Protein AF-0000000069441115 (afdb_homodimer)

Nearest PDB structures (foldseek):
  4v1t-assembly1_B  TM=6.739E-01  e=3.577E-13  Lyngbya aestuarii
  3h9j-assembly2_C  TM=6.392E-01  e=9.692E-12  Escherichia coli
  3h9q-assembly2_C  TM=6.125E-01  e=7.912E-11  Escherichia coli
  5ff5-assembly1_B  TM=5.492E-01  e=4.018E-05  Pantoea agglomerans
  6mfz-assembly2_B  TM=3.840E-01  e=1.436E-02  Brevibacillus parabrevis

Foldseek 3Di:
DPPPPPQFFKKKAFDPVWDWDQDPVLWIWTHDDPVQIDIDDADQQHHSVLVVVLNVVRNDIGGLVRSCPDPSVVSGPDSVSVVVVRVVCVVSVRMDIDGFFPDPDAAEEEEEADDLLSVVLVVVCVPDSHHYHYDDDPPVDDQCLRHQEYEYEFAPDDDPVSVVNCLVSQHWYWYWAADPQKTKIDQGDRFLAFADPVLVQVVVCVVPVCSVVVVVVRGPHGHDHDPVRSVVNSVVNVVLVVLVSSVVRPPPRDDRLNGQWMWIQDVVVRDTDIDGGHGHPPDPRNHDHGGD/DPPPPPQQFKKKAFDPVWDWDQDPVLWIWTHDDPVQIDIDDADQQHHSVLVVVLNVVRNDIGGLVRSCPDPSVVSGPDSVSVVVVRVVCVVSVRMDIDGFFPDPDAAEEEEEADDLLSVVLVVVCVPDSHHYHYDDDPPVDDQCLRHQEYEYEFAPDDDPVSVVNCLVSQHWYWYWAADPQKTKIAQGDRFLAFADVVLVQVVVCVVPVCSVVVVVVRGPHGHDHDPVRSVVNSVVNVVLVVLVSSVVRPPPRDDRLNGQWMWIQDVVVRDTDIDGGHGHPPDPRNHDHGGD

Radius of gyration: 27.18 Å; Cα contacts (8 Å, |Δi|>4): 1210; chains: 2; bounding box: 83×84×51 Å

Secondary structure (DSSP, 8-state):
----------EEEE-TTS-EEE-TTS-EEE---TTT-EEEPP-SSS-HHHHHHHHHHTTS-EEHHHHHTSGGGGGSS-HHHHHHHHHHHHHTTSEEEE---S--PPPEEEEE-SSHHHHHHHHHHTTSSSEEEEESS--TT---TT-SEEEEESBSS--HHHHHHHHHHT--EEEEEEETTEEEEEEEE-TTTS--HHHHHHHHHHH-TTHHHHHHHHTTPBP---HHHHHHHHHHHHHHHHHHHHHHTT--PPPPTTBTEEEEEETTTTEEEEEE-PPPTT-TT-------/----------EEEE-TTS-EEE-TTS-EEE---TTT-EEEPP-SSS-HHHHHHHHHHTTS-EEHHHHHTSGGGGGSS-HHHHHHHHHHHHHTTSEEEE---S--PPPEEEEE-SSHHHHHHHHHHTTSSSEEEEESS--TT---TT-SEEEEESBSS--HHHHHHHHHHT--EEEEEEETTEEEEEEEE-TTTS--HHHHHHHHHHH-TTHHHHHHHHTTPBP---HHHHHHHHHHHHHHHHHHHHHHTT--PPP-TTBTEEEEEETTTTEEEEEE-PPPTT-TT-------

Organism: Mycobacteroides abscessus (strain ATCC 19977 / DSM 44196 / CCUG 20993 / CIP 104536 / JCM 13569 / NCTC 13031 / TMC 1543 / L948) (NCBI:txid561007)

pLDDT: mean 90.53, std 12.05, range [22.98, 98.75]

Solvent-accessible surface area (backbone atoms only — not comparable to full-atom values): 30793 Å² total; per-residue (Å²): 122,84,76,72,72,76,75,56,70,49,30,36,23,45,35,81,31,36,55,78,41,71,39,95,85,53,28,38,26,38,34,77,46,86,92,58,39,42,73,47,78,51,43,82,54,41,32,51,70,32,51,51,48,48,55,60,56,22,72,40,80,37,36,64,71,56,50,69,66,36,78,45,45,69,57,28,70,43,71,64,52,54,51,51,49,48,52,51,33,35,74,58,58,50,27,45,76,42,44,63,49,90,61,84,71,59,52,27,35,37,38,37,23,78,35,71,49,31,54,52,37,55,61,61,48,67,78,47,78,48,47,78,44,79,37,62,53,86,58,89,68,65,80,56,84,76,40,60,31,36,36,44,22,15,44,64,40,78,57,66,68,55,52,50,53,32,50,75,59,55,33,29,32,33,34,36,29,28,54,56,41,23,16,35,32,33,38,37,24,39,58,47,34,25,21,48,72,64,16,49,49,51,53,46,30,75,77,32,82,62,36,68,64,48,51,60,72,36,52,87,34,67,43,31,52,54,68,32,38,45,39,28,38,39,13,55,43,45,47,54,49,51,41,52,54,41,32,73,33,59,32,83,50,70,88,64,78,23,51,29,11,28,35,38,40,31,75,92,76,56,38,41,46,74,47,77,40,65,58,35,90,88,45,85,63,57,39,71,55,87,68,136,122,84,74,72,73,78,75,56,70,48,30,35,23,46,36,82,32,35,54,78,40,73,40,95,86,54,28,37,26,38,33,77,46,87,91,60,40,44,73,47,77,51,43,82,51,40,31,51,70,32,52,52,49,48,55,60,56,22,73,40,79,36,36,64,74,55,51,67,65,35,78,44,45,71,58,28,72,44,73,64,51,53,51,52,49,49,51,51,33,37,74,58,58,51,27,45,76,42,42,64,48,90,61,84,72,60,51,27,35,36,38,38,23,77,36,72,49,31,55,51,37,56,59,62,48,69,78,47,79,48,46,78,44,79,36,62,54,86,58,89,69,65,80,55,84,75,40,59,30,36,35,43,23,15,43,64,40,77,58,64,68,54,53,49,50,32,49,76,58,56,33,30,33,34,34,36,30,26,55,54,41,23,15,34,32,33,38,36,24,39,56,51,34,24,21,47,72,62,16,50,49,50,54,45,31,74,76,33,84,60,36,66,63,47,50,60,73,35,51,86,34,67,43,32,55,54,69,32,36,45,39,28,36,40,12,55,42,45,48,52,50,51,42,52,53,41,32,73,34,59,31,83,53,69,88,64,79,22,50,30,12,28,35,37,40,32,74,91,75,54,40,42,46,77,46,78,40,64,59,36,91,86,45,85,63,57,39,71,55,87,66,137

Sequence (584 aa):
MPQWVMSSEPTFTLDPARPVLPRPDDGIQIGWTPRHAVVVHTGSAAPTHAVRQLLSSLSDELSWEQIVNLRCAKDFRDPDDIRSLLEELVAAGAVIRRIRPTNPASPVIRLVGRGPLSDALAEALRHTSARIQHTTHSVHGKSWQHVDLAVLADDLIADTRLLRMLADAEVPHLSVRARDGTGLIGPMVLPGITSCLECADRHRHDRDEQWPAVAAQLTGTVGVAAPATVLGTVAVALAQIDRVLSAMRGQPPGPLATLNATLELDLATHALTARHWTAHPLCPCGAYFAGNMPQWVMSSEPTFTLDPARPVLPRPDDGIQIGWTPRHAVVVHTGSAAPTHAVRQLLSSLSDELSWEQIVNLRCAKDFRDPDDIRSLLEELVAAGAVIRRIRPTNPASPVIRLVGRGPLSDALAEALRHTSARIQHTTHSVHGKSWQHVDLAVLADDLIADTRLLRMLADAEVPHLSVRARDGTGLIGPMVLPGITSCLECADRHRHDRDEQWPAVAAQLTGTVGVAAPATVLGTVAVALAQIDRVLSAMRGQPPGPLATLNATLELDLATHALTARHWTAHPLCPCGAYFAGN

Structure (mmCIF, N/CA/C/O backbone):
data_AF-0000000069441115-model_v1
#
loop_
_entity.id
_entity.type
_entity.pdbx_description
1 polymer Cyclodehydratase
#
loop_
_atom_site.group_PDB
_atom_site.id
_atom_site.type_symbol
_atom_site.label_atom_id
_atom_site.label_alt_id
_atom_site.label_comp_id
_atom_site.label_asym_id
_atom_site.label_entity_id
_atom_site.label_seq_id
_atom_site.pdbx_PDB_ins_code
_atom_site.Cartn_x
_atom_site.Cartn_y
_atom_site.Cartn_z
_atom_site.occupancy
_atom_site.B_iso_or_equiv
_atom_site.auth_seq_id
_atom_site.auth_comp_id
_atom_site.auth_asym_id
_atom_site.auth_atom_id
_atom_site.pdbx_PDB_model_num
ATOM 1 N N . MET A 1 1 ? -41.688 17.891 19.609 1 22.98 1 MET A N 1
ATOM 2 C CA . MET A 1 1 ? -40.812 18.609 18.688 1 22.98 1 MET A CA 1
ATOM 3 C C . MET A 1 1 ? -39.375 18.109 18.812 1 22.98 1 MET A C 1
ATOM 5 O O . MET A 1 1 ? -38.812 18.047 19.906 1 22.98 1 MET A O 1
ATOM 9 N N . PRO A 1 2 ? -39.062 17.047 18.172 1 28.22 2 PRO A N 1
ATOM 10 C CA . PRO A 1 2 ? -37.812 16.406 18.547 1 28.22 2 PRO A CA 1
ATOM 11 C C . PRO A 1 2 ? -36.656 17.406 18.641 1 28.22 2 PRO A C 1
ATOM 13 O O . PRO A 1 2 ? -36.531 18.312 17.828 1 28.22 2 PRO A O 1
ATOM 16 N N . GLN A 1 3 ? -36.344 17.828 19.859 1 29.09 3 GLN A N 1
ATOM 17 C CA . GLN A 1 3 ? -35.281 18.797 20.172 1 29.09 3 GLN A CA 1
ATOM 18 C C . GLN A 1 3 ? -34.062 18.547 19.312 1 29.09 3 GLN A C 1
ATOM 20 O O . GLN A 1 3 ? -33.562 17.406 19.219 1 29.09 3 GLN A O 1
ATOM 25 N N . TRP A 1 4 ? -33.938 19.125 18.156 1 32.56 4 TRP A N 1
ATOM 26 C CA . TRP A 1 4 ? -32.75 19.266 17.328 1 32.56 4 TRP A CA 1
ATOM 27 C C . TRP A 1 4 ? -31.484 19.297 18.203 1 32.56 4 TRP A C 1
ATOM 29 O O . TRP A 1 4 ? -31.344 20.172 19.078 1 32.56 4 TRP A O 1
ATOM 39 N N . VAL A 1 5 ? -31.094 18.188 18.672 1 38.16 5 VAL A N 1
ATOM 40 C CA . VAL A 1 5 ? -29.812 18.078 19.375 1 38.16 5 VAL A CA 1
ATOM 41 C C . VAL A 1 5 ? -28.891 19.219 18.969 1 38.16 5 VAL A C 1
ATOM 43 O O . VAL A 1 5 ? -28.734 19.516 17.781 1 38.16 5 VAL A O 1
ATOM 46 N N . MET A 1 6 ? -28.578 20.281 19.734 1 40.41 6 MET A N 1
ATOM 47 C CA . MET A 1 6 ? -27.641 21.391 19.656 1 40.41 6 MET A CA 1
ATOM 48 C C . MET A 1 6 ? -26.375 20.984 18.891 1 40.41 6 MET A C 1
ATOM 50 O O . MET A 1 6 ? -25.766 19.953 19.203 1 40.41 6 MET A O 1
ATOM 54 N N . SER A 1 7 ? -26.219 21.109 17.531 1 49.97 7 SER A N 1
ATOM 55 C CA . SER A 1 7 ? -25.156 20.922 16.562 1 49.97 7 SER A CA 1
ATOM 56 C C . SER A 1 7 ? -23.781 21.109 17.203 1 49.97 7 SER A C 1
ATOM 58 O O . SER A 1 7 ? -23.5 22.156 17.781 1 49.97 7 SER A O 1
ATOM 60 N N . SER A 1 8 ? -23.219 20.125 17.922 1 65.94 8 SER A N 1
ATOM 61 C CA . SER A 1 8 ? -21.906 20.219 18.562 1 65.94 8 SER A CA 1
ATOM 62 C C . SER A 1 8 ? -20.953 21.094 17.75 1 65.94 8 SER A C 1
ATOM 64 O O . SER A 1 8 ? -20.953 21.031 16.516 1 65.94 8 SER A O 1
ATOM 66 N N . GLU A 1 9 ? -20.641 22.203 18.266 1 80.81 9 GLU A N 1
ATOM 67 C CA . GLU A 1 9 ? -19.703 23.141 17.656 1 80.81 9 GLU A CA 1
ATOM 68 C C . GLU A 1 9 ? -18.453 22.422 17.125 1 80.81 9 GLU A C 1
ATOM 70 O O . GLU A 1 9 ? -17.891 21.578 17.812 1 80.81 9 GLU A O 1
ATOM 75 N N . PRO A 1 10 ? -18.234 22.688 15.82 1 89 10 PRO A N 1
ATOM 76 C CA . PRO A 1 10 ? -17.031 22.047 15.273 1 89 10 PRO A CA 1
ATOM 77 C C . PRO A 1 10 ? -15.75 22.484 15.992 1 89 10 PRO A C 1
ATOM 79 O O . PRO A 1 10 ? -15.719 23.547 16.609 1 89 10 PRO A O 1
ATOM 82 N N . THR A 1 11 ? -14.805 21.609 15.984 1 92.81 11 THR A N 1
ATOM 83 C CA . THR A 1 11 ? -13.477 21.906 16.5 1 92.81 11 THR A CA 1
ATOM 84 C C . THR A 1 11 ? -12.438 21.828 15.383 1 92.81 11 THR A C 1
ATOM 86 O O . THR A 1 11 ? -12.703 21.297 14.305 1 92.81 11 THR A O 1
ATOM 89 N N . PHE A 1 12 ? -11.273 22.5 15.617 1 95.12 12 PHE A N 1
ATOM 90 C CA . PHE A 1 12 ? -10.219 22.625 14.617 1 95.12 12 PHE A CA 1
ATOM 91 C C . PHE A 1 12 ? -8.867 22.234 15.211 1 95.12 12 PHE A C 1
ATOM 93 O O . PHE A 1 12 ? -8.555 22.578 16.359 1 95.12 12 PHE A O 1
ATOM 100 N N . THR A 1 13 ? -8.156 21.484 14.43 1 96.62 13 THR A N 1
ATOM 101 C CA . THR A 1 13 ? -6.801 21.109 14.828 1 96.62 13 THR A CA 1
ATOM 102 C C . THR A 1 13 ? -5.879 21.047 13.617 1 96.62 13 THR A C 1
ATOM 104 O O . THR A 1 13 ? -6.301 20.625 12.531 1 96.62 13 THR A O 1
ATOM 107 N N . LEU A 1 14 ? -4.66 21.453 13.828 1 96.38 14 LEU A N 1
ATOM 108 C CA . LEU A 1 14 ? -3.666 21.328 12.766 1 96.38 14 LEU A CA 1
ATOM 109 C C . LEU A 1 14 ? -3.385 19.844 12.469 1 96.38 14 LEU A C 1
ATOM 111 O O . LEU A 1 14 ? -3.316 19.031 13.391 1 96.38 14 LEU A O 1
ATOM 115 N N . ASP A 1 15 ? -3.271 19.547 11.156 1 94.81 15 ASP A N 1
ATOM 116 C CA . ASP A 1 15 ? -2.824 18.203 10.805 1 94.81 15 ASP A CA 1
ATOM 117 C C . ASP A 1 15 ? -1.426 17.922 11.352 1 94.81 15 ASP A C 1
ATOM 119 O O . ASP A 1 15 ? -0.456 18.562 10.945 1 94.81 15 ASP A O 1
ATOM 123 N N . PRO A 1 16 ? -1.303 16.953 12.219 1 92.75 16 PRO A N 1
ATOM 124 C CA . PRO A 1 16 ? -0.005 16.734 12.852 1 92.75 16 PRO A CA 1
ATOM 125 C C . PRO A 1 16 ? 1.051 16.219 11.875 1 92.75 16 PRO A C 1
ATOM 127 O O . PRO A 1 16 ? 2.248 16.266 12.172 1 92.75 16 PRO A O 1
ATOM 130 N N . ALA A 1 17 ? 0.657 15.766 10.781 1 94.69 17 ALA A N 1
ATOM 131 C CA . ALA A 1 17 ? 1.598 15.227 9.805 1 94.69 17 ALA A CA 1
ATOM 132 C C . ALA A 1 17 ? 2.234 16.344 8.984 1 94.69 17 ALA A C 1
ATOM 134 O O . ALA A 1 17 ? 3.217 16.125 8.273 1 94.69 17 ALA A O 1
ATOM 135 N N . ARG A 1 18 ? 1.702 17.516 9.109 1 95.69 18 ARG A N 1
ATOM 136 C CA . ARG A 1 18 ? 2.176 18.641 8.297 1 95.69 18 ARG A CA 1
ATOM 137 C C . ARG A 1 18 ? 2.869 19.688 9.156 1 95.69 18 ARG A C 1
ATOM 139 O O . ARG A 1 18 ? 2.209 20.453 9.867 1 95.69 18 ARG A O 1
ATOM 146 N N . PRO A 1 19 ? 4.145 19.812 9.062 1 95.56 19 PRO A N 1
ATOM 147 C CA . PRO A 1 19 ? 4.859 20.797 9.867 1 95.56 19 PRO A CA 1
ATOM 148 C C . PRO A 1 19 ? 4.586 22.234 9.422 1 95.56 19 PRO A C 1
ATOM 150 O O . PRO A 1 19 ? 4.309 22.469 8.242 1 95.56 19 PRO A O 1
ATOM 153 N N . VAL A 1 20 ? 4.578 23.062 10.367 1 96 20 VAL A N 1
ATOM 154 C CA . VAL A 1 20 ? 4.496 24.484 10.102 1 96 20 VAL A CA 1
ATOM 155 C C . VAL A 1 20 ? 5.902 25.062 9.938 1 96 20 VAL A C 1
ATOM 157 O O . VAL A 1 20 ? 6.711 25.016 10.867 1 96 20 VAL A O 1
ATOM 160 N N . LEU A 1 21 ? 6.129 25.688 8.734 1 96 21 LEU A N 1
ATOM 161 C CA . LEU A 1 21 ? 7.484 26.078 8.359 1 96 21 LEU A CA 1
ATOM 162 C C . LEU A 1 21 ? 7.543 27.547 7.965 1 96 21 LEU A C 1
ATOM 164 O O . LEU A 1 21 ? 7.25 27.906 6.82 1 96 21 LEU A O 1
ATOM 168 N N . PRO A 1 22 ? 8.008 28.406 8.914 1 94.75 22 PRO A N 1
ATOM 169 C CA . PRO A 1 22 ? 8.227 29.812 8.516 1 94.75 22 PRO A CA 1
ATOM 170 C C . PRO A 1 22 ? 9.219 29.938 7.363 1 94.75 22 PRO A C 1
ATOM 172 O O . PRO A 1 22 ? 10.211 29.203 7.309 1 94.75 22 PRO A O 1
ATOM 175 N N . ARG A 1 23 ? 8.883 30.859 6.5 1 93.5 23 ARG A N 1
ATOM 176 C CA . ARG A 1 23 ? 9.742 31.109 5.344 1 93.5 23 ARG A CA 1
ATOM 177 C C . ARG A 1 23 ? 10.43 32.469 5.461 1 93.5 23 ARG A C 1
ATOM 179 O O . ARG A 1 23 ? 9.922 33.375 6.121 1 93.5 23 ARG A O 1
ATOM 186 N N . PRO A 1 24 ? 11.57 32.594 4.785 1 91.38 24 PRO A N 1
ATOM 187 C CA . PRO A 1 24 ? 12.297 33.875 4.828 1 91.38 24 PRO A CA 1
ATOM 188 C C . PRO A 1 24 ? 11.508 35 4.188 1 91.38 24 PRO A C 1
ATOM 190 O O . PRO A 1 24 ? 11.734 36.188 4.516 1 91.38 24 PRO A O 1
ATOM 193 N N . ASP A 1 25 ? 10.578 34.781 3.324 1 88 25 ASP A N 1
ATOM 194 C CA . ASP A 1 25 ? 9.805 35.812 2.656 1 88 25 ASP A CA 1
ATOM 195 C C . ASP A 1 25 ? 8.531 36.156 3.439 1 88 25 ASP A C 1
ATOM 197 O O . ASP A 1 25 ? 7.527 36.562 2.859 1 88 25 ASP A O 1
ATOM 201 N N . ASP A 1 26 ? 8.461 35.781 4.668 1 87 26 ASP A N 1
ATOM 202 C CA . ASP A 1 26 ? 7.418 36.062 5.652 1 87 26 ASP A CA 1
ATOM 203 C C . ASP A 1 26 ? 6.195 35.188 5.438 1 87 26 ASP A C 1
ATOM 205 O O . ASP A 1 26 ? 5.156 35.375 6.066 1 87 26 ASP A O 1
ATOM 209 N N . GLY A 1 27 ? 6.41 34.312 4.598 1 92 27 GLY A N 1
ATOM 210 C CA . GLY A 1 27 ? 5.359 33.312 4.445 1 92 27 GLY A CA 1
ATOM 211 C C . GLY A 1 27 ? 5.426 32.219 5.484 1 92 27 GLY A C 1
ATOM 212 O O . GLY A 1 27 ? 6.453 32.031 6.137 1 92 27 GLY A O 1
ATOM 213 N N . ILE A 1 28 ? 4.25 31.641 5.68 1 95.38 28 ILE A N 1
ATOM 214 C CA . ILE A 1 28 ? 4.18 30.469 6.535 1 95.38 28 ILE A CA 1
ATOM 215 C C . ILE A 1 28 ? 3.725 29.266 5.715 1 95.38 28 ILE A C 1
ATOM 217 O O . ILE A 1 28 ? 2.619 29.25 5.168 1 95.38 28 ILE A O 1
ATOM 221 N N . GLN A 1 29 ? 4.621 28.328 5.652 1 95.69 29 GLN A N 1
ATOM 222 C CA . GLN A 1 29 ? 4.316 27.125 4.883 1 95.69 29 GLN A CA 1
ATOM 223 C C . GLN A 1 29 ? 3.836 26 5.793 1 95.69 29 GLN A C 1
ATOM 225 O O . GLN A 1 29 ? 4.395 25.781 6.871 1 95.69 29 GLN A O 1
ATOM 230 N N . ILE A 1 30 ? 2.775 25.328 5.406 1 96.69 30 ILE A N 1
ATOM 231 C CA . ILE A 1 30 ? 2.273 24.141 6.105 1 96.69 30 ILE A CA 1
ATOM 232 C C . ILE A 1 30 ? 2.422 22.922 5.215 1 96.69 30 ILE A C 1
ATOM 234 O O . ILE A 1 30 ? 1.792 22.828 4.16 1 96.69 30 ILE A O 1
ATOM 238 N N . GLY A 1 31 ? 3.289 21.953 5.695 1 95.75 31 GLY A N 1
ATOM 239 C CA . GLY A 1 31 ? 3.664 20.828 4.875 1 95.75 31 GLY A CA 1
ATOM 240 C C . GLY A 1 31 ? 4.75 21.141 3.865 1 95.75 31 GLY A C 1
ATOM 241 O O . GLY A 1 31 ? 5.184 22.297 3.762 1 95.75 31 GLY A O 1
ATOM 242 N N . TRP A 1 32 ? 5.207 20.078 3.137 1 91.81 32 TRP A N 1
ATOM 243 C CA . TRP A 1 32 ? 6.266 20.344 2.17 1 91.81 32 TRP A CA 1
ATOM 244 C C . TRP A 1 32 ? 6.191 19.375 0.996 1 91.81 32 TRP A C 1
ATOM 246 O O . TRP A 1 32 ? 7.141 19.25 0.218 1 91.81 32 TRP A O 1
ATOM 256 N N . THR A 1 33 ? 5.156 18.672 0.918 1 86.12 33 THR A N 1
ATOM 257 C CA . THR A 1 33 ? 4.879 17.953 -0.323 1 86.12 33 THR A CA 1
ATOM 258 C C . THR A 1 33 ? 4.387 18.922 -1.402 1 86.12 33 THR A C 1
ATOM 260 O O . THR A 1 33 ? 3.434 19.672 -1.186 1 86.12 33 THR A O 1
ATOM 263 N N . PRO A 1 34 ? 4.961 18.922 -2.568 1 78.94 34 PRO A N 1
ATOM 264 C CA . PRO A 1 34 ? 4.621 19.922 -3.586 1 78.94 34 PRO A CA 1
ATOM 265 C C . PRO A 1 34 ? 3.133 19.922 -3.938 1 78.94 34 PRO A C 1
ATOM 267 O O . PRO A 1 34 ? 2.553 20.984 -4.188 1 78.94 34 PRO A O 1
ATOM 270 N N . ARG A 1 35 ? 2.463 18.797 -3.867 1 78 35 ARG A N 1
ATOM 271 C CA . ARG A 1 35 ? 1.07 18.703 -4.293 1 78 35 ARG A CA 1
ATOM 272 C C . ARG A 1 35 ? 0.133 19.234 -3.217 1 78 35 ARG A C 1
ATOM 274 O O . ARG A 1 35 ? -0.993 19.641 -3.512 1 78 35 ARG A O 1
ATOM 281 N N . HIS A 1 36 ? 0.646 19.344 -1.95 1 82.5 36 HIS A N 1
ATOM 282 C CA . HIS A 1 36 ? -0.371 19.625 -0.942 1 82.5 36 HIS A CA 1
ATOM 283 C C . HIS A 1 36 ? 0.112 20.672 0.048 1 82.5 36 HIS A C 1
ATOM 285 O O . HIS A 1 36 ? -0.67 21.172 0.861 1 82.5 36 HIS A O 1
ATOM 291 N N . ALA A 1 37 ? 1.355 21.031 -0.093 1 92 37 ALA A N 1
ATOM 292 C CA . ALA A 1 37 ? 1.839 22.094 0.798 1 92 37 ALA A CA 1
ATOM 293 C C . ALA A 1 37 ? 1.125 23.406 0.526 1 92 37 ALA A C 1
ATOM 295 O O . ALA A 1 37 ? 0.819 23.734 -0.625 1 92 37 ALA A O 1
ATOM 296 N N . VAL A 1 38 ? 0.857 24.125 1.625 1 94.19 38 VAL A N 1
ATOM 297 C CA . VAL A 1 38 ? 0.171 25.406 1.505 1 94.19 38 VAL A CA 1
ATOM 298 C C . VAL A 1 38 ? 1.04 26.516 2.094 1 94.19 38 VAL A C 1
ATOM 300 O O . VAL A 1 38 ? 1.649 26.344 3.15 1 94.19 38 VAL A O 1
ATOM 303 N N . VAL A 1 39 ? 1.112 27.625 1.362 1 93.38 39 VAL A N 1
ATOM 304 C CA . VAL A 1 39 ? 1.818 28.797 1.861 1 93.38 39 VAL A CA 1
ATOM 305 C C . VAL A 1 39 ? 0.819 29.906 2.162 1 93.38 39 VAL A C 1
ATOM 307 O O . VAL A 1 39 ? 0.08 30.344 1.276 1 93.38 39 VAL A O 1
ATOM 310 N N . VAL A 1 40 ? 0.795 30.234 3.439 1 93.5 40 VAL A N 1
ATOM 311 C CA . VAL A 1 40 ? -0.04 31.359 3.867 1 93.5 40 VAL A CA 1
ATOM 312 C C . VAL A 1 40 ? 0.745 32.656 3.75 1 93.5 40 VAL A C 1
ATOM 314 O O . VAL A 1 40 ? 1.796 32.812 4.375 1 93.5 40 VAL A O 1
ATOM 317 N N . HIS A 1 41 ? 0.186 33.5 2.939 1 88.94 41 HIS A N 1
ATOM 318 C CA . HIS A 1 41 ? 0.768 34.844 2.85 1 88.94 41 HIS A CA 1
ATOM 319 C C . HIS A 1 41 ? 0.136 35.781 3.865 1 88.94 41 HIS A C 1
ATOM 321 O O . HIS A 1 41 ? -1.09 35.875 3.957 1 88.94 41 HIS A O 1
ATOM 327 N N . THR A 1 42 ? 1.019 36.406 4.543 1 86 42 THR A N 1
ATOM 328 C CA . THR A 1 42 ? 0.571 37.281 5.629 1 86 42 THR A CA 1
ATOM 329 C C . THR A 1 42 ? 0.609 38.75 5.211 1 86 42 THR A C 1
ATOM 331 O O . THR A 1 42 ? 1.223 39.094 4.199 1 86 42 THR A O 1
ATOM 334 N N . GLY A 1 43 ? -0.277 39.531 5.855 1 87.12 43 GLY A N 1
ATOM 335 C CA . GLY A 1 43 ? -0.401 40.969 5.637 1 87.12 43 GLY A CA 1
ATOM 336 C C . GLY A 1 43 ? -1.008 41.688 6.816 1 87.12 43 GLY A C 1
ATOM 337 O O . GLY A 1 43 ? -0.938 41.219 7.953 1 87.12 43 GLY A O 1
ATOM 338 N N . SER A 1 44 ? -1.523 42.812 6.457 1 84.31 44 SER A N 1
ATOM 339 C CA . SER A 1 44 ? -2.047 43.688 7.508 1 84.31 44 SER A CA 1
ATOM 340 C C . SER A 1 44 ? -3.248 43.062 8.203 1 84.31 44 SER A C 1
ATOM 342 O O . SER A 1 44 ? -3.408 43.188 9.414 1 84.31 44 SER A O 1
ATOM 344 N N . ALA A 1 45 ? -4.02 42.312 7.465 1 85.44 45 ALA A N 1
ATOM 345 C CA . ALA A 1 45 ? -5.227 41.719 8.016 1 85.44 45 ALA A CA 1
ATOM 346 C C . ALA A 1 45 ? -4.887 40.469 8.828 1 85.44 45 ALA A C 1
ATOM 348 O O . ALA A 1 45 ? -5.605 40.125 9.773 1 85.44 45 ALA A O 1
ATOM 349 N N . ALA A 1 46 ? -3.773 39.906 8.516 1 89.56 46 ALA A N 1
ATOM 350 C CA . ALA A 1 46 ? -3.287 38.688 9.18 1 89.56 46 ALA A CA 1
ATOM 351 C C . ALA A 1 46 ? -1.768 38.719 9.312 1 89.56 46 ALA A C 1
ATOM 353 O O . ALA A 1 46 ? -1.062 38.094 8.508 1 89.56 46 ALA A O 1
ATOM 354 N N . PRO A 1 47 ? -1.313 39.438 10.328 1 92.75 47 PRO A N 1
ATOM 355 C CA . PRO A 1 47 ? 0.139 39.531 10.484 1 92.75 47 PRO A CA 1
ATOM 356 C C . PRO A 1 47 ? 0.81 38.188 10.742 1 92.75 47 PRO A C 1
ATOM 358 O O . PRO A 1 47 ? 0.204 37.312 11.344 1 92.75 47 PRO A O 1
ATOM 361 N N . THR A 1 48 ? 2.029 38.062 10.32 1 92.94 48 THR A N 1
ATOM 362 C CA . THR A 1 48 ? 2.793 36.812 10.352 1 92.94 48 THR A CA 1
ATOM 363 C C . THR A 1 48 ? 2.824 36.25 11.766 1 92.94 48 THR A C 1
ATOM 365 O O . THR A 1 48 ? 2.576 35.062 11.961 1 92.94 48 THR A O 1
ATOM 368 N N . HIS A 1 49 ? 3.088 37.094 12.711 1 93.12 49 HIS A N 1
ATOM 369 C CA . HIS A 1 49 ? 3.199 36.594 14.086 1 93.12 49 HIS A CA 1
ATOM 370 C C . HIS A 1 49 ? 1.869 36.062 14.586 1 93.12 49 HIS A C 1
ATOM 372 O O . HIS A 1 49 ? 1.837 35.062 15.305 1 93.12 49 HIS A O 1
ATOM 378 N N . ALA A 1 50 ? 0.796 36.656 14.242 1 95.38 50 ALA A N 1
ATOM 379 C CA . ALA A 1 50 ? -0.529 36.219 14.672 1 95.38 50 ALA A CA 1
ATOM 380 C C . ALA A 1 50 ? -0.885 34.875 14.055 1 95.38 50 ALA A C 1
ATOM 382 O O . ALA A 1 50 ? -1.397 34 14.742 1 95.38 50 ALA A O 1
ATOM 383 N N . VAL A 1 51 ? -0.567 34.781 12.812 1 95.88 51 VAL A N 1
ATOM 384 C CA . VAL A 1 51 ? -0.855 33.531 12.102 1 95.88 51 VAL A CA 1
ATOM 385 C C . VAL A 1 51 ? -0.026 32.375 12.695 1 95.88 51 VAL A C 1
ATOM 387 O O . VAL A 1 51 ? -0.544 31.297 12.938 1 95.88 51 VAL A O 1
ATOM 390 N N . ARG A 1 52 ? 1.195 32.625 12.93 1 95 52 ARG A N 1
ATOM 391 C CA . ARG A 1 52 ? 2.066 31.625 13.531 1 95 52 ARG A CA 1
ATOM 392 C C . ARG A 1 52 ? 1.535 31.172 14.883 1 95 52 ARG A C 1
ATOM 394 O O . ARG A 1 52 ? 1.504 29.984 15.172 1 95 52 ARG A O 1
ATOM 401 N N . GLN A 1 53 ? 1.141 32.125 15.656 1 95.62 53 GLN A N 1
ATOM 402 C CA . GLN A 1 53 ? 0.62 31.797 16.984 1 95.62 53 GLN A CA 1
ATOM 403 C C . GLN A 1 53 ? -0.688 31.016 16.891 1 95.62 53 GLN A C 1
ATOM 405 O O . GLN A 1 53 ? -0.934 30.109 17.688 1 95.62 53 GLN A O 1
ATOM 410 N N . LEU A 1 54 ? -1.453 31.438 15.977 1 96.88 54 LEU A N 1
ATOM 411 C CA . LEU A 1 54 ? -2.699 30.719 15.758 1 96.88 54 LEU A CA 1
ATOM 412 C C . LEU A 1 54 ? -2.422 29.25 15.414 1 96.88 54 LEU A C 1
ATOM 414 O O . LEU A 1 54 ? -2.998 28.344 16.016 1 96.88 54 LEU A O 1
ATOM 418 N N . LEU A 1 55 ? -1.519 29.047 14.484 1 96.31 55 LEU A N 1
ATOM 419 C CA . LEU A 1 55 ? -1.184 27.703 14.047 1 96.31 55 LEU A CA 1
ATOM 420 C C . LEU A 1 55 ? -0.547 26.906 15.18 1 96.31 55 LEU A C 1
ATOM 422 O O . LEU A 1 55 ? -0.82 25.719 15.336 1 96.31 55 LEU A O 1
ATOM 426 N N . SER A 1 56 ? 0.23 27.562 15.93 1 95.75 56 SER A N 1
ATOM 427 C CA . SER A 1 56 ? 0.806 26.906 17.094 1 95.75 56 SER A CA 1
ATOM 428 C C . SER A 1 56 ? -0.279 26.469 18.078 1 95.75 56 SER A C 1
ATOM 430 O O . SER A 1 56 ? -0.209 25.375 18.641 1 95.75 56 SER A O 1
ATOM 432 N N . SER A 1 57 ? -1.27 27.25 18.266 1 96.62 57 SER A N 1
ATOM 433 C CA . SER A 1 57 ? -2.359 26.938 19.188 1 96.62 57 SER A CA 1
ATOM 434 C C . SER A 1 57 ? -3.205 25.781 18.656 1 96.62 57 SER A C 1
ATOM 436 O O . SER A 1 57 ? -3.758 25 19.438 1 96.62 57 SER A O 1
ATOM 438 N N . LEU A 1 58 ? -3.242 25.688 17.406 1 96.81 58 LEU A N 1
ATOM 439 C CA . LEU A 1 58 ? -4.082 24.688 16.766 1 96.81 58 LEU A CA 1
ATOM 440 C C . LEU A 1 58 ? -3.436 23.297 16.859 1 96.81 58 LEU A C 1
ATOM 442 O O . LEU A 1 58 ? -4.004 22.312 16.391 1 96.81 58 LEU A O 1
ATOM 446 N N . SER A 1 59 ? -2.311 23.188 17.438 1 93.69 59 SER A N 1
ATOM 447 C CA . SER A 1 59 ? -1.792 21.875 17.812 1 93.69 59 SER A CA 1
ATOM 448 C C . SER A 1 59 ? -2.742 21.141 18.75 1 93.69 59 SER A C 1
ATOM 450 O O . SER A 1 59 ? -2.742 19.922 18.812 1 93.69 59 SER A O 1
ATOM 452 N N . ASP A 1 60 ? -3.516 21.984 19.406 1 94.75 60 ASP A N 1
ATOM 453 C CA . ASP A 1 60 ? -4.633 21.469 20.203 1 94.75 60 ASP A CA 1
ATOM 454 C C . ASP A 1 60 ? -5.938 21.547 19.406 1 94.75 60 ASP A C 1
ATOM 456 O O . ASP A 1 60 ? -6.027 22.281 18.422 1 94.75 60 ASP A O 1
ATOM 460 N N . GLU A 1 61 ? -6.789 20.734 19.844 1 94 61 GLU A N 1
ATOM 461 C CA . GLU A 1 61 ? -8.125 20.828 19.266 1 94 61 GLU A CA 1
ATOM 462 C C . GLU A 1 61 ? -8.93 21.953 19.891 1 94 61 GLU A C 1
ATOM 464 O O . GLU A 1 61 ? -9.172 21.953 21.109 1 94 61 GLU A O 1
ATOM 469 N N . LEU A 1 62 ? -9.367 22.969 19.094 1 96.25 62 LEU A N 1
ATOM 470 C CA . LEU A 1 62 ? -10.039 24.156 19.609 1 96.25 62 LEU A CA 1
ATOM 471 C C . LEU A 1 62 ? -11.359 24.391 18.891 1 96.25 62 LEU A C 1
ATOM 473 O O . LEU A 1 62 ? -11.453 24.188 17.672 1 96.25 62 LEU A O 1
ATOM 477 N N . SER A 1 63 ? -12.297 24.859 19.641 1 94.69 63 SER A N 1
ATOM 478 C CA . SER A 1 63 ? -13.547 25.344 19.047 1 94.69 63 SER A CA 1
ATOM 479 C C . SER A 1 63 ? -13.391 26.75 18.5 1 94.69 63 SER A C 1
ATOM 481 O O . SER A 1 63 ? -12.398 27.438 18.781 1 94.69 63 SER A O 1
ATOM 483 N N . TRP A 1 64 ? -14.352 27.172 17.719 1 93.81 64 TRP A N 1
ATOM 484 C CA . TRP A 1 64 ? -14.336 28.531 17.188 1 93.81 64 TRP A CA 1
ATOM 485 C C . TRP A 1 64 ? -14.305 29.547 18.328 1 93.81 64 TRP A C 1
ATOM 487 O O . TRP A 1 64 ? -13.57 30.531 18.281 1 93.81 64 TRP A O 1
ATOM 497 N N . GLU A 1 65 ? -15.094 29.266 19.328 1 93.94 65 GLU A N 1
ATOM 498 C CA . GLU A 1 65 ? -15.156 30.156 20.484 1 93.94 65 GLU A CA 1
ATOM 499 C C . GLU A 1 65 ? -13.797 30.266 21.172 1 93.94 65 GLU A C 1
ATOM 501 O O . GLU A 1 65 ? -13.367 31.359 21.547 1 93.94 65 GLU A O 1
ATOM 506 N N . GLN A 1 66 ? -13.156 29.219 21.25 1 95.75 66 GLN A N 1
ATOM 507 C CA . GLN A 1 66 ? -11.836 29.203 21.875 1 95.75 66 GLN A CA 1
ATOM 508 C C . GLN A 1 66 ? -10.82 29.938 21 1 95.75 66 GLN A C 1
ATOM 510 O O . GLN A 1 66 ? -9.945 30.641 21.5 1 95.75 66 GLN A O 1
ATOM 515 N N . ILE A 1 67 ? -10.914 29.828 19.734 1 96.69 67 ILE A N 1
ATOM 516 C CA . ILE A 1 67 ? -9.977 30.422 18.797 1 96.69 67 ILE A CA 1
ATOM 517 C C . ILE A 1 67 ? -10.086 31.938 18.844 1 96.69 67 ILE A C 1
ATOM 519 O O . ILE A 1 67 ? -9.07 32.656 18.922 1 96.69 67 ILE A O 1
ATOM 523 N N . VAL A 1 68 ? -11.289 32.469 18.859 1 95.19 68 VAL A N 1
ATOM 524 C CA . VAL A 1 68 ? -11.484 33.938 18.797 1 95.19 68 VAL A CA 1
ATOM 525 C C . VAL A 1 68 ? -11.102 34.562 20.141 1 95.19 68 VAL A C 1
ATOM 527 O O . VAL A 1 68 ? -10.945 35.781 20.234 1 95.19 68 VAL A O 1
ATOM 530 N N . ASN A 1 69 ? -10.961 33.719 21.141 1 95.5 69 ASN A N 1
ATOM 531 C CA . ASN A 1 69 ? -10.602 34.25 22.453 1 95.5 69 ASN A CA 1
ATOM 532 C C . ASN A 1 69 ? -9.102 34.125 22.719 1 95.5 69 ASN A C 1
ATOM 534 O O . ASN A 1 69 ? -8.617 34.5 23.781 1 95.5 69 ASN A O 1
ATOM 538 N N . LEU A 1 70 ? -8.43 33.594 21.797 1 95.75 70 LEU A N 1
ATOM 539 C CA . LEU A 1 70 ? -6.977 33.562 21.906 1 95.75 70 LEU A CA 1
ATOM 540 C C . LEU A 1 70 ? -6.402 34.969 21.891 1 95.75 70 LEU A C 1
ATOM 542 O O . LEU A 1 70 ? -6.98 35.875 21.281 1 95.75 70 LEU A O 1
ATOM 546 N N . ARG A 1 71 ? -5.246 35.125 22.453 1 95 71 ARG A N 1
ATOM 547 C CA . ARG A 1 71 ? -4.59 36.438 22.5 1 95 71 ARG A CA 1
ATOM 548 C C . ARG A 1 71 ? -4.23 36.906 21.094 1 95 71 ARG A C 1
ATOM 550 O O . ARG A 1 71 ? -4.414 38.094 20.766 1 95 71 ARG A O 1
ATOM 557 N N . CYS A 1 72 ? -3.775 35.969 20.281 1 94.81 72 CYS A N 1
ATOM 558 C CA . CYS A 1 72 ? -3.314 36.344 18.938 1 94.81 72 CYS A CA 1
ATOM 559 C C . CYS A 1 72 ? -4.484 36.75 18.062 1 94.81 72 CYS A C 1
ATOM 561 O O . CYS A 1 72 ? -4.285 37.406 17.031 1 94.81 72 CYS A O 1
ATOM 563 N N . ALA A 1 73 ? -5.648 36.375 18.375 1 95 73 ALA A N 1
ATOM 564 C CA . ALA A 1 73 ? -6.824 36.719 17.578 1 95 73 ALA A CA 1
ATOM 565 C C . ALA A 1 73 ? -7.004 38.219 17.484 1 95 73 ALA A C 1
ATOM 567 O O . ALA A 1 73 ? -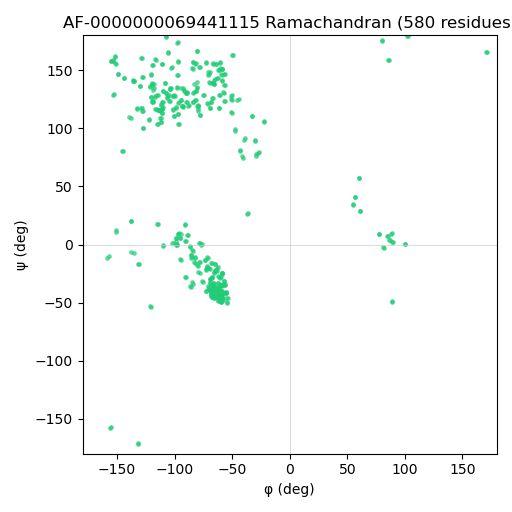7.492 38.719 16.469 1 95 73 ALA A O 1
ATOM 568 N N . LYS A 1 74 ? -6.551 38.938 18.469 1 93.88 74 LYS A N 1
ATOM 569 C CA . LYS A 1 74 ? -6.707 40.406 18.516 1 93.88 74 LYS A CA 1
ATOM 570 C C . LYS A 1 74 ? -5.816 41.094 17.5 1 93.88 74 LYS A C 1
ATOM 572 O O . LYS A 1 74 ? -6.027 42.25 17.172 1 93.88 74 LYS A O 1
ATOM 577 N N . ASP A 1 75 ? -4.863 40.375 17.062 1 94.81 75 ASP A N 1
ATOM 578 C CA . ASP A 1 75 ? -3.912 40.969 16.125 1 94.81 75 ASP A CA 1
ATOM 579 C C . ASP A 1 75 ? -4.422 40.875 14.688 1 94.81 75 ASP A C 1
ATOM 581 O O . ASP A 1 75 ? -3.85 41.469 13.781 1 94.81 75 ASP A O 1
ATOM 585 N N . PHE A 1 76 ? -5.43 40.125 14.523 1 94.5 76 PHE A N 1
ATOM 586 C CA . PHE A 1 76 ? -6.094 40.125 13.227 1 94.5 76 PHE A CA 1
ATOM 587 C C . PHE A 1 76 ? -6.984 41.344 13.062 1 94.5 76 PHE A C 1
ATOM 589 O O . PHE A 1 76 ? -7.434 41.938 14.047 1 94.5 76 PHE A O 1
ATOM 596 N N . ARG A 1 77 ? -7.234 41.812 11.836 1 91 77 ARG A N 1
ATOM 597 C CA . ARG A 1 77 ? -8.062 43 11.594 1 91 77 ARG A CA 1
ATOM 598 C C . ARG A 1 77 ? -9.492 42.75 12.07 1 91 77 ARG A C 1
ATOM 600 O O . ARG A 1 77 ? -10.094 43.625 12.688 1 91 77 ARG A O 1
ATOM 607 N N . ASP A 1 78 ? -10.039 41.531 11.742 1 91.88 78 ASP A N 1
ATOM 608 C CA . ASP A 1 78 ? -11.375 41.156 12.195 1 91.88 78 ASP A CA 1
ATOM 609 C C . ASP A 1 78 ? -11.492 39.625 12.328 1 91.88 78 ASP A C 1
ATOM 611 O O . ASP A 1 78 ? -10.742 38.906 11.68 1 91.88 78 ASP A O 1
ATOM 615 N N . PRO A 1 79 ? -12.398 39.281 13.133 1 91.56 79 PRO A N 1
ATOM 616 C CA . PRO A 1 79 ? -12.594 37.844 13.328 1 91.56 79 PRO A CA 1
ATOM 617 C C . PRO A 1 79 ? -12.93 37.125 12.031 1 91.56 79 PRO A C 1
ATOM 619 O O . PRO A 1 79 ? -12.641 35.938 11.906 1 91.56 79 PRO A O 1
ATOM 622 N N . ASP A 1 80 ? -13.445 37.812 11.156 1 93.44 80 ASP A N 1
ATOM 623 C CA . ASP A 1 80 ? -13.797 37.188 9.883 1 93.44 80 ASP A CA 1
ATOM 624 C C . ASP A 1 80 ? -12.539 36.781 9.102 1 93.44 80 ASP A C 1
ATOM 626 O O . ASP A 1 80 ? -12.57 35.844 8.312 1 93.44 80 ASP A O 1
ATOM 630 N N . ASP A 1 81 ? -11.516 37.5 9.344 1 93.94 81 ASP A N 1
ATOM 631 C CA . ASP A 1 81 ? -10.25 37.156 8.711 1 93.94 81 ASP A CA 1
ATOM 632 C C . ASP A 1 81 ? -9.75 35.812 9.227 1 93.94 81 ASP A C 1
ATOM 634 O O . ASP A 1 81 ? -9.203 35 8.461 1 93.94 81 ASP A O 1
ATOM 638 N N . ILE A 1 82 ? -9.961 35.594 10.445 1 95.56 82 ILE A N 1
ATOM 639 C CA . ILE A 1 82 ? -9.57 34.312 11.047 1 95.56 82 ILE A CA 1
ATOM 640 C C . ILE A 1 82 ? -10.414 33.188 10.453 1 95.56 82 ILE A C 1
ATOM 642 O O . ILE A 1 82 ? -9.883 32.125 10.086 1 95.56 82 ILE A O 1
ATOM 646 N N . ARG A 1 83 ? -11.648 33.469 10.375 1 94.25 83 ARG A N 1
ATOM 647 C CA . ARG A 1 83 ? -12.57 32.5 9.828 1 94.25 83 ARG A CA 1
ATOM 648 C C . ARG A 1 83 ? -12.195 32.125 8.398 1 94.25 83 ARG A C 1
ATOM 650 O O . ARG A 1 83 ? -12.141 30.938 8.039 1 94.25 83 ARG A O 1
ATOM 657 N N . SER A 1 84 ? -11.93 33.125 7.688 1 94.31 84 SER A N 1
ATOM 658 C CA . SER A 1 84 ? -11.547 32.906 6.297 1 94.31 84 SER A CA 1
ATOM 659 C C . SER A 1 84 ? -10.258 32.094 6.195 1 94.31 84 SER A C 1
ATOM 661 O O . SER A 1 84 ? -10.164 31.172 5.371 1 94.31 84 SER A O 1
ATOM 663 N N . LEU A 1 85 ? -9.352 32.406 7.012 1 94.62 85 LEU A N 1
ATOM 664 C CA . LEU A 1 85 ? -8.094 31.672 7.031 1 94.62 85 LEU A CA 1
ATOM 665 C C . LEU A 1 85 ? -8.312 30.219 7.414 1 94.62 85 LEU A C 1
ATOM 667 O O . LEU A 1 85 ? -7.797 29.312 6.75 1 94.62 85 LEU A O 1
ATOM 671 N N . LEU A 1 86 ? -9.086 30.031 8.367 1 94.88 86 LEU A N 1
ATOM 672 C CA . LEU A 1 86 ? -9.375 28.672 8.828 1 94.88 86 LEU A CA 1
ATOM 673 C C . LEU A 1 86 ? -10.062 27.859 7.738 1 94.88 86 LEU A C 1
ATOM 675 O O . LEU A 1 86 ? -9.719 26.703 7.512 1 94.88 86 LEU A O 1
ATOM 679 N N . GLU A 1 87 ? -10.953 28.453 7.109 1 94.81 87 GLU A N 1
ATOM 680 C CA . GLU A 1 87 ? -11.664 27.766 6.027 1 94.81 87 GLU A CA 1
ATOM 681 C C . GLU A 1 87 ? -10.703 27.375 4.902 1 94.81 87 GLU A C 1
ATOM 683 O O . GLU A 1 87 ? -10.805 26.281 4.352 1 94.81 87 GLU A O 1
ATOM 688 N N . GLU A 1 88 ? -9.82 28.234 4.613 1 94.44 88 GLU A N 1
ATOM 689 C CA . GLU A 1 88 ? -8.828 27.953 3.582 1 94.44 88 GLU A CA 1
ATOM 690 C C . GLU A 1 88 ? -7.914 26.797 3.998 1 94.44 88 GLU A C 1
ATOM 692 O O . GLU A 1 88 ? -7.586 25.938 3.186 1 94.44 88 GLU A O 1
ATOM 697 N N . LEU A 1 89 ? -7.535 26.844 5.238 1 95.94 89 LEU A N 1
ATOM 698 C CA . LEU A 1 89 ? -6.629 25.828 5.742 1 95.94 89 LEU A CA 1
ATOM 699 C C . LEU A 1 89 ? -7.332 24.469 5.824 1 95.94 89 LEU A C 1
ATOM 701 O O . LEU A 1 89 ? -6.715 23.438 5.586 1 95.94 89 LEU A O 1
ATOM 705 N N . VAL A 1 90 ? -8.602 24.484 6.098 1 94.38 90 VAL A N 1
ATOM 706 C CA . VAL A 1 90 ? -9.406 23.266 6.105 1 94.38 90 VAL A CA 1
ATOM 707 C C . VAL A 1 90 ? -9.547 22.734 4.684 1 94.38 90 VAL A C 1
ATOM 709 O O . VAL A 1 90 ? -9.359 21.547 4.445 1 94.38 90 VAL A O 1
ATOM 712 N N . ALA A 1 91 ? -9.797 23.594 3.785 1 92.44 91 ALA A N 1
ATOM 713 C CA . ALA A 1 91 ? -9.953 23.219 2.385 1 92.44 91 ALA A CA 1
ATOM 714 C C . ALA A 1 91 ? -8.664 22.609 1.837 1 92.44 91 ALA A C 1
ATOM 716 O O . ALA A 1 91 ? -8.703 21.688 1.019 1 92.44 91 ALA A O 1
ATOM 717 N N . ALA A 1 92 ? -7.586 23.094 2.328 1 92.69 92 ALA A N 1
ATOM 718 C CA . ALA A 1 92 ? -6.281 22.625 1.865 1 92.69 92 ALA A CA 1
ATOM 719 C C . ALA A 1 92 ? -5.848 21.375 2.619 1 92.69 92 ALA A C 1
ATOM 721 O O . ALA A 1 92 ? -4.82 20.781 2.297 1 92.69 92 ALA A O 1
ATOM 722 N N . GLY A 1 93 ? -6.566 21.047 3.631 1 91.31 93 GLY A N 1
ATOM 723 C CA . GLY A 1 93 ? -6.27 19.844 4.406 1 91.31 93 GLY A CA 1
ATOM 724 C C . GLY A 1 93 ? -5.258 20.094 5.512 1 91.31 93 GLY A C 1
ATOM 725 O O . GLY A 1 93 ? -4.828 19.156 6.184 1 91.31 93 GLY A O 1
ATOM 726 N N . ALA A 1 94 ? -4.836 21.297 5.707 1 95.75 94 ALA A N 1
ATOM 727 C CA . ALA A 1 94 ? -3.838 21.641 6.715 1 95.75 94 ALA A CA 1
ATOM 728 C C . ALA A 1 94 ? -4.445 21.625 8.117 1 95.75 94 ALA A C 1
ATOM 730 O O . ALA A 1 94 ? -3.76 21.344 9.102 1 95.75 94 ALA A O 1
ATOM 731 N N . VAL A 1 95 ? -5.707 21.969 8.195 1 95.88 95 VAL A N 1
ATOM 732 C CA . VAL A 1 95 ? -6.457 21.969 9.453 1 95.88 95 VAL A CA 1
ATOM 733 C C . VAL A 1 95 ? -7.625 20.984 9.352 1 95.88 95 VAL A C 1
ATOM 735 O O . VAL A 1 95 ? -8.32 20.938 8.336 1 95.88 95 VAL A O 1
ATOM 738 N N . ILE A 1 96 ? -7.762 20.203 10.352 1 92.06 96 ILE A N 1
ATOM 739 C CA . ILE A 1 96 ? -8.828 19.219 10.406 1 92.06 96 ILE A CA 1
ATOM 740 C C . ILE A 1 96 ? -10.016 19.781 11.195 1 92.06 96 ILE A C 1
ATOM 742 O O . ILE A 1 96 ? -9.859 20.203 12.336 1 92.06 96 ILE A O 1
ATOM 746 N N . ARG A 1 97 ? -11.133 19.812 10.562 1 91.81 97 ARG A N 1
ATOM 747 C CA . ARG A 1 97 ? -12.391 20.172 11.227 1 91.81 97 ARG A CA 1
ATOM 748 C C . ARG A 1 97 ? -13.133 18.922 11.695 1 91.81 97 ARG A C 1
ATOM 750 O O . ARG A 1 97 ? -13.336 17.984 10.922 1 91.81 97 ARG A O 1
ATOM 757 N N . ARG A 1 98 ? -13.438 18.891 12.992 1 87.81 98 ARG A N 1
ATOM 758 C CA . ARG A 1 98 ? -14.148 17.75 13.547 1 87.81 98 ARG A CA 1
ATOM 759 C C . ARG A 1 98 ? -15.477 18.172 14.164 1 87.81 98 ARG A C 1
ATOM 761 O O . ARG A 1 98 ? -15.609 19.297 14.656 1 87.81 98 ARG A O 1
ATOM 768 N N . ILE A 1 99 ? -16.375 17.297 14.047 1 82.69 99 ILE A N 1
ATOM 769 C CA . ILE A 1 99 ? -17.641 17.469 14.742 1 82.69 99 ILE A CA 1
ATOM 770 C C . ILE A 1 99 ? -17.781 16.438 15.852 1 82.69 99 ILE A C 1
ATOM 772 O O . ILE A 1 99 ? -17.547 15.242 15.625 1 82.69 99 ILE A O 1
ATOM 776 N N . ARG A 1 100 ? -17.859 16.859 17.125 1 73.19 100 ARG A N 1
ATOM 777 C CA . ARG A 1 100 ? -17.953 15.93 18.234 1 73.19 100 ARG A CA 1
ATOM 778 C C . ARG A 1 100 ? -19.172 15.008 18.062 1 73.19 100 ARG A C 1
ATOM 780 O O . ARG A 1 100 ? -20.281 15.477 17.828 1 73.19 100 ARG A O 1
ATOM 787 N N . PRO A 1 101 ? -18.719 13.727 18.094 1 69.25 101 PRO A N 1
ATOM 788 C CA . PRO A 1 101 ? -19.844 12.797 17.906 1 69.25 101 PRO A CA 1
ATOM 789 C C . PRO A 1 101 ? -20.828 12.812 19.062 1 69.25 101 PRO A C 1
ATOM 791 O O . PRO A 1 101 ? -20.422 13.039 20.219 1 69.25 101 PRO A O 1
ATOM 794 N N . THR A 1 102 ? -22.141 12.758 18.797 1 63.59 102 THR A N 1
ATOM 795 C CA . THR A 1 102 ? -23.203 12.656 19.781 1 63.59 102 THR A CA 1
ATOM 796 C C . THR A 1 102 ? -23.156 11.32 20.516 1 63.59 102 THR A C 1
ATOM 798 O O . THR A 1 102 ? -23.531 11.234 21.688 1 63.59 102 THR A O 1
ATOM 801 N N . ASN A 1 103 ? -22.766 10.227 19.797 1 64.81 103 ASN A N 1
ATOM 802 C CA . ASN A 1 103 ? -22.781 8.891 20.391 1 64.81 103 ASN A CA 1
ATOM 803 C C . ASN A 1 103 ? -21.375 8.344 20.578 1 64.81 103 ASN A C 1
ATOM 805 O O . ASN A 1 103 ? -20.734 7.898 19.625 1 64.81 103 ASN A O 1
ATOM 809 N N . PRO A 1 104 ? -20.906 8.328 21.797 1 65.69 104 PRO A N 1
ATOM 810 C CA . PRO A 1 104 ? -19.516 7.98 22.109 1 65.69 104 PRO A CA 1
ATOM 811 C C . PRO A 1 104 ? -19.266 6.477 22.078 1 65.69 104 PRO A C 1
ATOM 813 O O . PRO A 1 104 ? -18.125 6.035 22.234 1 65.69 104 PRO A O 1
ATOM 816 N N . ALA A 1 105 ? -20.531 5.684 21.703 1 77.94 105 ALA A N 1
ATOM 817 C CA . ALA A 1 105 ? -20.25 4.254 21.828 1 77.94 105 ALA A CA 1
ATOM 818 C C . ALA A 1 105 ? -19.234 3.793 20.797 1 77.94 105 ALA A C 1
ATOM 820 O O . ALA A 1 105 ? -19.25 4.262 19.656 1 77.94 105 ALA A O 1
ATOM 821 N N . SER A 1 106 ? -18.359 2.967 21.203 1 87.81 106 SER A N 1
ATOM 822 C CA . SER A 1 106 ? -17.328 2.391 20.328 1 87.81 106 SER A CA 1
ATOM 823 C C . SER A 1 106 ? -17.938 1.394 19.359 1 87.81 106 SER A C 1
ATOM 825 O O . SER A 1 106 ? -18.641 0.461 19.766 1 87.81 106 SER A O 1
ATOM 827 N N . PRO A 1 107 ? -17.797 1.599 18.078 1 91.81 107 PRO A N 1
ATOM 828 C CA . PRO A 1 107 ? -18.312 0.636 17.109 1 91.81 107 PRO A CA 1
ATOM 829 C C . PRO A 1 107 ? -17.719 -0.759 17.281 1 91.81 107 PRO A C 1
ATOM 831 O O . PRO A 1 107 ? -16.594 -0.898 17.781 1 91.81 107 PRO A O 1
ATOM 834 N N . VAL A 1 108 ? -18.5 -1.759 16.906 1 94.81 108 VAL A N 1
ATOM 835 C CA . VAL A 1 108 ? -18.062 -3.146 17 1 94.81 108 VAL A CA 1
ATOM 836 C C . VAL A 1 108 ? -17.703 -3.664 15.609 1 94.81 108 VAL A C 1
ATOM 838 O O . VAL A 1 108 ? -18.531 -3.637 14.688 1 94.81 108 VAL A O 1
ATOM 841 N N . ILE A 1 109 ? -16.469 -4.148 15.477 1 96.38 109 ILE A N 1
ATOM 842 C CA . ILE A 1 109 ? -16 -4.773 14.25 1 96.38 109 ILE A CA 1
ATOM 843 C C . ILE A 1 109 ? -15.805 -6.27 14.477 1 96.38 109 ILE A C 1
ATOM 845 O O . ILE A 1 109 ? -15.133 -6.68 15.422 1 96.38 109 ILE A O 1
ATOM 849 N N . ARG A 1 110 ? -16.469 -7.09 13.703 1 96.38 110 ARG A N 1
ATOM 850 C CA . ARG A 1 110 ? -16.188 -8.523 13.719 1 96.38 110 ARG A CA 1
ATOM 851 C C . ARG A 1 110 ? -15.328 -8.93 12.523 1 96.38 110 ARG A C 1
ATOM 853 O O . ARG A 1 110 ? -15.727 -8.75 11.375 1 96.38 110 ARG A O 1
ATOM 860 N N . LEU A 1 111 ? -14.141 -9.398 12.828 1 97 111 LEU A N 1
ATOM 861 C CA . LEU A 1 111 ? -13.18 -9.883 11.852 1 97 111 LEU A CA 1
ATOM 862 C C . LEU A 1 111 ? -13.305 -11.391 11.672 1 97 111 LEU A C 1
ATOM 864 O O . LEU A 1 111 ? -13.141 -12.148 12.633 1 97 111 LEU A O 1
ATOM 868 N N . VAL A 1 112 ? -13.617 -11.781 10.43 1 96.19 112 VAL A N 1
ATOM 869 C CA . VAL A 1 112 ? -13.75 -13.195 10.109 1 96.19 112 VAL A CA 1
ATOM 870 C C . VAL A 1 112 ? -12.625 -13.633 9.18 1 96.19 112 VAL A C 1
ATOM 872 O O . VAL A 1 112 ? -12.492 -13.109 8.07 1 96.19 112 VAL A O 1
ATOM 875 N N . GLY A 1 113 ? -11.844 -14.578 9.586 1 95.62 113 GLY A N 1
ATOM 876 C CA . GLY A 1 113 ? -10.766 -15.078 8.758 1 95.62 113 GLY A CA 1
ATOM 877 C C . GLY A 1 113 ? -9.828 -16.016 9.5 1 95.62 113 GLY A C 1
ATOM 878 O O . GLY A 1 113 ? -9.836 -16.062 10.734 1 95.62 113 GLY A O 1
ATOM 879 N N . ARG A 1 114 ? -9.008 -16.734 8.812 1 94.19 114 ARG A N 1
ATOM 880 C CA . ARG A 1 114 ? -8.148 -17.75 9.406 1 94.19 114 ARG A CA 1
ATOM 881 C C . ARG A 1 114 ? -6.75 -17.703 8.797 1 94.19 114 ARG A C 1
ATOM 883 O O . ARG A 1 114 ? -6.004 -18.688 8.875 1 94.19 114 ARG A O 1
ATOM 890 N N . GLY A 1 115 ? -6.371 -16.672 8.219 1 96 115 GLY A N 1
ATOM 891 C CA . GLY A 1 115 ? -5.098 -16.594 7.523 1 96 115 GLY A CA 1
ATOM 892 C C . GLY A 1 115 ? -4.297 -15.352 7.879 1 96 115 GLY A C 1
ATOM 893 O O . GLY A 1 115 ? -4.617 -14.656 8.844 1 96 115 GLY A O 1
ATOM 894 N N . PRO A 1 116 ? -3.229 -15.141 7.156 1 97.06 116 PRO A N 1
ATOM 895 C CA . PRO A 1 116 ? -2.281 -14.062 7.461 1 97.06 116 PRO A CA 1
ATOM 896 C C . PRO A 1 116 ? -2.93 -12.68 7.445 1 97.06 116 PRO A C 1
ATOM 898 O O . PRO A 1 116 ? -2.541 -11.805 8.227 1 97.06 116 PRO A O 1
ATOM 901 N N . LEU A 1 117 ? -3.859 -12.461 6.586 1 98.25 117 LEU A N 1
ATOM 902 C CA . LEU A 1 117 ? -4.496 -11.148 6.523 1 98.25 117 LEU A CA 1
ATOM 903 C C . LEU A 1 117 ? -5.312 -10.875 7.781 1 98.25 117 LEU A C 1
ATOM 905 O O . LEU A 1 117 ? -5.223 -9.789 8.359 1 98.25 117 LEU A O 1
ATOM 909 N N . SER A 1 118 ? -6.09 -11.883 8.211 1 97.56 118 SER A N 1
ATOM 910 C CA . SER A 1 118 ? -6.879 -11.695 9.422 1 97.56 118 SER A CA 1
ATOM 911 C C . SER A 1 118 ? -5.984 -11.523 10.641 1 97.56 118 SER A C 1
ATOM 913 O O . SER A 1 118 ? -6.27 -10.711 11.523 1 97.56 118 SER A O 1
ATOM 915 N N . ASP A 1 119 ? -4.91 -12.297 10.68 1 96.75 119 ASP A N 1
ATOM 916 C CA . ASP A 1 119 ? -3.961 -12.164 11.781 1 96.75 119 ASP A CA 1
ATOM 917 C C . ASP A 1 119 ? -3.387 -10.75 11.836 1 96.75 119 ASP A C 1
ATOM 919 O O . ASP A 1 119 ? -3.383 -10.125 12.898 1 96.75 119 ASP A O 1
ATOM 923 N N . ALA A 1 120 ? -2.941 -10.289 10.75 1 97 120 ALA A N 1
ATOM 924 C CA . ALA A 1 120 ? -2.33 -8.961 10.68 1 97 120 ALA A CA 1
ATOM 925 C C . ALA A 1 120 ? -3.365 -7.867 10.93 1 97 120 ALA A C 1
ATOM 927 O O . ALA A 1 120 ? -3.07 -6.859 11.578 1 97 120 ALA A O 1
ATOM 928 N N . LEU A 1 121 ? -4.543 -8.031 10.422 1 97.88 121 LEU A N 1
ATOM 929 C CA . LEU A 1 121 ? -5.613 -7.062 10.648 1 97.88 121 LEU A CA 1
ATOM 930 C C . LEU A 1 121 ? -5.988 -7 12.125 1 97.88 121 LEU A C 1
ATOM 932 O O . LEU A 1 121 ? -6.238 -5.918 12.656 1 97.88 121 LEU A O 1
ATOM 936 N N . ALA A 1 122 ? -6.066 -8.164 12.727 1 97 122 ALA A N 1
ATOM 937 C CA . ALA A 1 122 ? -6.379 -8.203 14.156 1 97 122 ALA A CA 1
ATOM 938 C C . ALA A 1 122 ? -5.387 -7.363 14.953 1 97 122 ALA A C 1
ATOM 940 O O . ALA A 1 122 ? -5.781 -6.602 15.844 1 97 122 ALA A O 1
ATOM 941 N N . GLU A 1 123 ? -4.16 -7.477 14.578 1 95.44 123 GLU A N 1
ATOM 942 C CA . GLU A 1 123 ? -3.123 -6.703 15.258 1 95.44 123 GLU A CA 1
ATOM 943 C C . GLU A 1 123 ? -3.268 -5.215 14.961 1 95.44 123 GLU A C 1
ATOM 945 O O . GLU A 1 123 ? -3.189 -4.387 15.875 1 95.44 123 GLU A O 1
ATOM 950 N N . ALA A 1 124 ? -3.496 -4.855 13.781 1 95.81 124 ALA A N 1
ATOM 951 C CA . ALA A 1 124 ? -3.582 -3.459 13.359 1 95.81 124 ALA A CA 1
ATOM 952 C C . ALA A 1 124 ? -4.797 -2.771 13.977 1 95.81 124 ALA A C 1
ATOM 954 O O . ALA A 1 124 ? -4.738 -1.594 14.328 1 95.81 124 ALA A O 1
ATOM 955 N N . LEU A 1 125 ? -5.867 -3.5 14.117 1 95.88 125 LEU A N 1
ATOM 956 C CA . LEU A 1 125 ? -7.137 -2.934 14.562 1 95.88 125 LEU A CA 1
ATOM 957 C C . LEU A 1 125 ? -7.137 -2.707 16.062 1 95.88 125 LEU A C 1
ATOM 959 O O . LEU A 1 125 ? -7.984 -1.981 16.594 1 95.88 125 LEU A O 1
ATOM 963 N N . ARG A 1 126 ? -6.207 -3.303 16.734 1 91.56 126 ARG A N 1
ATOM 964 C CA . ARG A 1 126 ? -6.137 -3.158 18.188 1 91.56 126 ARG A CA 1
ATOM 965 C C . ARG A 1 126 ? -5.891 -1.706 18.578 1 91.56 126 ARG A C 1
ATOM 967 O O . ARG A 1 126 ? -6.195 -1.304 19.703 1 91.56 126 ARG A O 1
ATOM 974 N N . HIS A 1 127 ? -5.391 -0.931 17.625 1 85.94 127 HIS A N 1
ATOM 975 C CA . HIS A 1 127 ? -5.02 0.445 17.922 1 85.94 127 HIS A CA 1
ATOM 976 C C . HIS A 1 127 ? -6.129 1.417 17.531 1 85.94 127 HIS A C 1
ATOM 978 O O . HIS A 1 127 ? -5.941 2.635 17.609 1 85.94 127 HIS A O 1
ATOM 984 N N . THR A 1 128 ? -7.195 0.895 17.203 1 86.31 128 THR A N 1
ATOM 985 C CA . THR A 1 128 ? -8.344 1.727 16.875 1 86.31 128 THR A CA 1
ATOM 986 C C . THR A 1 128 ? -9.281 1.847 18.078 1 86.31 128 THR A C 1
ATOM 988 O O . THR A 1 128 ? -9.062 1.211 19.109 1 86.31 128 THR A O 1
ATOM 991 N N . SER A 1 129 ? -10.281 2.682 17.922 1 83.06 129 SER A N 1
ATOM 992 C CA . SER A 1 129 ? -11.25 2.895 19 1 83.06 129 SER A CA 1
ATOM 993 C C . SER A 1 129 ? -12.367 1.857 18.938 1 83.06 129 SER A C 1
ATOM 995 O O . SER A 1 129 ? -13.25 1.843 19.797 1 83.06 129 SER A O 1
ATOM 997 N N . ALA A 1 130 ? -12.344 1.004 18.016 1 91.94 130 ALA A N 1
ATOM 998 C CA . ALA A 1 130 ? -13.406 0.009 17.859 1 91.94 130 ALA A CA 1
ATOM 999 C C . ALA A 1 130 ? -13.156 -1.205 18.75 1 91.94 130 ALA A C 1
ATOM 1001 O O . ALA A 1 130 ? -12.016 -1.493 19.109 1 91.94 130 ALA A O 1
ATOM 1002 N N . ARG A 1 131 ? -14.312 -1.896 19.172 1 93.56 131 ARG A N 1
ATOM 1003 C CA . ARG A 1 131 ? -14.234 -3.217 19.797 1 93.56 131 ARG A CA 1
ATOM 1004 C C . ARG A 1 131 ? -14.117 -4.309 18.734 1 93.56 131 ARG A C 1
ATOM 1006 O O . ARG A 1 131 ? -14.961 -4.414 17.844 1 93.56 131 ARG A O 1
ATOM 1013 N N . ILE A 1 132 ? -13.07 -5.125 18.844 1 94.31 132 ILE A N 1
ATOM 1014 C CA . ILE A 1 132 ? -12.781 -6.102 17.797 1 94.31 132 ILE A CA 1
ATOM 1015 C C . ILE A 1 132 ? -13.148 -7.5 18.281 1 94.31 132 ILE A C 1
ATOM 1017 O O . ILE A 1 132 ? -12.75 -7.91 19.375 1 94.31 132 ILE A O 1
ATOM 1021 N N . GLN A 1 133 ? -13.93 -8.188 17.516 1 93.19 133 GLN A N 1
ATOM 1022 C CA . GLN A 1 133 ? -14.211 -9.609 17.672 1 93.19 133 GLN A CA 1
ATOM 1023 C C . GLN A 1 133 ? -13.602 -10.414 16.531 1 93.19 133 GLN A C 1
ATOM 1025 O O . GLN A 1 133 ? -13.961 -10.227 15.367 1 93.19 133 GLN A O 1
ATOM 1030 N N . HIS A 1 134 ? -12.648 -11.219 16.828 1 90.56 134 HIS A N 1
ATOM 1031 C CA . HIS A 1 134 ? -12.008 -12.047 15.812 1 90.56 134 HIS A CA 1
ATOM 1032 C C . HIS A 1 134 ? -12.516 -13.484 15.867 1 90.56 134 HIS A C 1
ATOM 1034 O O . HIS A 1 134 ? -12.516 -14.109 16.922 1 90.56 134 HIS A O 1
ATOM 1040 N N . THR A 1 135 ? -12.953 -13.961 14.719 1 89.69 135 THR A N 1
ATOM 1041 C CA . THR A 1 135 ? -13.422 -15.344 14.641 1 89.69 135 THR A CA 1
ATOM 1042 C C . THR A 1 135 ? -12.883 -16.031 13.391 1 89.69 135 THR A C 1
ATOM 1044 O O . THR A 1 135 ? -12.656 -15.375 12.367 1 89.69 135 THR A O 1
ATOM 1047 N N . THR A 1 136 ? -12.5 -17.281 13.414 1 81.94 136 THR A N 1
ATOM 1048 C CA . THR A 1 136 ? -11.945 -18.016 12.281 1 81.94 136 THR A CA 1
ATOM 1049 C C . THR A 1 136 ? -13.062 -18.625 11.43 1 81.94 136 THR A C 1
ATOM 1051 O O . THR A 1 136 ? -12.867 -18.875 10.242 1 81.94 136 THR A O 1
ATOM 1054 N N . HIS A 1 137 ? -14.094 -19.047 12.094 1 68.88 137 HIS A N 1
ATOM 1055 C CA . HIS A 1 137 ? -15.172 -19.688 11.336 1 68.88 137 HIS A CA 1
ATOM 1056 C C . HIS A 1 137 ? -16.484 -18.922 11.492 1 68.88 137 HIS A C 1
ATOM 1058 O O . HIS A 1 137 ? -16.656 -18.172 12.453 1 68.88 137 HIS A O 1
ATOM 1064 N N . SER A 1 138 ? -17.156 -18.875 10.211 1 59.38 138 SER A N 1
ATOM 1065 C CA . SER A 1 138 ? -18.516 -18.312 10.297 1 59.38 138 SER A CA 1
ATOM 1066 C C . SER A 1 138 ? -19.234 -18.828 11.531 1 59.38 138 SER A C 1
ATOM 1068 O O . SER A 1 138 ? -19.344 -20.047 11.734 1 59.38 138 SER A O 1
ATOM 1070 N N . VAL A 1 139 ? -18.891 -18.297 12.672 1 56.5 139 VAL A N 1
ATOM 1071 C CA . VAL A 1 139 ? -19.516 -18.781 13.906 1 56.5 139 VAL A CA 1
ATOM 1072 C C . VAL A 1 139 ? -21.016 -18.969 13.695 1 56.5 139 VAL A C 1
ATOM 1074 O O . VAL A 1 139 ? -21.75 -17.984 13.547 1 56.5 139 VAL A O 1
ATOM 1077 N N . HIS A 1 140 ? -21.438 -20.094 13.094 1 57.31 140 HIS A N 1
ATOM 1078 C CA . HIS A 1 140 ? -22.828 -20.516 13.039 1 57.31 140 HIS A CA 1
ATOM 1079 C C . HIS A 1 140 ? -23.562 -20.172 14.336 1 57.31 140 HIS A C 1
ATOM 1081 O O . HIS A 1 140 ? -24.781 -19.984 14.336 1 57.31 140 HIS A O 1
ATOM 1087 N N . GLY A 1 141 ? -23.109 -19.172 15 1 64.12 141 GLY A N 1
ATOM 1088 C CA . GLY A 1 141 ? -23.984 -19.062 16.156 1 64.12 141 GLY A CA 1
ATOM 1089 C C . GLY A 1 141 ? -23.969 -17.688 16.797 1 64.12 141 GLY A C 1
ATOM 1090 O O . GLY A 1 141 ? -24.797 -17.391 17.656 1 64.12 141 GLY A O 1
ATOM 1091 N N . LYS A 1 142 ? -23.016 -16.922 16.359 1 74.62 142 LYS A N 1
ATOM 1092 C CA . LYS A 1 142 ? -23.062 -15.648 17.078 1 74.62 142 LYS A CA 1
ATOM 1093 C C . LYS A 1 142 ? -23.891 -14.617 16.328 1 74.62 142 LYS A C 1
ATOM 1095 O O . LYS A 1 142 ? -23.844 -14.547 15.094 1 74.62 142 LYS A O 1
ATOM 1100 N N . SER A 1 143 ? -24.688 -13.992 17.047 1 86.44 143 SER A N 1
ATOM 1101 C CA . SER A 1 143 ? -25.578 -12.984 16.5 1 86.44 143 SER A CA 1
ATOM 1102 C C . SER A 1 143 ? -24.812 -11.82 15.891 1 86.44 143 SER A C 1
ATOM 1104 O O . SER A 1 143 ? -23.734 -11.445 16.391 1 86.44 143 SER A O 1
ATOM 1106 N N . TRP A 1 144 ? -25.359 -11.289 14.781 1 92.56 144 TRP A N 1
ATOM 1107 C CA . TRP A 1 144 ? -24.766 -10.148 14.102 1 92.56 144 TRP A CA 1
ATOM 1108 C C . TRP A 1 144 ? -25.469 -8.852 14.5 1 92.56 144 TRP A C 1
ATOM 1110 O O . TRP A 1 144 ? -25.094 -7.773 14.023 1 92.56 144 TRP A O 1
ATOM 1120 N N . GLN A 1 145 ? -26.359 -8.859 15.406 1 88.5 145 GLN A N 1
ATOM 1121 C CA . GLN A 1 145 ? -27.203 -7.73 15.758 1 88.5 145 GLN A CA 1
ATOM 1122 C C . GLN A 1 145 ? -26.375 -6.594 16.359 1 88.5 145 GLN A C 1
ATOM 1124 O O . GLN A 1 145 ? -26.719 -5.422 16.203 1 88.5 145 GLN A O 1
ATOM 1129 N N . HIS A 1 146 ? -25.25 -6.863 16.922 1 89.75 146 HIS A N 1
ATOM 1130 C CA . HIS A 1 146 ? -24.5 -5.805 17.594 1 89.75 146 HIS A CA 1
ATOM 1131 C C . HIS A 1 146 ? -23.172 -5.527 16.875 1 89.75 146 HIS A C 1
ATOM 1133 O O . HIS A 1 146 ? -22.281 -4.883 17.438 1 89.75 146 HIS A O 1
ATOM 1139 N N . VAL A 1 147 ? -23.172 -5.996 15.672 1 95.06 147 VAL A N 1
ATOM 1140 C CA . VAL A 1 147 ? -21.953 -5.777 14.891 1 95.06 147 VAL A CA 1
ATOM 1141 C C . VAL A 1 147 ? -22.156 -4.605 13.938 1 95.06 147 VAL A C 1
ATOM 1143 O O . VAL A 1 147 ? -23.141 -4.57 13.188 1 95.06 147 VAL A O 1
ATOM 1146 N N . ASP A 1 148 ? -21.203 -3.658 13.984 1 94.88 148 ASP A N 1
ATOM 1147 C CA . ASP A 1 148 ? -21.344 -2.463 13.156 1 94.88 148 ASP A CA 1
ATOM 1148 C C . ASP A 1 148 ? -20.672 -2.662 11.797 1 94.88 148 ASP A C 1
ATOM 1150 O O . ASP A 1 148 ? -21.062 -2.035 10.812 1 94.88 148 ASP A O 1
ATOM 1154 N N . LEU A 1 149 ? -19.672 -3.506 11.773 1 96.69 149 LEU A N 1
ATOM 1155 C CA . LEU A 1 149 ? -18.891 -3.768 10.562 1 96.69 149 LEU A CA 1
ATOM 1156 C C . LEU A 1 149 ? -18.281 -5.164 10.594 1 96.69 149 LEU A C 1
ATOM 1158 O O . LEU A 1 149 ? -17.672 -5.555 11.594 1 96.69 149 LEU A O 1
ATOM 1162 N N . ALA A 1 150 ? -18.484 -5.887 9.562 1 97 150 ALA A N 1
ATOM 1163 C CA . ALA A 1 150 ? -17.812 -7.172 9.406 1 97 150 ALA A CA 1
ATOM 1164 C C . ALA A 1 150 ? -16.672 -7.066 8.406 1 97 150 ALA A C 1
ATOM 1166 O O . ALA A 1 150 ? -16.812 -6.457 7.34 1 97 150 ALA A O 1
ATOM 1167 N N . VAL A 1 151 ? -15.547 -7.602 8.742 1 97.88 151 VAL A N 1
ATOM 1168 C CA . VAL A 1 151 ? -14.414 -7.715 7.828 1 97.88 151 VAL A CA 1
ATOM 1169 C C . VAL A 1 151 ? -14.164 -9.188 7.5 1 97.88 151 VAL A C 1
ATOM 1171 O O . VAL A 1 151 ? -13.883 -9.984 8.391 1 97.88 151 VAL A O 1
ATOM 1174 N N . LEU A 1 152 ? -14.352 -9.523 6.25 1 97.5 152 LEU A N 1
ATOM 1175 C CA . LEU A 1 152 ? -14.133 -10.883 5.754 1 97.5 152 LEU A CA 1
ATOM 1176 C C . LEU A 1 152 ? -12.75 -11.008 5.125 1 97.5 152 LEU A C 1
ATOM 1178 O O . LEU A 1 152 ? -12.508 -10.484 4.035 1 97.5 152 LEU A O 1
ATOM 1182 N N . ALA A 1 153 ? -11.914 -11.781 5.777 1 98 153 ALA A N 1
ATOM 1183 C CA . ALA A 1 153 ? -10.516 -11.789 5.352 1 98 153 ALA A CA 1
ATOM 1184 C C . ALA A 1 153 ? -10.086 -13.188 4.902 1 98 153 ALA A C 1
ATOM 1186 O O . ALA A 1 153 ? -10.703 -14.18 5.281 1 98 153 ALA A O 1
ATOM 1187 N N . ASP A 1 154 ? -9.078 -13.305 4.023 1 97.44 154 ASP A N 1
ATOM 1188 C CA . ASP A 1 154 ? -8.234 -14.453 3.713 1 97.44 154 ASP A CA 1
ATOM 1189 C C . ASP A 1 154 ? -8.859 -15.312 2.611 1 97.44 154 ASP A C 1
ATOM 1191 O O . ASP A 1 154 ? -8.219 -15.602 1.601 1 97.44 154 ASP A O 1
ATOM 1195 N N . ASP A 1 155 ? -10.148 -15.648 2.752 1 95.94 155 ASP A N 1
ATOM 1196 C CA . ASP A 1 155 ? -10.734 -16.641 1.853 1 95.94 155 ASP A CA 1
ATOM 1197 C C . A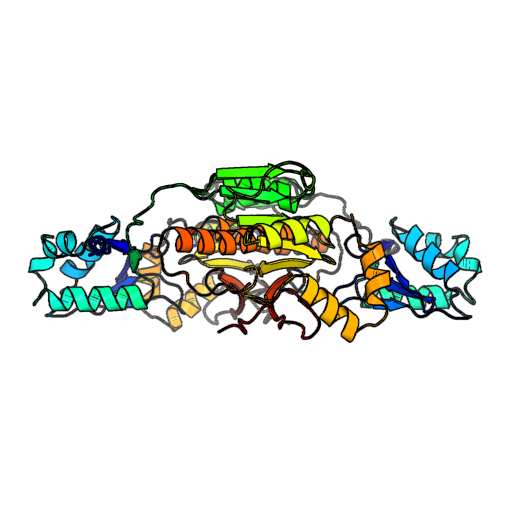SP A 1 155 ? -10.867 -16.078 0.436 1 95.94 155 ASP A C 1
ATOM 1199 O O . ASP A 1 155 ? -11.312 -14.945 0.246 1 95.94 155 ASP A O 1
ATOM 1203 N N . LEU A 1 156 ? -10.578 -16.891 -0.522 1 95.81 156 LEU A N 1
ATOM 1204 C CA . LEU A 1 156 ? -10.648 -16.484 -1.921 1 95.81 156 LEU A CA 1
ATOM 1205 C C . LEU A 1 156 ? -12.102 -16.281 -2.359 1 95.81 156 LEU A C 1
ATOM 1207 O O . LEU A 1 156 ? -12.406 -15.375 -3.129 1 95.81 156 LEU A O 1
ATOM 1211 N N . ILE A 1 157 ? -12.922 -17.172 -1.871 1 94.88 157 ILE A N 1
ATOM 1212 C CA . ILE A 1 157 ? -14.359 -17.078 -2.098 1 94.88 157 ILE A CA 1
ATOM 1213 C C . ILE A 1 157 ? -15.086 -16.984 -0.758 1 94.88 157 ILE A C 1
ATOM 1215 O O . ILE A 1 157 ? -14.852 -17.781 0.147 1 94.88 157 ILE A O 1
ATOM 1219 N N . ALA A 1 158 ? -15.875 -15.992 -0.701 1 92.38 158 ALA A N 1
ATOM 1220 C CA . ALA A 1 158 ? -16.609 -15.789 0.548 1 92.38 158 ALA A CA 1
ATOM 1221 C C . ALA A 1 158 ? -17.656 -16.875 0.756 1 92.38 158 ALA A C 1
ATOM 1223 O O . ALA A 1 158 ? -18.266 -17.344 -0.203 1 92.38 158 ALA A O 1
ATOM 1224 N N . ASP A 1 159 ? -17.891 -17.188 1.985 1 91.75 159 ASP A N 1
ATOM 1225 C CA . ASP A 1 159 ? -18.922 -18.141 2.365 1 91.75 159 ASP A CA 1
ATOM 1226 C C . ASP A 1 159 ? -20.312 -17.578 2.096 1 91.75 159 ASP A C 1
ATOM 1228 O O . ASP A 1 159 ? -20.703 -16.578 2.684 1 91.75 159 ASP A O 1
ATOM 1232 N N . THR A 1 160 ? -21.078 -18.328 1.279 1 91.31 160 THR A N 1
ATOM 1233 C CA . THR A 1 160 ? -22.391 -17.844 0.853 1 91.31 160 THR A CA 1
ATOM 1234 C C . THR A 1 160 ? -23.344 -17.75 2.039 1 91.31 160 THR A C 1
ATOM 1236 O O . THR A 1 160 ? -24.172 -16.844 2.096 1 91.31 160 THR A O 1
ATOM 1239 N N . ARG A 1 161 ? -23.25 -18.672 2.953 1 91.38 161 ARG A N 1
ATOM 1240 C CA . ARG A 1 161 ? -24.094 -18.625 4.137 1 91.38 161 ARG A CA 1
ATOM 1241 C C . ARG A 1 161 ? -23.797 -17.391 4.977 1 91.38 161 ARG A C 1
ATOM 1243 O O . ARG A 1 161 ? -24.734 -16.734 5.461 1 91.38 161 ARG A O 1
ATOM 1250 N N . LEU A 1 162 ? -22.625 -17.109 5.137 1 92.88 162 LEU A N 1
ATOM 1251 C CA . LEU A 1 162 ? -22.219 -15.906 5.875 1 92.88 162 LEU A CA 1
ATOM 1252 C C . LEU A 1 162 ? -22.75 -14.648 5.188 1 92.88 162 LEU A C 1
ATOM 1254 O O . LEU A 1 162 ? -23.281 -13.75 5.848 1 92.88 162 LEU A O 1
ATOM 1258 N N . LEU A 1 163 ? -22.609 -14.602 3.936 1 93.88 163 LEU A N 1
ATOM 1259 C CA . LEU A 1 163 ? -23.062 -13.445 3.18 1 93.88 163 LEU A CA 1
ATOM 1260 C C . LEU A 1 163 ? -24.562 -13.242 3.352 1 93.88 163 LEU A C 1
ATOM 1262 O O . LEU A 1 163 ? -25.031 -12.109 3.494 1 93.88 163 LEU A O 1
ATOM 1266 N N . ARG A 1 164 ? -25.234 -14.297 3.352 1 93.12 164 ARG A N 1
ATOM 1267 C CA . ARG A 1 164 ? -26.672 -14.227 3.557 1 93.12 164 ARG A CA 1
ATOM 1268 C C . ARG A 1 164 ? -27 -13.703 4.953 1 93.12 164 ARG A C 1
ATOM 1270 O O . ARG A 1 164 ? -27.891 -12.867 5.113 1 93.12 164 ARG A O 1
ATOM 1277 N N . MET A 1 165 ? -26.297 -14.188 5.934 1 93.25 165 MET A N 1
ATOM 1278 C CA . MET A 1 165 ? -26.5 -13.742 7.309 1 93.25 165 MET A CA 1
ATOM 1279 C C . MET A 1 165 ? -26.234 -12.25 7.441 1 93.25 165 MET A C 1
ATOM 1281 O O . MET A 1 165 ? -27 -11.539 8.109 1 93.25 165 MET A O 1
ATOM 1285 N N . LEU A 1 166 ? -25.25 -11.805 6.801 1 95.38 166 LEU A N 1
ATOM 1286 C CA . LEU A 1 166 ? -24.906 -10.383 6.848 1 95.38 166 LEU A CA 1
ATOM 1287 C C . LEU A 1 166 ? -25.953 -9.539 6.152 1 95.38 166 LEU A C 1
ATOM 1289 O O . LEU A 1 166 ? -26.312 -8.461 6.637 1 95.38 166 LEU A O 1
ATOM 1293 N N . ALA A 1 167 ? -26.422 -10.016 5.055 1 94.81 167 ALA A N 1
ATOM 1294 C CA . ALA A 1 167 ? -27.484 -9.32 4.34 1 94.81 167 ALA A CA 1
ATOM 1295 C C . ALA A 1 167 ? -28.75 -9.219 5.191 1 94.81 167 ALA A C 1
ATOM 1297 O O . ALA A 1 167 ? -29.344 -8.148 5.309 1 94.81 167 ALA A O 1
ATOM 1298 N N . ASP A 1 168 ? -29.094 -10.312 5.805 1 93.06 168 ASP A N 1
ATOM 1299 C CA . ASP A 1 168 ? -30.297 -10.367 6.641 1 93.06 168 ASP A CA 1
ATOM 1300 C C . ASP A 1 168 ? -30.172 -9.422 7.832 1 93.06 168 ASP A C 1
ATOM 1302 O O . ASP A 1 168 ? -31.141 -8.758 8.211 1 93.06 168 ASP A O 1
ATOM 1306 N N . ALA A 1 169 ? -29.031 -9.367 8.391 1 95.19 169 ALA A N 1
ATOM 1307 C CA . ALA A 1 169 ? -28.797 -8.531 9.562 1 95.19 169 ALA A CA 1
ATOM 1308 C C . ALA A 1 169 ? -28.469 -7.098 9.156 1 95.19 169 ALA A C 1
ATOM 1310 O O . ALA A 1 169 ? -28.312 -6.227 10.016 1 95.19 169 ALA A O 1
ATOM 1311 N N . GLU A 1 170 ? -28.344 -6.852 7.875 1 95.81 170 GLU A N 1
ATOM 1312 C CA . GLU A 1 170 ? -28.031 -5.543 7.312 1 95.81 170 GLU A CA 1
ATOM 1313 C C . GLU A 1 170 ? -26.719 -5 7.883 1 95.81 170 GLU A C 1
ATOM 1315 O O . GLU A 1 170 ? -26.641 -3.83 8.258 1 95.81 170 GLU A O 1
ATOM 1320 N N . VAL A 1 171 ? -25.734 -5.883 8.016 1 96.69 171 VAL A N 1
ATOM 1321 C CA . VAL A 1 171 ? -24.422 -5.512 8.531 1 96.69 171 VAL A CA 1
ATOM 1322 C C . VAL A 1 171 ? -23.484 -5.156 7.371 1 96.69 171 VAL A C 1
ATOM 1324 O O . VAL A 1 171 ? -23.219 -5.996 6.512 1 96.69 171 VAL A O 1
ATOM 1327 N N . PRO A 1 172 ? -22.984 -3.916 7.316 1 97 172 PRO A N 1
ATOM 1328 C CA . PRO A 1 172 ? -21.953 -3.6 6.324 1 97 172 PRO A CA 1
ATOM 1329 C C . PRO A 1 172 ? -20.734 -4.504 6.441 1 97 172 PRO A C 1
ATOM 1331 O O . PRO A 1 172 ? -20.375 -4.926 7.543 1 97 172 PRO A O 1
ATOM 1334 N N . HIS A 1 173 ? -20.109 -4.797 5.305 1 97.69 173 HIS A N 1
ATOM 1335 C CA . HIS A 1 173 ? -18.969 -5.688 5.395 1 97.69 173 HIS A CA 1
ATOM 1336 C C . HIS A 1 173 ? -17.938 -5.375 4.309 1 97.69 173 HIS A C 1
ATOM 1338 O O . HIS A 1 173 ? -18.297 -4.926 3.219 1 97.69 173 HIS A O 1
ATOM 1344 N N . LEU A 1 174 ? -16.703 -5.566 4.648 1 98.44 174 LEU A N 1
ATOM 1345 C CA . LEU A 1 174 ? -15.547 -5.344 3.785 1 98.44 174 LEU A CA 1
ATOM 1346 C C . LEU A 1 174 ? -14.797 -6.645 3.527 1 98.44 174 LEU A C 1
ATOM 1348 O O . LEU A 1 174 ? -14.453 -7.367 4.469 1 98.44 174 LEU A O 1
ATOM 1352 N N . SER A 1 175 ? -14.57 -6.945 2.279 1 98.31 175 SER A N 1
ATOM 1353 C CA . SER A 1 175 ? -13.781 -8.117 1.919 1 98.31 175 SER A CA 1
ATOM 1354 C C . SER A 1 175 ? -12.305 -7.762 1.759 1 98.31 175 SER A C 1
ATOM 1356 O O . SER A 1 175 ? -11.969 -6.742 1.147 1 98.31 175 SER A O 1
ATOM 1358 N N . VAL A 1 176 ? -11.43 -8.562 2.361 1 98.69 176 VAL A N 1
ATOM 1359 C CA . VAL A 1 176 ? -9.984 -8.391 2.268 1 98.69 176 VAL A CA 1
ATOM 1360 C C . VAL A 1 176 ? -9.328 -9.734 1.957 1 98.69 176 VAL A C 1
ATOM 1362 O O . VAL A 1 176 ? -9.391 -10.664 2.768 1 98.69 176 VAL A O 1
ATOM 1365 N N . ARG A 1 177 ? -8.656 -9.867 0.803 1 98.12 177 ARG A N 1
ATOM 1366 C CA . ARG A 1 177 ? -8.078 -11.148 0.42 1 98.12 177 ARG A CA 1
ATOM 1367 C C . ARG A 1 177 ? -6.859 -10.961 -0.476 1 98.12 177 ARG A C 1
ATOM 1369 O O . ARG A 1 177 ? -6.617 -9.859 -0.978 1 98.12 177 ARG A O 1
ATOM 1376 N N . ALA A 1 178 ? -6.098 -11.953 -0.578 1 97.94 178 ALA A N 1
ATOM 1377 C CA . ALA A 1 178 ? -5.012 -12.023 -1.552 1 97.94 178 ALA A CA 1
ATOM 1378 C C . ALA A 1 178 ? -5.367 -12.969 -2.699 1 97.94 178 ALA A C 1
ATOM 1380 O O . ALA A 1 178 ? -5.812 -14.094 -2.471 1 97.94 178 ALA A O 1
ATOM 1381 N N . ARG A 1 179 ? -5.219 -12.438 -3.898 1 96.62 179 ARG A N 1
ATOM 1382 C CA . ARG A 1 179 ? -5.508 -13.227 -5.094 1 96.62 179 ARG A CA 1
ATOM 1383 C C . ARG A 1 179 ? -4.34 -13.18 -6.074 1 96.62 179 ARG A C 1
ATOM 1385 O O . ARG A 1 179 ? -4 -12.109 -6.594 1 96.62 179 ARG A O 1
ATOM 1392 N N . ASP A 1 180 ? -3.721 -14.352 -6.352 1 95.75 180 ASP A N 1
ATOM 1393 C CA . ASP A 1 180 ? -2.609 -14.469 -7.289 1 95.75 180 ASP A CA 1
ATOM 1394 C C . ASP A 1 180 ? -1.475 -13.516 -6.918 1 95.75 180 ASP A C 1
ATOM 1396 O O . ASP A 1 180 ? -0.906 -12.852 -7.785 1 95.75 180 ASP A O 1
ATOM 1400 N N . GLY A 1 181 ? -1.289 -13.32 -5.668 1 95.06 181 GLY A N 1
ATOM 1401 C CA . GLY A 1 181 ? -0.184 -12.5 -5.188 1 95.06 181 GLY A CA 1
ATOM 1402 C C . GLY A 1 181 ? -0.538 -11.031 -5.066 1 95.06 181 GLY A C 1
ATOM 1403 O O . GLY A 1 181 ? 0.301 -10.219 -4.68 1 95.06 181 GLY A O 1
ATOM 1404 N N . THR A 1 182 ? -1.733 -10.672 -5.348 1 96.5 182 THR A N 1
ATOM 1405 C CA . THR A 1 182 ? -2.219 -9.297 -5.297 1 96.5 182 THR A CA 1
ATOM 1406 C C . THR A 1 182 ? -3.172 -9.102 -4.121 1 96.5 182 THR A C 1
ATOM 1408 O O . THR A 1 182 ? -3.963 -10 -3.803 1 96.5 182 THR A O 1
ATOM 1411 N N . GLY A 1 183 ? -3.008 -7.953 -3.467 1 98.06 183 GLY A N 1
ATOM 1412 C CA . GLY A 1 183 ? -3.951 -7.633 -2.406 1 98.06 183 GLY A CA 1
ATOM 1413 C C . GLY A 1 183 ? -5.25 -7.047 -2.924 1 98.06 183 GLY A C 1
ATOM 1414 O O . GLY A 1 183 ? -5.242 -6.148 -3.77 1 98.06 183 GLY A O 1
ATOM 1415 N N . LEU A 1 184 ? -6.355 -7.539 -2.455 1 98 184 LEU A N 1
ATOM 1416 C CA . LEU A 1 184 ? -7.68 -7.047 -2.816 1 98 184 LEU A CA 1
ATOM 1417 C C . LEU A 1 184 ? -8.422 -6.531 -1.587 1 98 184 LEU A C 1
ATOM 1419 O O . LEU A 1 184 ? -8.578 -7.254 -0.601 1 98 184 LEU A O 1
ATOM 1423 N N . ILE A 1 185 ? -8.82 -5.316 -1.66 1 98.56 185 ILE A N 1
ATOM 1424 C CA . ILE A 1 185 ? -9.602 -4.703 -0.588 1 98.56 185 ILE A CA 1
ATOM 1425 C C . ILE A 1 185 ? -10.953 -4.25 -1.128 1 98.56 185 ILE A C 1
ATOM 1427 O O . ILE A 1 185 ? -11.016 -3.408 -2.027 1 98.56 185 ILE A O 1
ATOM 1431 N N . GLY A 1 186 ? -12.031 -4.754 -0.504 1 97.94 186 GLY A N 1
ATOM 1432 C CA . GLY A 1 186 ? -13.375 -4.434 -0.943 1 97.94 186 GLY A CA 1
ATOM 1433 C C . GLY A 1 186 ? -14.023 -5.543 -1.752 1 97.94 186 GLY A C 1
ATOM 1434 O O . GLY A 1 186 ? -13.398 -6.578 -2 1 97.94 186 GLY A O 1
ATOM 1435 N N . PRO A 1 187 ? -15.078 -5.379 -2.131 1 96.88 187 PRO A N 1
ATOM 1436 C CA . PRO A 1 187 ? -15.82 -4.137 -1.923 1 96.88 187 PRO A CA 1
ATOM 1437 C C . PRO A 1 187 ? -16.281 -3.959 -0.478 1 96.88 187 PRO A C 1
ATOM 1439 O O . PRO A 1 187 ? -16.266 -4.914 0.302 1 96.88 187 PRO A O 1
ATOM 1442 N N . MET A 1 188 ? -16.516 -2.711 -0.109 1 96.81 188 MET A N 1
ATOM 1443 C CA . MET A 1 188 ? -17.359 -2.381 1.033 1 96.81 188 MET A CA 1
ATOM 1444 C C . MET A 1 188 ? -18.828 -2.502 0.669 1 96.81 188 MET A C 1
ATOM 1446 O O . MET A 1 188 ? -19.359 -1.68 -0.084 1 96.81 188 MET A O 1
ATOM 1450 N N . VAL A 1 189 ? -19.453 -3.465 1.23 1 97.38 189 VAL A N 1
ATOM 1451 C CA . VAL A 1 189 ? -20.859 -3.727 0.889 1 97.38 189 VAL A CA 1
ATOM 1452 C C . VAL A 1 189 ? -21.766 -3.115 1.947 1 97.38 189 VAL A C 1
ATOM 1454 O O . VAL A 1 189 ? -21.641 -3.424 3.135 1 97.38 189 VAL A O 1
ATOM 1457 N N . LEU A 1 190 ? -22.547 -2.221 1.55 1 96.19 190 LEU A N 1
ATOM 1458 C CA . LEU A 1 190 ? -23.719 -1.763 2.309 1 96.19 190 LEU A CA 1
ATOM 1459 C C . LEU A 1 190 ? -24.984 -2.475 1.849 1 96.19 190 LEU A C 1
ATOM 1461 O O . LEU A 1 190 ? -25.531 -2.154 0.791 1 96.19 190 LEU A O 1
ATOM 1465 N N . PRO A 1 191 ? -25.438 -3.443 2.662 1 96.5 191 PRO A N 1
ATOM 1466 C CA . PRO A 1 191 ? -26.547 -4.285 2.201 1 96.5 191 PRO A CA 1
ATOM 1467 C C . PRO A 1 191 ? -27.734 -3.473 1.692 1 96.5 191 PRO A C 1
ATOM 1469 O O . PRO A 1 191 ? -28.172 -2.531 2.359 1 96.5 191 PRO A O 1
ATOM 1472 N N . GLY A 1 192 ? -28.125 -3.836 0.513 1 95.06 192 GLY A N 1
ATOM 1473 C CA . GLY A 1 192 ? -29.281 -3.184 -0.082 1 95.06 192 GLY A CA 1
ATOM 1474 C C . GLY A 1 192 ? -28.953 -1.854 -0.729 1 95.06 192 GLY A C 1
ATOM 1475 O O . GLY A 1 192 ? -29.797 -1.244 -1.382 1 95.06 192 GLY A O 1
ATOM 1476 N N . ILE A 1 193 ? -27.766 -1.424 -0.652 1 95.5 193 ILE A N 1
ATOM 1477 C CA . ILE A 1 193 ? -27.391 -0.099 -1.144 1 95.5 193 ILE A CA 1
ATOM 1478 C C . ILE A 1 193 ? -26.328 -0.225 -2.229 1 95.5 193 ILE A C 1
ATOM 1480 O O . ILE A 1 193 ? -26.5 0.277 -3.342 1 95.5 193 ILE A O 1
ATOM 1484 N N . THR A 1 194 ? -25.266 -0.89 -1.964 1 96.62 194 THR A N 1
ATOM 1485 C CA . THR A 1 194 ? -24.172 -1.051 -2.916 1 96.62 194 THR A CA 1
ATOM 1486 C C . THR A 1 194 ? -24.172 -2.461 -3.498 1 96.62 194 THR A C 1
ATOM 1488 O O . THR A 1 194 ? -24.859 -3.35 -2.994 1 96.62 194 THR A O 1
ATOM 1491 N N . SER A 1 195 ? -23.375 -2.617 -4.633 1 97 195 SER A N 1
ATOM 1492 C CA . SER A 1 195 ? -23.219 -3.955 -5.191 1 97 195 SER A CA 1
ATOM 1493 C C . SER A 1 195 ? -22.594 -4.906 -4.18 1 97 195 SER A C 1
ATOM 1495 O O . SER A 1 195 ? -21.812 -4.484 -3.33 1 97 195 SER A O 1
ATOM 1497 N N . CYS A 1 196 ? -23 -6.141 -4.258 1 97.06 196 CYS A N 1
ATOM 1498 C CA . CYS A 1 196 ? -22.516 -7.145 -3.311 1 97.06 196 CYS A CA 1
ATOM 1499 C C . CYS A 1 196 ? -21.547 -8.109 -3.984 1 97.06 196 CYS A C 1
ATOM 1501 O O . CYS A 1 196 ? -21.219 -7.949 -5.164 1 97.06 196 CYS A O 1
ATOM 1503 N N . LEU A 1 197 ? -21.031 -9.062 -3.188 1 96.56 197 LEU A N 1
ATOM 1504 C CA . LEU A 1 197 ? -20.078 -10.031 -3.713 1 96.56 197 LEU A CA 1
ATOM 1505 C C . LEU A 1 197 ? -20.734 -10.961 -4.715 1 96.56 197 LEU A C 1
ATOM 1507 O O . LEU A 1 197 ? -20.094 -11.453 -5.645 1 96.56 197 LEU A O 1
ATOM 1511 N N . GLU A 1 198 ? -22.031 -11.203 -4.57 1 96 198 GLU A N 1
ATOM 1512 C CA . GLU A 1 198 ? -22.766 -11.992 -5.555 1 96 198 GLU A CA 1
ATOM 1513 C C . GLU A 1 198 ? -22.859 -11.266 -6.895 1 96 198 GLU A C 1
ATOM 1515 O O . GLU A 1 198 ? -22.766 -11.891 -7.953 1 96 198 GLU A O 1
ATOM 1520 N N . CYS A 1 199 ? -23.062 -9.945 -6.82 1 96.94 199 CYS A N 1
ATOM 1521 C CA . CYS A 1 199 ? -23.016 -9.156 -8.047 1 96.94 199 CYS A CA 1
ATOM 1522 C C . CYS A 1 199 ? -21.703 -9.383 -8.797 1 96.94 199 CYS A C 1
ATOM 1524 O O . CYS A 1 199 ? -21.719 -9.664 -9.992 1 96.94 199 CYS A O 1
ATOM 1526 N N . ALA A 1 200 ? -20.609 -9.258 -8.055 1 95 200 ALA A N 1
ATOM 1527 C CA . ALA A 1 200 ? -19.297 -9.445 -8.664 1 95 200 ALA A CA 1
ATOM 1528 C C . ALA A 1 200 ? -19.156 -10.844 -9.266 1 95 200 ALA A C 1
ATOM 1530 O O . ALA A 1 200 ? -18.641 -11 -10.375 1 95 200 ALA A O 1
ATOM 1531 N N . ASP A 1 201 ? -19.656 -11.852 -8.578 1 94.81 201 ASP A N 1
ATOM 1532 C CA . ASP A 1 201 ? -19.594 -13.234 -9.039 1 94.81 201 ASP A CA 1
ATOM 1533 C C . ASP A 1 201 ? -20.391 -13.422 -10.328 1 94.81 201 ASP A C 1
ATOM 1535 O O . ASP A 1 201 ? -19.938 -14.094 -11.258 1 94.81 201 ASP A O 1
ATOM 1539 N N . ARG A 1 202 ? -21.484 -12.852 -10.344 1 96.44 202 ARG A N 1
ATOM 1540 C CA . ARG A 1 202 ? -22.328 -12.961 -11.531 1 96.44 202 ARG A CA 1
ATOM 1541 C C . ARG A 1 202 ? -21.688 -12.266 -12.727 1 96.44 202 ARG A C 1
ATOM 1543 O O . ARG A 1 202 ? -21.766 -12.75 -13.859 1 96.44 202 ARG A O 1
ATOM 1550 N N . HIS A 1 203 ? -21.094 -11.148 -12.492 1 95.88 203 HIS A N 1
ATOM 1551 C CA . HIS A 1 203 ? -20.375 -10.484 -13.57 1 95.88 203 HIS A CA 1
ATOM 1552 C C . HIS A 1 203 ? -19.219 -11.344 -14.078 1 95.88 203 HIS A C 1
ATOM 1554 O O . HIS A 1 203 ? -18.953 -11.383 -15.281 1 95.88 203 HIS A O 1
ATOM 1560 N N . ARG A 1 204 ? -18.562 -12.047 -13.18 1 94.19 204 ARG A N 1
ATOM 1561 C CA . ARG A 1 204 ? -17.5 -12.961 -13.594 1 94.19 204 ARG A CA 1
ATOM 1562 C C . ARG A 1 204 ? -18.062 -14.102 -14.438 1 94.19 204 ARG A C 1
ATOM 1564 O O . ARG A 1 204 ? -17.453 -14.5 -15.43 1 94.19 204 ARG A O 1
ATOM 1571 N N . HIS A 1 205 ? -19.125 -14.57 -13.992 1 95.56 205 HIS A N 1
ATOM 1572 C CA . HIS A 1 205 ? -19.797 -15.633 -14.742 1 95.56 205 HIS A CA 1
ATOM 1573 C C . HIS A 1 205 ? -20.156 -15.172 -16.141 1 95.56 205 HIS A C 1
ATOM 1575 O O . HIS A 1 205 ? -19.984 -15.914 -17.109 1 95.56 205 HIS A O 1
ATOM 1581 N N . ASP A 1 206 ? -20.688 -13.953 -16.25 1 96.19 206 ASP A N 1
ATOM 1582 C CA . ASP A 1 206 ? -21.047 -13.398 -17.562 1 96.19 206 ASP A CA 1
ATOM 1583 C C . ASP A 1 206 ? -19.828 -13.383 -18.484 1 96.19 206 ASP A C 1
ATOM 1585 O O . ASP A 1 206 ? -19.969 -13.594 -19.703 1 96.19 206 ASP A O 1
ATOM 1589 N N . ARG A 1 207 ? -18.641 -13.156 -17.984 1 93.44 207 ARG A N 1
ATOM 1590 C CA . ARG A 1 207 ? -17.422 -13.031 -18.781 1 93.44 207 ARG A CA 1
ATOM 1591 C C . ARG A 1 207 ? -16.828 -14.406 -19.094 1 93.44 207 ARG A C 1
ATOM 1593 O O . ARG A 1 207 ? -16.156 -14.586 -20.109 1 93.44 207 ARG A O 1
ATOM 1600 N N . ASP A 1 208 ? -17 -15.258 -18.172 1 93.5 208 ASP A N 1
ATOM 1601 C CA . ASP A 1 208 ? -16.5 -16.625 -18.297 1 93.5 208 ASP A CA 1
ATOM 1602 C C . ASP A 1 208 ? -17.531 -17.641 -17.781 1 93.5 208 ASP A C 1
ATOM 1604 O O . ASP A 1 208 ? -17.656 -17.828 -16.578 1 93.5 208 ASP A O 1
ATOM 1608 N N . GLU A 1 209 ? -18.094 -18.359 -18.719 1 94.5 209 GLU A N 1
ATOM 1609 C CA . GLU A 1 209 ? -19.156 -19.297 -18.375 1 94.5 209 GLU A CA 1
ATOM 1610 C C . GLU A 1 209 ? -18.641 -20.422 -17.484 1 94.5 209 GLU A C 1
ATOM 1612 O O . GLU A 1 209 ? -19.422 -21.094 -16.812 1 94.5 209 GLU A O 1
ATOM 1617 N N . GLN A 1 210 ? -17.375 -20.641 -17.406 1 93.44 210 GLN A N 1
ATOM 1618 C CA . GLN A 1 210 ? -16.812 -21.719 -16.594 1 93.44 210 GLN A CA 1
ATOM 1619 C C . GLN A 1 210 ? -16.516 -21.25 -15.18 1 93.44 210 GLN A C 1
ATOM 1621 O O . GLN A 1 210 ? -16.078 -22.047 -14.336 1 93.44 210 GLN A O 1
ATOM 1626 N N . TRP A 1 211 ? -16.828 -20.062 -14.859 1 94.5 211 TRP A N 1
ATOM 1627 C CA . TRP A 1 211 ? -16.453 -19.453 -13.586 1 94.5 211 TRP A CA 1
ATOM 1628 C C . TRP A 1 211 ? -17.062 -20.234 -12.422 1 94.5 211 TRP A C 1
ATOM 1630 O O . TRP A 1 211 ? -16.375 -20.516 -11.438 1 94.5 211 TRP A O 1
ATOM 1640 N N . PRO A 1 212 ? -18.344 -20.609 -12.492 1 94.81 212 PRO A N 1
ATOM 1641 C CA . PRO A 1 212 ? -18.891 -21.328 -11.336 1 94.81 212 PRO A CA 1
ATOM 1642 C C . PRO A 1 212 ? -18.094 -22.578 -10.992 1 94.81 212 PRO A C 1
ATOM 1644 O O . PRO A 1 212 ? -17.875 -22.875 -9.812 1 94.81 212 PRO A O 1
ATOM 1647 N N . ALA A 1 213 ? -17.578 -23.234 -11.969 1 95.88 213 ALA A N 1
ATOM 1648 C CA . ALA A 1 213 ? -16.766 -24.422 -11.742 1 95.88 213 ALA A CA 1
ATOM 1649 C C . ALA A 1 213 ? -15.406 -24.062 -11.172 1 95.88 213 ALA A C 1
ATOM 1651 O O . ALA A 1 213 ? -14.898 -24.75 -10.273 1 95.88 213 ALA A O 1
ATOM 1652 N N . VAL A 1 214 ? -14.867 -23.062 -11.648 1 94.56 214 VAL A N 1
ATOM 1653 C CA . VAL A 1 214 ? -13.578 -22.578 -11.172 1 94.56 214 VAL A CA 1
ATOM 1654 C C . VAL A 1 214 ? -13.703 -22.094 -9.727 1 94.56 214 VAL A C 1
ATOM 1656 O O . VAL A 1 214 ? -12.914 -22.484 -8.867 1 94.56 214 VAL A O 1
ATOM 1659 N N . ALA A 1 215 ? -14.75 -21.328 -9.477 1 95.88 215 ALA A N 1
ATOM 1660 C CA . ALA A 1 215 ? -15 -20.766 -8.148 1 95.88 215 ALA A CA 1
ATOM 1661 C C . ALA A 1 215 ? -15.203 -21.875 -7.121 1 95.88 215 ALA A C 1
ATOM 1663 O O . ALA A 1 215 ? -14.75 -21.766 -5.977 1 95.88 215 ALA A O 1
ATOM 1664 N N . ALA A 1 216 ? -15.844 -22.891 -7.527 1 96.12 216 ALA A N 1
ATOM 1665 C CA . ALA A 1 216 ? -16.094 -24.016 -6.625 1 96.12 216 ALA A CA 1
ATOM 1666 C C . ALA A 1 216 ? -14.789 -24.625 -6.121 1 96.12 216 ALA A C 1
ATOM 1668 O O . ALA A 1 216 ? -14.688 -25.031 -4.965 1 96.12 216 ALA A O 1
ATOM 1669 N N . GLN A 1 217 ? -13.812 -24.625 -6.953 1 95.88 217 GLN A N 1
ATOM 1670 C CA . GLN A 1 217 ? -12.516 -25.172 -6.598 1 95.88 217 GLN A CA 1
ATOM 1671 C C . GLN A 1 217 ? -11.781 -24.266 -5.613 1 95.88 217 GLN A C 1
ATOM 1673 O O . GLN A 1 217 ? -10.867 -24.703 -4.914 1 95.88 217 GLN A O 1
ATOM 1678 N N . LEU A 1 218 ? -12.195 -23.047 -5.582 1 96.31 218 LEU A N 1
ATOM 1679 C CA . LEU A 1 218 ? -11.508 -22.047 -4.766 1 96.31 218 LEU A CA 1
ATOM 1680 C C . LEU A 1 218 ? -12.164 -21.906 -3.396 1 96.31 218 LEU A C 1
ATOM 1682 O O . LEU A 1 218 ? -11.602 -21.312 -2.486 1 96.31 218 LEU A O 1
ATOM 1686 N N . THR A 1 219 ? -13.352 -22.469 -3.262 1 94.19 219 THR A N 1
ATOM 1687 C CA . THR A 1 219 ? -14.078 -22.391 -2.004 1 94.19 219 THR A CA 1
ATOM 1688 C C . THR A 1 219 ? -13.289 -23.031 -0.872 1 94.19 219 THR A C 1
ATOM 1690 O O . THR A 1 219 ? -12.766 -24.141 -1.028 1 94.19 219 THR A O 1
ATOM 1693 N N . GLY A 1 220 ? -13.141 -22.281 0.221 1 92.19 220 GLY A N 1
ATOM 1694 C CA . GLY A 1 220 ? -12.438 -22.797 1.382 1 92.19 220 GLY A CA 1
ATOM 1695 C C . GLY A 1 220 ? -10.93 -22.625 1.3 1 92.19 220 GLY A C 1
ATOM 1696 O O . GLY A 1 220 ? -10.195 -23.125 2.15 1 92.19 220 GLY A O 1
ATOM 1697 N N . THR A 1 221 ? -10.445 -21.938 0.342 1 95.19 221 THR A N 1
ATOM 1698 C CA . THR A 1 221 ? -9.008 -21.75 0.146 1 95.19 221 THR A CA 1
ATOM 1699 C C . THR A 1 221 ? -8.586 -20.344 0.601 1 95.19 221 THR A C 1
ATOM 1701 O O . THR A 1 221 ? -9.266 -19.359 0.312 1 95.19 221 THR A O 1
ATOM 1704 N N . VAL A 1 222 ? -7.516 -20.297 1.317 1 95.94 222 VAL A N 1
ATOM 1705 C CA . VAL A 1 222 ? -6.91 -19.047 1.732 1 95.94 222 VAL A CA 1
ATOM 1706 C C . VAL A 1 222 ? -5.91 -18.578 0.678 1 95.94 222 VAL A C 1
ATOM 1708 O O . VAL A 1 222 ? -5.082 -19.359 0.209 1 95.94 222 VAL A O 1
ATOM 1711 N N . GLY A 1 223 ? -6.023 -17.344 0.299 1 95.38 223 GLY A N 1
ATOM 1712 C CA . GLY A 1 223 ? -5.094 -16.797 -0.673 1 95.38 223 GLY A CA 1
ATOM 1713 C C . GLY A 1 223 ? -3.676 -16.688 -0.146 1 95.38 223 GLY A C 1
ATOM 1714 O O . GLY A 1 223 ? -3.463 -16.594 1.065 1 95.38 223 GLY A O 1
ATOM 1715 N N . VAL A 1 224 ? -2.777 -16.688 -1.132 1 95 224 VAL A N 1
ATOM 1716 C CA . VAL A 1 224 ? -1.362 -16.609 -0.783 1 95 224 VAL A CA 1
ATOM 1717 C C . VAL A 1 224 ? -0.747 -15.359 -1.405 1 95 224 VAL A C 1
ATOM 1719 O O . VAL A 1 224 ? -1.038 -15.023 -2.555 1 95 224 VAL A O 1
ATOM 1722 N N . ALA A 1 225 ? 0.067 -14.695 -0.625 1 95.81 225 ALA A N 1
ATOM 1723 C CA . ALA A 1 225 ? 0.831 -13.547 -1.105 1 95.81 225 ALA A CA 1
ATOM 1724 C C . ALA A 1 225 ? 2.115 -13.367 -0.301 1 95.81 225 ALA A C 1
ATOM 1726 O O . ALA A 1 225 ? 2.24 -13.891 0.807 1 95.81 225 ALA A O 1
ATOM 1727 N N . ALA A 1 226 ? 3.076 -12.68 -0.888 1 95.31 226 ALA A N 1
ATOM 1728 C CA . ALA A 1 226 ? 4.312 -12.352 -0.185 1 95.31 226 ALA A CA 1
ATOM 1729 C C . ALA A 1 226 ? 4.035 -11.5 1.053 1 95.31 226 ALA A C 1
ATOM 1731 O O . ALA A 1 226 ? 3.031 -10.789 1.109 1 95.31 226 ALA A O 1
ATOM 1732 N N . PRO A 1 227 ? 4.918 -11.531 2.008 1 95.94 227 PRO A N 1
ATOM 1733 C CA . PRO A 1 227 ? 4.734 -10.766 3.242 1 95.94 227 PRO A CA 1
ATOM 1734 C C . PRO A 1 227 ? 4.508 -9.281 2.986 1 95.94 227 PRO A C 1
ATOM 1736 O O . PRO A 1 227 ? 3.648 -8.664 3.619 1 95.94 227 PRO A O 1
ATOM 1739 N N . ALA A 1 228 ? 5.234 -8.719 2.057 1 97.31 228 ALA A N 1
ATOM 1740 C CA . ALA A 1 228 ? 5.062 -7.305 1.723 1 97.31 228 ALA A CA 1
ATOM 1741 C C . ALA A 1 228 ? 3.639 -7.023 1.252 1 97.31 228 ALA A C 1
ATOM 1743 O O . ALA A 1 228 ? 3.035 -6.023 1.646 1 97.31 228 ALA A O 1
ATOM 1744 N N . THR A 1 229 ? 3.127 -7.914 0.446 1 97.88 229 THR A N 1
ATOM 1745 C CA . THR A 1 229 ? 1.775 -7.746 -0.079 1 97.88 229 THR A CA 1
ATOM 1746 C C . THR A 1 229 ? 0.741 -7.895 1.032 1 97.88 229 THR A C 1
ATOM 1748 O O . THR A 1 229 ? -0.24 -7.148 1.079 1 97.88 229 THR A O 1
ATOM 1751 N N . VAL A 1 230 ? 0.97 -8.82 1.929 1 98.25 230 VAL A N 1
ATOM 1752 C CA . VAL A 1 230 ? 0.073 -8.984 3.068 1 98.25 230 VAL A CA 1
ATOM 1753 C C . VAL A 1 230 ? 0.033 -7.691 3.885 1 98.25 230 VAL A C 1
ATOM 1755 O O . VAL A 1 230 ? -1.043 -7.148 4.148 1 98.25 230 VAL A O 1
ATOM 1758 N N . LEU A 1 231 ? 1.186 -7.148 4.16 1 98.12 231 LEU A N 1
ATOM 1759 C CA . LEU A 1 231 ? 1.286 -5.918 4.941 1 98.12 231 LEU A CA 1
ATOM 1760 C C . LEU A 1 231 ? 0.597 -4.762 4.227 1 98.12 231 LEU A C 1
ATOM 1762 O O . LEU A 1 231 ? -0.16 -4.008 4.844 1 98.12 231 LEU A O 1
ATOM 1766 N N . GLY A 1 232 ? 0.933 -4.668 2.984 1 98.62 232 GLY A N 1
ATOM 1767 C CA . GLY A 1 232 ? 0.324 -3.598 2.207 1 98.62 232 GLY A CA 1
ATOM 1768 C C . GLY A 1 232 ? -1.187 -3.707 2.123 1 98.62 232 GLY A C 1
ATOM 1769 O O . GLY A 1 232 ? -1.891 -2.697 2.182 1 98.62 232 GLY A O 1
ATOM 1770 N N . THR A 1 233 ? -1.665 -4.891 1.943 1 98.75 233 THR A N 1
ATOM 1771 C CA . THR A 1 233 ? -3.102 -5.133 1.877 1 98.75 233 THR A CA 1
ATOM 1772 C C . THR A 1 233 ? -3.779 -4.723 3.182 1 98.75 233 THR A C 1
ATOM 1774 O O . THR A 1 233 ? -4.805 -4.039 3.166 1 98.75 233 THR A O 1
ATOM 1777 N N . VAL A 1 234 ? -3.195 -5.051 4.273 1 98.62 234 VAL A N 1
ATOM 1778 C CA . VAL A 1 234 ? -3.707 -4.703 5.594 1 98.62 234 VAL A CA 1
ATOM 1779 C C . VAL A 1 234 ? -3.719 -3.186 5.758 1 98.62 234 VAL A C 1
ATOM 1781 O O . VAL A 1 234 ? -4.68 -2.619 6.285 1 98.62 234 VAL A O 1
ATOM 1784 N N . ALA A 1 235 ? -2.686 -2.588 5.289 1 98.5 235 ALA A N 1
ATOM 1785 C CA . ALA A 1 235 ? -2.584 -1.136 5.402 1 98.5 235 ALA A CA 1
ATOM 1786 C C . ALA A 1 235 ? -3.736 -0.447 4.68 1 98.5 235 ALA A C 1
ATOM 1788 O O . ALA A 1 235 ? -4.391 0.437 5.238 1 98.5 235 ALA A O 1
ATOM 1789 N N . VAL A 1 236 ? -3.975 -0.859 3.455 1 98.38 236 VAL A N 1
ATOM 1790 C CA . VAL A 1 236 ? -5.039 -0.261 2.656 1 98.38 236 VAL A CA 1
ATOM 1791 C C . VAL A 1 236 ? -6.395 -0.556 3.297 1 98.38 236 VAL A C 1
ATOM 1793 O O . VAL A 1 236 ? -7.254 0.323 3.377 1 98.38 236 VAL A O 1
ATOM 1796 N N . ALA A 1 237 ? -6.574 -1.756 3.773 1 98.56 237 ALA A N 1
ATOM 1797 C CA . ALA A 1 237 ? -7.816 -2.123 4.453 1 98.56 237 ALA A CA 1
ATOM 1798 C C . ALA A 1 237 ? -8.031 -1.268 5.695 1 98.56 237 ALA A C 1
ATOM 1800 O O . ALA A 1 237 ? -9.141 -0.773 5.934 1 98.56 237 ALA A O 1
ATOM 1801 N N . LEU A 1 238 ? -6.984 -1.111 6.438 1 97.5 238 LEU A N 1
ATOM 1802 C CA . LEU A 1 238 ? -7.059 -0.316 7.656 1 97.5 238 LEU A CA 1
ATOM 1803 C C . LEU A 1 238 ? -7.465 1.12 7.348 1 97.5 238 LEU A C 1
ATOM 1805 O O . LEU A 1 238 ? -8.281 1.709 8.062 1 97.5 238 LEU A O 1
ATOM 1809 N N . ALA A 1 239 ? -6.891 1.638 6.297 1 95.75 239 ALA A N 1
ATOM 1810 C CA . ALA A 1 239 ? -7.254 2.996 5.895 1 95.75 239 ALA A CA 1
ATOM 1811 C C . ALA A 1 239 ? -8.742 3.098 5.578 1 95.75 239 ALA A C 1
ATOM 1813 O O . ALA A 1 239 ? -9.398 4.074 5.949 1 95.75 239 ALA A O 1
ATOM 1814 N N . GLN A 1 240 ? -9.273 2.092 4.91 1 95.44 240 GLN A N 1
ATOM 1815 C CA . GLN A 1 240 ? -10.695 2.062 4.598 1 95.44 240 GLN A CA 1
ATOM 1816 C C . GLN A 1 240 ? -11.539 1.949 5.867 1 95.44 240 GLN A C 1
ATOM 1818 O O . GLN A 1 240 ? -12.531 2.656 6.023 1 95.44 240 GLN A O 1
ATOM 1823 N N . ILE A 1 241 ? -11.172 1.137 6.762 1 95.31 241 ILE A N 1
ATOM 1824 C CA . ILE A 1 241 ? -11.898 0.904 8.008 1 95.31 241 ILE A CA 1
ATOM 1825 C C . ILE A 1 241 ? -11.906 2.18 8.844 1 95.31 241 ILE A C 1
ATOM 1827 O O . ILE A 1 241 ? -12.938 2.559 9.406 1 95.31 241 ILE A O 1
ATOM 1831 N N . ASP A 1 242 ? -10.789 2.83 8.898 1 92.31 242 ASP A N 1
ATOM 1832 C CA . ASP A 1 242 ? -10.688 4.078 9.648 1 92.31 242 ASP A CA 1
ATOM 1833 C C . ASP A 1 242 ? -11.68 5.117 9.125 1 92.31 242 ASP A C 1
ATOM 1835 O O . ASP A 1 242 ? -12.266 5.871 9.906 1 92.31 242 ASP A O 1
ATOM 1839 N N . ARG A 1 243 ? -11.805 5.16 7.867 1 91.12 243 ARG A N 1
ATOM 1840 C CA . ARG A 1 243 ? -12.75 6.098 7.273 1 91.12 243 ARG A CA 1
ATOM 1841 C C . ARG A 1 243 ? -14.18 5.762 7.684 1 91.12 243 ARG A C 1
ATOM 1843 O O . ARG A 1 243 ? -14.969 6.656 7.984 1 91.12 243 ARG A O 1
ATOM 1850 N N . VAL A 1 244 ? -14.484 4.52 7.699 1 91.06 244 VAL A N 1
ATOM 1851 C CA . VAL A 1 244 ? -15.812 4.066 8.102 1 91.06 244 VAL A CA 1
ATOM 1852 C C . VAL A 1 244 ? -16.047 4.414 9.57 1 91.06 244 VAL A C 1
ATOM 1854 O O . VAL A 1 244 ? -17.109 4.922 9.922 1 91.06 244 VAL A O 1
ATOM 1857 N N . LEU A 1 245 ? -15.062 4.148 10.359 1 88.62 245 LEU A N 1
ATOM 1858 C CA . LEU A 1 245 ? -15.172 4.438 11.781 1 88.62 245 LEU A CA 1
ATOM 1859 C C . LEU A 1 245 ? -15.359 5.934 12.023 1 88.62 245 LEU A C 1
ATOM 1861 O O . LEU A 1 245 ? -16.156 6.34 12.875 1 88.62 245 LEU A O 1
ATOM 1865 N N . SER A 1 246 ? -14.594 6.688 11.273 1 85.31 246 SER A N 1
ATOM 1866 C CA . SER A 1 246 ? -14.734 8.133 11.375 1 85.31 246 SER A CA 1
ATOM 1867 C C . SER A 1 246 ? -16.141 8.578 10.992 1 85.31 246 SER A C 1
ATOM 1869 O O . SER A 1 246 ? -16.719 9.461 11.641 1 85.31 246 SER A O 1
ATOM 1871 N N . ALA A 1 247 ? -16.672 7.996 9.977 1 84.38 247 ALA A N 1
ATOM 1872 C CA . ALA A 1 247 ? -18.031 8.312 9.547 1 84.38 247 ALA A CA 1
ATOM 1873 C C . ALA A 1 247 ? -19.047 7.934 10.617 1 84.38 247 ALA A C 1
ATOM 1875 O O . ALA A 1 247 ? -20.016 8.664 10.844 1 84.38 247 ALA A O 1
ATOM 1876 N N . MET A 1 248 ? -18.859 6.848 11.227 1 81.75 248 MET A N 1
ATOM 1877 C CA . MET A 1 248 ? -19.75 6.383 12.281 1 81.75 248 MET A CA 1
ATOM 1878 C C . MET A 1 248 ? -19.75 7.344 13.469 1 81.75 248 MET A C 1
ATOM 1880 O O . MET A 1 248 ? -20.719 7.406 14.227 1 81.75 248 MET A O 1
ATOM 1884 N N . ARG A 1 249 ? -18.672 8.086 13.539 1 78.06 249 ARG A N 1
ATOM 1885 C CA . ARG A 1 249 ? -18.562 9.047 14.625 1 78.06 249 ARG A CA 1
ATOM 1886 C C . ARG A 1 249 ? -19.031 10.43 14.195 1 78.06 249 ARG A C 1
ATOM 1888 O O . ARG A 1 249 ? -18.828 11.414 14.906 1 78.06 249 ARG A O 1
ATOM 1895 N N . GLY A 1 250 ? -19.547 10.516 13.016 1 74.38 250 GLY A N 1
ATOM 1896 C CA . GLY A 1 250 ? -20.188 11.75 12.594 1 74.38 250 GLY A CA 1
ATOM 1897 C C . GLY A 1 250 ? -19.297 12.617 11.719 1 74.38 250 GLY A C 1
ATOM 1898 O O . GLY A 1 250 ? -19.672 13.742 11.375 1 74.38 250 GLY A O 1
ATOM 1899 N N . GLN A 1 251 ? -18.141 12.148 11.469 1 75.25 251 GLN A N 1
ATOM 1900 C CA . GLN A 1 251 ? -17.266 12.906 10.57 1 75.25 251 GLN A CA 1
ATOM 1901 C C . GLN A 1 251 ? -17.578 12.578 9.109 1 75.25 251 GLN A C 1
ATOM 1903 O O . GLN A 1 251 ? -17.812 11.414 8.766 1 75.25 251 GLN A O 1
ATOM 1908 N N . PRO A 1 252 ? -17.906 13.633 8.359 1 64.69 252 PRO A N 1
ATOM 1909 C CA . PRO A 1 252 ? -18.141 13.273 6.957 1 64.69 252 PRO A CA 1
ATOM 1910 C C . PRO A 1 252 ? -17.016 12.445 6.359 1 64.69 252 PRO A C 1
ATOM 1912 O O . PRO A 1 252 ? -15.852 12.844 6.426 1 64.69 252 PRO A O 1
ATOM 1915 N N . PRO A 1 253 ? -17.453 11.203 6.074 1 60.88 253 PRO A N 1
ATOM 1916 C CA . PRO A 1 253 ? -16.359 10.414 5.508 1 60.88 253 PRO A CA 1
ATOM 1917 C C . PRO A 1 253 ? -15.922 10.914 4.133 1 60.88 253 PRO A C 1
ATOM 1919 O O . PRO A 1 253 ? -16.734 11.453 3.383 1 60.88 253 PRO A O 1
ATOM 1922 N N . GLY A 1 254 ? -14.641 11.18 3.99 1 66.38 254 GLY A N 1
ATOM 1923 C CA . GLY A 1 254 ? -14.266 11.25 2.586 1 66.38 254 GLY A CA 1
ATOM 1924 C C . GLY A 1 254 ? -14.758 10.07 1.773 1 66.38 254 GLY A C 1
ATOM 1925 O O . GLY A 1 254 ? -15.391 9.164 2.311 1 66.38 254 GLY A O 1
ATOM 1926 N N . PRO A 1 255 ? -14.789 10.156 0.488 1 74.31 255 PRO A N 1
ATOM 1927 C CA . PRO A 1 255 ? -15.242 9.062 -0.373 1 74.31 255 PRO A CA 1
ATOM 1928 C C . PRO A 1 255 ? -14.555 7.734 -0.056 1 74.31 255 PRO A C 1
ATOM 1930 O O . PRO A 1 255 ? -13.352 7.715 0.215 1 74.31 255 PRO A O 1
ATOM 1933 N N . LEU A 1 256 ? -15.414 6.762 0.202 1 87.94 256 LEU A N 1
ATOM 1934 C CA . LEU A 1 256 ? -14.891 5.402 0.327 1 87.94 256 LEU A CA 1
ATOM 1935 C C . LEU A 1 256 ? -14.648 4.785 -1.046 1 87.94 256 LEU A C 1
ATOM 1937 O O . LEU A 1 256 ? -15.594 4.551 -1.802 1 87.94 256 LEU A O 1
ATOM 1941 N N . ALA A 1 257 ? -13.43 4.492 -1.338 1 92.5 257 ALA A N 1
ATOM 1942 C CA . ALA A 1 257 ? -13.047 4.027 -2.668 1 92.5 257 ALA A CA 1
ATOM 1943 C C . ALA A 1 257 ? -13.531 2.602 -2.912 1 92.5 257 ALA A C 1
ATOM 1945 O O . ALA A 1 257 ? -13.562 2.135 -4.055 1 92.5 257 ALA A O 1
ATOM 1946 N N . THR A 1 258 ? -14.008 1.939 -1.865 1 95.94 258 THR A N 1
ATOM 1947 C CA . THR A 1 258 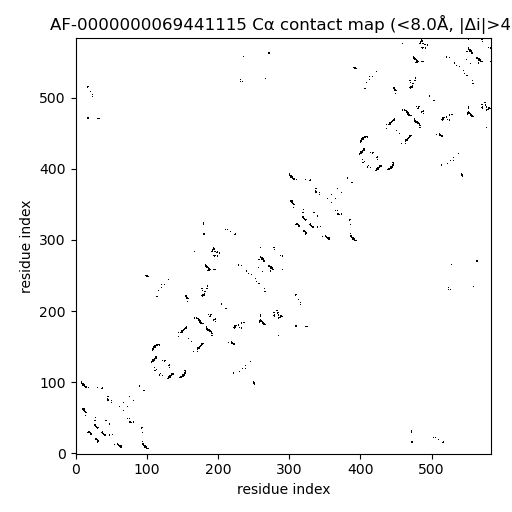? -14.344 0.526 -1.998 1 95.94 258 THR A CA 1
ATOM 1948 C C . THR A 1 258 ? -15.852 0.343 -2.133 1 95.94 258 THR A C 1
ATOM 1950 O O . THR A 1 258 ? -16.344 -0.786 -2.139 1 95.94 258 THR A O 1
ATOM 1953 N N . LEU A 1 259 ? -16.625 1.478 -2.145 1 94.88 259 LEU A N 1
ATOM 1954 C CA . LEU A 1 259 ? -18.031 1.338 -2.486 1 94.88 259 LEU A CA 1
ATOM 1955 C C . LEU A 1 259 ? -18.203 0.968 -3.957 1 94.88 259 LEU A C 1
ATOM 1957 O O . LEU A 1 259 ? -17.766 1.708 -4.84 1 94.88 259 LEU A O 1
ATOM 1961 N N . ASN A 1 260 ? -18.734 -0.142 -4.195 1 96.25 260 ASN A N 1
ATOM 1962 C CA . ASN A 1 260 ? -18.938 -0.695 -5.531 1 96.25 260 ASN A CA 1
ATOM 1963 C C . ASN A 1 260 ? -17.609 -0.896 -6.258 1 96.25 260 ASN A C 1
ATOM 1965 O O . ASN A 1 260 ? -17.531 -0.729 -7.477 1 96.25 260 ASN A O 1
ATOM 1969 N N . ALA A 1 261 ? -16.547 -1.139 -5.508 1 96.5 261 ALA A N 1
ATOM 1970 C CA . ALA A 1 261 ? -15.234 -1.314 -6.133 1 96.5 261 ALA A CA 1
ATOM 1971 C C . ALA A 1 261 ? -14.305 -2.143 -5.246 1 96.5 261 ALA A C 1
ATOM 1973 O O . ALA A 1 261 ? -14.555 -2.287 -4.047 1 96.5 261 ALA A O 1
ATOM 1974 N N . THR A 1 262 ? -13.383 -2.684 -5.883 1 96.69 262 THR A N 1
ATOM 1975 C CA . THR A 1 262 ? -12.273 -3.352 -5.211 1 96.69 262 THR A CA 1
ATOM 1976 C C . THR A 1 262 ? -10.953 -2.625 -5.484 1 96.69 262 THR A C 1
ATOM 1978 O O . THR A 1 262 ? -10.656 -2.279 -6.633 1 96.69 262 THR A O 1
ATOM 1981 N N . LEU A 1 263 ? -10.234 -2.316 -4.426 1 97.56 263 LEU A N 1
ATOM 1982 C CA . LEU A 1 263 ? -8.867 -1.819 -4.586 1 97.56 263 LEU A CA 1
ATOM 1983 C C . LEU A 1 263 ? -7.887 -2.973 -4.758 1 97.56 263 LEU A C 1
ATOM 1985 O O . LEU A 1 263 ? -7.922 -3.941 -3.994 1 97.56 263 LEU A O 1
ATOM 1989 N N . GLU A 1 264 ? -7.07 -2.867 -5.734 1 97.31 264 GLU A N 1
ATOM 1990 C CA . GLU A 1 264 ? -6.074 -3.893 -6.035 1 97.31 264 GLU A CA 1
ATOM 1991 C C . GLU A 1 264 ? -4.656 -3.365 -5.828 1 97.31 264 GLU A C 1
ATOM 1993 O O . GLU A 1 264 ? -4.234 -2.426 -6.504 1 97.31 264 GLU A O 1
ATOM 1998 N N . LEU A 1 265 ? -3.982 -3.953 -4.887 1 97.62 265 LEU A N 1
ATOM 1999 C CA . LEU A 1 265 ? -2.59 -3.609 -4.617 1 97.62 265 LEU A CA 1
ATOM 2000 C C . LEU A 1 265 ? -1.648 -4.637 -5.238 1 97.62 265 LEU A C 1
ATOM 2002 O O . LEU A 1 265 ? -1.559 -5.77 -4.762 1 97.62 265 LEU A O 1
ATOM 2006 N N . ASP A 1 266 ? -0.953 -4.211 -6.234 1 95.56 266 ASP A N 1
ATOM 2007 C CA . ASP A 1 266 ? 0.034 -5.047 -6.91 1 95.56 266 ASP A CA 1
ATOM 2008 C C . ASP A 1 266 ? 1.444 -4.492 -6.723 1 95.56 266 ASP A C 1
ATOM 2010 O O . ASP A 1 266 ? 1.84 -3.547 -7.406 1 95.56 266 ASP A O 1
ATOM 2014 N N . LEU A 1 267 ? 2.203 -5.125 -5.859 1 94.5 267 LEU A N 1
ATOM 2015 C CA . LEU A 1 267 ? 3.531 -4.605 -5.551 1 94.5 267 LEU A CA 1
ATOM 2016 C C . LEU A 1 267 ? 4.551 -5.059 -6.59 1 94.5 267 LEU A C 1
ATOM 2018 O O . LEU A 1 267 ? 5.66 -4.523 -6.652 1 94.5 267 LEU A O 1
ATOM 2022 N N . ALA A 1 268 ? 4.211 -6.043 -7.387 1 89.38 268 ALA A N 1
ATOM 2023 C CA . ALA A 1 268 ? 5.086 -6.422 -8.492 1 89.38 268 ALA A CA 1
ATOM 2024 C C . ALA A 1 268 ? 5.145 -5.32 -9.547 1 89.38 268 ALA A C 1
ATOM 2026 O O . ALA A 1 268 ? 6.199 -5.074 -10.141 1 89.38 268 ALA A O 1
ATOM 2027 N N . THR A 1 269 ? 4.059 -4.652 -9.727 1 89.56 269 THR A N 1
ATOM 2028 C CA . THR A 1 269 ? 4 -3.574 -10.711 1 89.56 269 THR A CA 1
ATOM 2029 C C . THR A 1 269 ? 3.895 -2.219 -10.023 1 89.56 269 THR A C 1
ATOM 2031 O O . THR A 1 269 ? 3.748 -1.188 -10.68 1 89.56 269 THR A O 1
ATOM 2034 N N . HIS A 1 270 ? 3.848 -2.156 -8.758 1 92.38 270 HIS A N 1
ATOM 2035 C CA . HIS A 1 270 ? 3.777 -0.94 -7.957 1 92.38 270 HIS A CA 1
ATOM 2036 C C . HIS A 1 270 ? 2.531 -0.129 -8.289 1 92.38 270 HIS A C 1
ATOM 2038 O O . HIS A 1 270 ? 2.621 1.066 -8.578 1 92.38 270 HIS A O 1
ATOM 2044 N N . ALA A 1 271 ? 1.443 -0.806 -8.125 1 94.12 271 ALA A N 1
ATOM 2045 C CA . ALA A 1 271 ? 0.19 -0.16 -8.508 1 94.12 271 ALA A CA 1
ATOM 2046 C C . ALA A 1 271 ? -0.885 -0.375 -7.449 1 94.12 271 ALA A C 1
ATOM 2048 O O . ALA A 1 271 ? -0.984 -1.458 -6.867 1 94.12 271 ALA A O 1
ATOM 2049 N N . LEU A 1 272 ? -1.601 0.607 -7.242 1 96.81 272 LEU A N 1
ATOM 2050 C CA . LEU A 1 272 ? -2.857 0.586 -6.5 1 96.81 272 LEU A CA 1
ATOM 2051 C C . LEU A 1 272 ? -4.004 1.11 -7.359 1 96.81 272 LEU A C 1
ATOM 2053 O O . LEU A 1 272 ? -4.082 2.311 -7.629 1 96.81 272 LEU A O 1
ATOM 2057 N N . THR A 1 273 ? -4.863 0.223 -7.785 1 95.31 273 THR A N 1
ATOM 2058 C CA . THR A 1 273 ? -5.91 0.583 -8.734 1 95.31 273 THR A CA 1
ATOM 2059 C C . THR A 1 273 ? -7.277 0.125 -8.234 1 95.31 273 THR A C 1
ATOM 2061 O O . THR A 1 273 ? -7.363 -0.689 -7.309 1 95.31 273 THR A O 1
ATOM 2064 N N . ALA A 1 274 ? -8.273 0.701 -8.766 1 95.56 274 ALA A N 1
ATOM 2065 C CA . ALA A 1 274 ? -9.641 0.334 -8.414 1 95.56 274 ALA A CA 1
ATOM 2066 C C . ALA A 1 274 ? -10.336 -0.382 -9.562 1 95.56 274 ALA A C 1
ATOM 2068 O O . ALA A 1 274 ? -10.188 0.006 -10.727 1 95.56 274 ALA A O 1
ATOM 2069 N N . ARG A 1 275 ? -10.938 -1.451 -9.227 1 93.75 275 ARG A N 1
ATOM 2070 C CA . ARG A 1 275 ? -11.844 -2.115 -10.156 1 93.75 275 ARG A CA 1
ATOM 2071 C C . ARG A 1 275 ? -13.297 -1.934 -9.727 1 93.75 275 ARG A C 1
ATOM 2073 O O . ARG A 1 275 ? -13.664 -2.277 -8.602 1 93.75 275 ARG A O 1
ATOM 2080 N N . HIS A 1 276 ? -14.133 -1.521 -10.625 1 94.38 276 HIS A N 1
ATOM 2081 C CA . HIS A 1 276 ? -15.516 -1.197 -10.273 1 94.38 276 HIS A CA 1
ATOM 2082 C C . HIS A 1 276 ? -16.453 -2.363 -10.586 1 94.38 276 HIS A C 1
ATOM 2084 O O . HIS A 1 276 ? -16.25 -3.084 -11.562 1 94.38 276 HIS A O 1
ATOM 2090 N N . TRP A 1 277 ? -17.438 -2.467 -9.719 1 94.44 277 TRP A N 1
ATOM 2091 C CA . TRP A 1 277 ? -18.469 -3.492 -9.844 1 94.44 277 TRP A CA 1
ATOM 2092 C C . TRP A 1 277 ? -19.859 -2.871 -9.797 1 94.44 277 TRP A C 1
ATOM 2094 O O . TRP A 1 277 ? -20.281 -2.342 -8.758 1 94.44 277 TRP A O 1
ATOM 2104 N N . THR A 1 278 ? -20.578 -2.967 -10.867 1 94.69 278 THR A N 1
ATOM 2105 C CA . THR A 1 278 ? -21.953 -2.504 -10.852 1 94.69 278 THR A CA 1
ATOM 2106 C C . THR A 1 278 ? -22.891 -3.586 -10.305 1 94.69 278 THR A C 1
ATOM 2108 O O . THR A 1 278 ? -22.547 -4.77 -10.32 1 94.69 278 THR A O 1
ATOM 2111 N N . ALA A 1 279 ? -24 -3.105 -9.828 1 96.5 279 ALA A N 1
ATOM 2112 C CA . ALA A 1 279 ? -25.031 -4.078 -9.461 1 96.5 279 ALA A CA 1
ATOM 2113 C C . ALA A 1 279 ? -25.406 -4.953 -10.656 1 96.5 279 ALA A C 1
ATOM 2115 O O . ALA A 1 279 ? -25.578 -4.453 -11.766 1 96.5 279 ALA A O 1
ATOM 2116 N N . HIS A 1 280 ? -25.391 -6.219 -10.383 1 96.62 280 HIS A N 1
ATOM 2117 C CA . HIS A 1 280 ? -25.781 -7.125 -11.461 1 96.62 280 HIS A CA 1
ATOM 2118 C C . HIS A 1 280 ? -27.297 -7.203 -11.586 1 96.62 280 HIS A C 1
ATOM 2120 O O . HIS A 1 280 ? -28 -7.379 -10.586 1 96.62 280 HIS A O 1
ATOM 2126 N N . PRO A 1 281 ? -27.828 -7.141 -12.75 1 95.38 281 PRO A N 1
ATOM 2127 C CA . PRO A 1 281 ? -29.281 -7.086 -12.938 1 95.38 281 PRO A CA 1
ATOM 2128 C C . PRO A 1 281 ? -30 -8.32 -12.391 1 95.38 281 PRO A C 1
ATOM 2130 O O . PRO A 1 281 ? -31.156 -8.242 -11.984 1 95.38 281 PRO A O 1
ATOM 2133 N N . LEU A 1 282 ? -29.359 -9.453 -12.352 1 96.31 282 LEU A N 1
ATOM 2134 C CA . LEU A 1 282 ? -29.984 -10.695 -11.922 1 96.31 282 LEU A CA 1
ATOM 2135 C C . LEU A 1 282 ? -29.672 -10.992 -10.461 1 96.31 282 LEU A C 1
ATOM 2137 O O . LEU A 1 282 ? -30.016 -12.062 -9.953 1 96.31 282 LEU A O 1
ATOM 2141 N N . CYS A 1 283 ? -28.953 -10.172 -9.812 1 96.75 283 CYS A N 1
ATOM 2142 C CA . CYS A 1 283 ? -28.688 -10.367 -8.391 1 96.75 283 CYS A CA 1
ATOM 2143 C C . CYS A 1 283 ? -29.859 -9.875 -7.543 1 96.75 283 CYS A C 1
ATOM 2145 O O . CYS A 1 283 ? -30.391 -8.789 -7.777 1 96.75 283 CYS A O 1
ATOM 2147 N N . PRO A 1 284 ? -30.203 -10.539 -6.566 1 94.94 284 PRO A N 1
ATOM 2148 C CA . PRO A 1 284 ? -31.359 -10.156 -5.75 1 94.94 284 PRO A CA 1
ATOM 2149 C C . PRO A 1 284 ? -30.984 -9.211 -4.613 1 94.94 284 PRO A C 1
ATOM 2151 O O . PRO A 1 284 ? -31.828 -8.883 -3.773 1 94.94 284 PRO A O 1
ATOM 2154 N N . CYS A 1 285 ? -29.828 -8.695 -4.5 1 94.5 285 CYS A N 1
ATOM 2155 C CA . CYS A 1 285 ? -29.359 -7.984 -3.318 1 94.5 285 CYS A CA 1
ATOM 2156 C C . CYS A 1 285 ? -30.031 -6.621 -3.199 1 94.5 285 CYS A C 1
ATOM 2158 O O . CYS A 1 285 ? -30.031 -6.008 -2.131 1 94.5 285 CYS A O 1
ATOM 2160 N N . GLY A 1 286 ? -30.578 -6.035 -4.309 1 92.5 286 GLY A N 1
ATOM 2161 C CA . GLY A 1 286 ? -31.344 -4.801 -4.23 1 92.5 286 GLY A CA 1
ATOM 2162 C C . GLY A 1 286 ? -30.484 -3.557 -4.34 1 92.5 286 GLY A C 1
ATOM 2163 O O . GLY A 1 286 ? -30.984 -2.439 -4.18 1 92.5 286 GLY A O 1
ATOM 2164 N N . ALA A 1 287 ? -29.25 -3.73 -4.668 1 92.81 287 ALA A N 1
ATOM 2165 C CA . ALA A 1 287 ? -28.344 -2.588 -4.746 1 92.81 287 ALA A CA 1
ATOM 2166 C C . ALA A 1 287 ? -28.875 -1.537 -5.719 1 92.81 287 ALA A C 1
ATOM 2168 O O . ALA A 1 287 ? -29.344 -1.87 -6.816 1 92.81 287 ALA A O 1
ATOM 2169 N N . TYR A 1 288 ? -28.75 -0.26 -5.254 1 89.31 288 TYR A N 1
ATOM 2170 C CA . TYR A 1 288 ? -29.25 0.792 -6.129 1 89.31 288 TYR A CA 1
ATOM 2171 C C . TYR A 1 288 ? -28.219 1.906 -6.293 1 89.31 288 TYR A C 1
ATOM 2173 O O . TYR A 1 288 ? -28.344 2.74 -7.191 1 89.31 288 TYR A O 1
ATOM 2181 N N . PHE A 1 289 ? -27.312 1.855 -5.398 1 83.38 289 PHE A N 1
ATOM 2182 C CA . PHE A 1 289 ? -26.312 2.924 -5.414 1 83.38 289 PHE A CA 1
ATOM 2183 C C . PHE A 1 289 ? -25.25 2.662 -6.477 1 83.38 289 PHE A C 1
ATOM 2185 O O . PHE A 1 289 ? -24.578 1.634 -6.441 1 83.38 289 PHE A O 1
ATOM 2192 N N . ALA A 1 290 ? -25.047 3.582 -7.543 1 76.38 290 ALA A N 1
ATOM 2193 C CA . ALA A 1 290 ? -24.125 3.35 -8.648 1 76.38 290 ALA A CA 1
ATOM 2194 C C . ALA A 1 290 ? -22.781 4.012 -8.391 1 76.38 290 ALA A C 1
ATOM 2196 O O . ALA A 1 290 ? -21.812 3.787 -9.125 1 76.38 290 ALA A O 1
ATOM 2197 N N . GLY A 1 291 ? -22.484 4.516 -7.242 1 69.31 291 GLY A N 1
ATOM 2198 C CA . GLY A 1 291 ? -21.219 5.18 -6.961 1 69.31 291 GLY A CA 1
ATOM 2199 C C . GLY A 1 291 ? -21.219 6.652 -7.332 1 69.31 291 GLY A C 1
ATOM 2200 O O . GLY A 1 291 ? -22.125 7.113 -8.047 1 69.31 291 GLY A O 1
ATOM 2201 N N . ASN A 1 292 ? -20.25 7.512 -6.707 1 55.94 292 ASN A N 1
ATOM 2202 C CA . ASN A 1 292 ? -20.141 8.93 -7.031 1 55.94 292 ASN A CA 1
ATOM 2203 C C . ASN A 1 292 ? -19.359 9.156 -8.32 1 55.94 292 ASN A C 1
ATOM 2205 O O . ASN A 1 292 ? -18.531 8.328 -8.695 1 55.94 292 ASN A O 1
ATOM 2209 N N . MET B 1 1 ? 43.031 -19.25 -17.172 1 23.19 1 MET B N 1
ATOM 2210 C CA . MET B 1 1 ? 41.781 -19.188 -17.938 1 23.19 1 MET B CA 1
ATOM 2211 C C . MET B 1 1 ? 40.594 -19.172 -17 1 23.19 1 MET B C 1
ATOM 2213 O O . MET B 1 1 ? 40.469 -20.031 -16.125 1 23.19 1 MET B O 1
ATOM 2217 N N . PRO B 1 2 ? 40.25 -18.062 -16.5 1 28.75 2 PRO B N 1
ATOM 2218 C CA . PRO B 1 2 ? 39.312 -18.125 -15.344 1 28.75 2 PRO B CA 1
ATOM 2219 C C . PRO B 1 2 ? 38.125 -19.047 -15.594 1 28.75 2 PRO B C 1
ATOM 2221 O O . PRO B 1 2 ? 37.562 -19.062 -16.688 1 28.75 2 PRO B O 1
ATOM 2224 N N . GLN B 1 3 ? 38.219 -20.281 -15.109 1 29.38 3 GLN B N 1
ATOM 2225 C CA . GLN B 1 3 ? 37.219 -21.328 -15.242 1 29.38 3 GLN B CA 1
ATOM 2226 C C . GLN B 1 3 ? 35.812 -20.766 -15.109 1 29.38 3 GLN B C 1
ATOM 2228 O O . GLN B 1 3 ? 35.5 -20.016 -14.172 1 29.38 3 GLN B O 1
ATOM 2233 N N . TRP B 1 4 ? 35.156 -20.375 -16.172 1 32.97 4 TRP B N 1
ATOM 2234 C CA . TRP B 1 4 ? 33.75 -20.094 -16.344 1 32.97 4 TRP B CA 1
ATOM 2235 C C . TRP B 1 4 ? 32.906 -20.938 -15.375 1 32.97 4 TRP B C 1
ATOM 2237 O O . TRP B 1 4 ? 33 -22.172 -15.383 1 32.97 4 TRP B O 1
ATOM 2247 N N . VAL B 1 5 ? 32.844 -20.578 -14.18 1 38.31 5 VAL B N 1
ATOM 2248 C CA . VAL B 1 5 ? 31.938 -21.188 -13.211 1 38.31 5 VAL B CA 1
ATOM 2249 C C . VAL B 1 5 ? 30.781 -21.844 -13.953 1 38.31 5 VAL B C 1
ATOM 2251 O O . VAL B 1 5 ? 30.172 -21.234 -14.836 1 38.31 5 VAL B O 1
ATOM 2254 N N . MET B 1 6 ? 30.609 -23.172 -14.133 1 40.28 6 MET B N 1
ATOM 2255 C CA . MET B 1 6 ? 29.531 -24.031 -14.625 1 40.28 6 MET B CA 1
ATOM 2256 C C . MET B 1 6 ? 28.156 -23.422 -14.336 1 40.28 6 MET B C 1
ATOM 2258 O O . MET B 1 6 ? 27.875 -23.016 -13.203 1 40.28 6 MET B O 1
ATOM 2262 N N . SER B 1 7 ? 27.5 -22.562 -15.203 1 50.09 7 SER B N 1
ATOM 2263 C CA . SER B 1 7 ? 26.203 -21.906 -15.266 1 50.09 7 SER B CA 1
ATOM 2264 C C . SER B 1 7 ? 25.141 -22.719 -14.508 1 50.09 7 SER B C 1
ATOM 2266 O O . SER B 1 7 ? 24.906 -23.875 -14.812 1 50.09 7 SER B O 1
ATOM 2268 N N . SER B 1 8 ? 25.078 -22.656 -13.172 1 66.25 8 SER B N 1
ATOM 2269 C CA . SER B 1 8 ? 24.094 -23.375 -12.375 1 66.25 8 SER B CA 1
ATOM 2270 C C . SER B 1 8 ? 22.766 -23.516 -13.133 1 66.25 8 SER B C 1
ATOM 2272 O O . SER B 1 8 ? 22.328 -22.578 -13.797 1 66.25 8 SER B O 1
ATOM 2274 N N . GLU B 1 9 ? 22.469 -24.672 -13.516 1 81.06 9 GLU B N 1
ATOM 2275 C CA . GLU B 1 9 ? 21.234 -25.016 -14.211 1 81.06 9 GLU B CA 1
ATOM 2276 C C . GLU B 1 9 ? 20.016 -24.375 -13.531 1 81.06 9 GLU B C 1
ATOM 2278 O O . GLU B 1 9 ? 19.906 -24.422 -12.305 1 81.06 9 GLU B O 1
ATOM 2283 N N . PRO B 1 10 ? 19.281 -23.625 -14.383 1 89.12 10 PRO B N 1
ATOM 2284 C CA . PRO B 1 10 ? 18.078 -23.016 -13.797 1 89.12 10 PRO B CA 1
ATOM 2285 C C . PRO B 1 10 ? 17.109 -24.047 -13.227 1 89.12 10 PRO B C 1
ATOM 2287 O O . PRO B 1 10 ? 17.141 -25.219 -13.633 1 89.12 10 PRO B O 1
ATOM 2290 N N . THR B 1 11 ? 16.391 -23.609 -12.234 1 92.88 11 THR B N 1
ATOM 2291 C CA . THR B 1 11 ? 15.312 -24.422 -11.68 1 92.88 11 THR B CA 1
ATOM 2292 C C . THR B 1 11 ? 13.969 -23.734 -11.875 1 92.88 11 THR B C 1
ATOM 2294 O O . THR B 1 11 ? 13.914 -22.547 -12.195 1 92.88 11 THR B O 1
ATOM 2297 N N . PHE B 1 12 ? 12.883 -24.562 -11.797 1 95.19 12 PHE B N 1
ATOM 2298 C CA . PHE B 1 12 ? 11.531 -24.094 -12.078 1 95.19 12 PHE B CA 1
ATOM 2299 C C . PHE B 1 12 ? 10.578 -24.5 -10.961 1 95.19 12 PHE B C 1
ATOM 2301 O O . PHE B 1 12 ? 10.656 -25.609 -10.445 1 95.19 12 PHE B O 1
ATOM 2308 N N . THR B 1 13 ? 9.766 -23.547 -10.602 1 96.69 13 THR B N 1
ATOM 2309 C CA . THR B 1 13 ? 8.734 -23.828 -9.602 1 96.69 13 THR B CA 1
ATOM 2310 C C . THR B 1 13 ? 7.453 -23.062 -9.914 1 96.69 13 THR B C 1
ATOM 2312 O O . THR B 1 13 ? 7.512 -21.922 -10.391 1 96.69 13 THR B O 1
ATOM 2315 N N . LEU B 1 14 ? 6.344 -23.688 -9.648 1 96.44 14 LEU B N 1
ATOM 2316 C CA . LEU B 1 14 ? 5.07 -22.984 -9.789 1 96.44 14 LEU B CA 1
ATOM 2317 C C . LEU B 1 14 ? 4.957 -21.844 -8.781 1 96.44 14 LEU B C 1
ATOM 2319 O O . LEU B 1 14 ? 5.375 -21.984 -7.633 1 96.44 14 LEU B O 1
ATOM 2323 N N . ASP B 1 15 ? 4.422 -20.703 -9.273 1 95 15 ASP B N 1
ATOM 2324 C CA . ASP B 1 15 ? 4.113 -19.641 -8.328 1 95 15 ASP B CA 1
ATOM 2325 C C . ASP B 1 15 ? 3.084 -20.094 -7.297 1 95 15 ASP B C 1
ATOM 2327 O O . ASP B 1 15 ? 1.938 -20.391 -7.645 1 95 15 ASP B O 1
ATOM 2331 N N . PRO B 1 16 ? 3.449 -20.109 -6.055 1 92.88 16 PRO B N 1
ATOM 2332 C CA . PRO B 1 16 ? 2.535 -20.641 -5.039 1 92.88 16 PRO B CA 1
ATOM 2333 C C . PRO B 1 16 ? 1.296 -19.766 -4.844 1 92.88 16 PRO B C 1
ATOM 2335 O O . PRO B 1 16 ? 0.301 -20.219 -4.277 1 92.88 16 PRO B O 1
ATOM 2338 N N . ALA B 1 17 ? 1.323 -18.609 -5.285 1 94.75 17 ALA B N 1
ATOM 2339 C CA . ALA B 1 17 ? 0.193 -17.703 -5.113 1 94.75 17 ALA B CA 1
ATOM 2340 C C . ALA B 1 17 ? -0.879 -17.953 -6.168 1 94.75 17 ALA B C 1
ATOM 2342 O O . ALA B 1 17 ? -2.002 -17.453 -6.055 1 94.75 17 ALA B O 1
ATOM 2343 N N . ARG B 1 18 ? -0.545 -18.719 -7.148 1 95.81 18 ARG B N 1
ATOM 2344 C CA . ARG B 1 18 ? -1.467 -18.953 -8.258 1 95.81 18 ARG B CA 1
ATOM 2345 C C . ARG B 1 18 ? -1.961 -20.391 -8.273 1 95.81 18 ARG B C 1
ATOM 2347 O O . ARG B 1 18 ? -1.224 -21.297 -8.656 1 95.81 18 ARG B O 1
ATOM 2354 N N . PRO B 1 19 ? -3.18 -20.625 -7.945 1 95.69 19 PRO B N 1
ATOM 2355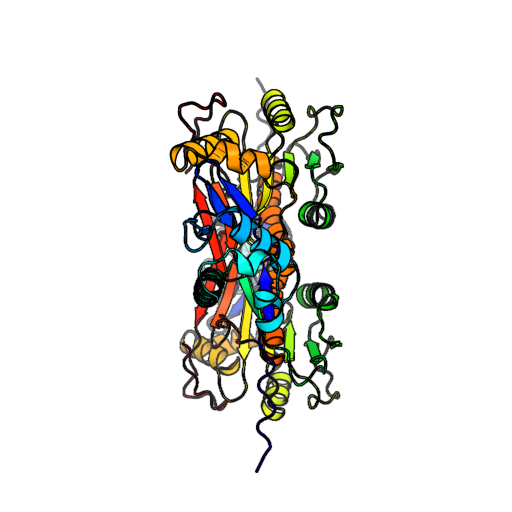 C CA . PRO B 1 19 ? -3.705 -21.984 -7.941 1 95.69 19 PRO B CA 1
ATOM 2356 C C . PRO B 1 19 ? -3.859 -22.562 -9.352 1 95.69 19 PRO B C 1
ATOM 2358 O O . PRO B 1 19 ? -4.078 -21.812 -10.305 1 95.69 19 PRO B O 1
ATOM 2361 N N . VAL B 1 20 ? -3.645 -23.812 -9.406 1 96.06 20 VAL B N 1
ATOM 2362 C CA . VAL B 1 20 ? -3.908 -24.547 -10.641 1 96.06 20 VAL B CA 1
ATOM 2363 C C . VAL B 1 20 ? -5.348 -25.047 -10.641 1 96.06 20 VAL B C 1
ATOM 2365 O O . VAL B 1 20 ? -5.734 -25.844 -9.773 1 96.06 20 VAL B O 1
ATOM 2368 N N . LEU B 1 21 ? -6.105 -24.625 -11.703 1 96.12 21 LEU B N 1
ATOM 2369 C CA . LEU B 1 21 ? -7.551 -24.844 -11.703 1 96.12 21 LEU B CA 1
ATOM 2370 C C . LEU B 1 21 ? -7.996 -25.547 -12.984 1 96.12 21 LEU B C 1
ATOM 2372 O O . LEU B 1 21 ? -8.211 -24.891 -14.008 1 96.12 21 LEU B O 1
ATOM 2376 N N . PRO B 1 22 ? -8.219 -26.891 -12.898 1 94.81 22 PRO B N 1
ATOM 2377 C CA . PRO B 1 22 ? -8.797 -27.547 -14.062 1 94.81 22 PRO B CA 1
ATOM 2378 C C . PRO B 1 22 ? -10.156 -26.969 -14.453 1 94.81 22 PRO B C 1
ATOM 2380 O O . PRO B 1 22 ? -10.953 -26.609 -13.586 1 94.81 22 PRO B O 1
ATOM 2383 N N . ARG B 1 23 ? -10.336 -26.891 -15.75 1 93.62 23 ARG B N 1
ATOM 2384 C CA . ARG B 1 23 ? -11.586 -26.359 -16.281 1 93.62 23 ARG B CA 1
ATOM 2385 C C . ARG B 1 23 ? -12.398 -27.469 -16.953 1 93.62 23 ARG B C 1
ATOM 2387 O O . ARG B 1 23 ? -11.844 -28.453 -17.422 1 93.62 23 ARG B O 1
ATOM 2394 N N . PRO B 1 24 ? -13.711 -27.25 -17.016 1 91.44 24 PRO B N 1
ATOM 2395 C CA . PRO B 1 24 ? -14.57 -28.25 -17.656 1 91.44 24 PRO B CA 1
ATOM 2396 C C . PRO B 1 24 ? -14.289 -28.406 -19.156 1 91.44 24 PRO B C 1
ATOM 2398 O O . PRO B 1 24 ? -14.578 -29.453 -19.734 1 91.44 24 PRO B O 1
ATOM 2401 N N . ASP B 1 25 ? -13.711 -27.453 -19.812 1 88.06 25 ASP B N 1
ATOM 2402 C CA . ASP B 1 25 ? -13.422 -27.531 -21.25 1 88.06 25 ASP B CA 1
ATOM 2403 C C . ASP B 1 25 ? -12.031 -28.109 -21.5 1 88.06 25 ASP B C 1
ATOM 2405 O O . ASP B 1 25 ? -11.398 -27.781 -22.516 1 88.06 25 ASP B O 1
ATOM 2409 N N . ASP B 1 26 ? -11.453 -28.75 -20.547 1 87 26 ASP B N 1
ATOM 2410 C CA . ASP B 1 26 ? -10.188 -29.484 -20.578 1 87 26 ASP B CA 1
ATOM 2411 C C . ASP B 1 26 ? -9 -28.531 -20.516 1 87 26 ASP B C 1
ATOM 2413 O O . ASP B 1 26 ? -7.852 -28.938 -20.688 1 87 26 ASP B O 1
ATOM 2417 N N . GLY B 1 27 ? -9.359 -27.375 -20.281 1 92 27 GLY B N 1
ATOM 2418 C CA . GLY B 1 27 ? -8.289 -26.422 -20.031 1 92 27 GLY B CA 1
ATOM 2419 C C . GLY B 1 27 ? -7.773 -26.469 -18.609 1 92 27 GLY B C 1
ATOM 2420 O O . GLY B 1 27 ? -8.445 -27 -17.719 1 92 27 GLY B O 1
ATOM 2421 N N . ILE B 1 28 ? -6.531 -26.016 -18.5 1 95.44 28 ILE B N 1
ATOM 2422 C CA . ILE B 1 28 ? -5.949 -25.859 -17.172 1 95.44 28 ILE B CA 1
ATOM 2423 C C . ILE B 1 28 ? -5.633 -24.375 -16.938 1 95.44 28 ILE B C 1
ATOM 2425 O O . ILE B 1 28 ? -4.816 -23.797 -17.656 1 95.44 28 ILE B O 1
ATOM 2429 N N . GLN B 1 29 ? -6.32 -23.859 -15.969 1 95.81 29 GLN B N 1
ATOM 2430 C CA . GLN B 1 29 ? -6.117 -22.453 -15.648 1 95.81 29 GLN B CA 1
ATOM 2431 C C . GLN B 1 29 ? -5.152 -22.297 -14.477 1 95.81 29 GLN B C 1
ATOM 2433 O O . GLN B 1 29 ? -5.23 -23.031 -13.492 1 95.81 29 GLN B O 1
ATOM 2438 N N . ILE B 1 30 ? -4.211 -21.375 -14.594 1 96.75 30 ILE B N 1
ATOM 2439 C CA . ILE B 1 30 ? -3.297 -21.016 -13.516 1 96.75 30 ILE B CA 1
ATOM 2440 C C . ILE B 1 30 ? -3.555 -19.578 -13.07 1 96.75 30 ILE B C 1
ATOM 2442 O O . ILE B 1 30 ? -3.354 -18.641 -13.852 1 96.75 30 ILE B O 1
ATOM 2446 N N . GLY B 1 31 ? -4.008 -19.438 -11.781 1 95.88 31 GLY B N 1
ATOM 2447 C CA . GLY B 1 31 ? -4.461 -18.156 -11.281 1 95.88 31 GLY B CA 1
ATOM 2448 C C . GLY B 1 31 ? -5.879 -17.812 -11.703 1 95.88 31 GLY B C 1
ATOM 2449 O O . GLY B 1 31 ? -6.508 -18.578 -12.445 1 95.88 31 GLY B O 1
ATOM 2450 N N . TRP B 1 32 ? -6.375 -16.641 -11.164 1 92.19 32 TRP B N 1
ATOM 2451 C CA . TRP B 1 32 ? -7.746 -16.297 -11.523 1 92.19 32 TRP B CA 1
ATOM 2452 C C . TRP B 1 32 ? -7.941 -14.781 -11.508 1 92.19 32 TRP B C 1
ATOM 2454 O O . TRP B 1 32 ? -9.078 -14.297 -11.492 1 92.19 32 TRP B O 1
ATOM 2464 N N . THR B 1 33 ? -6.906 -14.078 -11.445 1 86.81 33 THR B N 1
ATOM 2465 C CA . THR B 1 33 ? -6.984 -12.656 -11.742 1 86.81 33 THR B CA 1
ATOM 2466 C C . THR B 1 33 ? -7.102 -12.422 -13.25 1 86.81 33 THR B C 1
ATOM 2468 O O . THR B 1 33 ? -6.281 -12.922 -14.023 1 86.81 33 THR B O 1
ATOM 2471 N N . PRO B 1 34 ? -8.039 -11.68 -13.703 1 79.5 34 PRO B N 1
ATOM 2472 C CA . PRO B 1 34 ? -8.281 -11.547 -15.148 1 79.5 34 PRO B CA 1
ATOM 2473 C C . PRO B 1 34 ? -7.051 -11.047 -15.898 1 79.5 34 PRO B C 1
ATOM 2475 O O . PRO B 1 34 ? -6.793 -11.477 -17.031 1 79.5 34 PRO B O 1
ATOM 2478 N N . ARG B 1 35 ? -6.219 -10.234 -15.297 1 78.31 35 ARG B N 1
ATOM 2479 C CA . ARG B 1 35 ? -5.086 -9.641 -16 1 78.31 35 ARG B CA 1
ATOM 2480 C C . ARG B 1 35 ? -3.928 -10.625 -16.109 1 78.31 35 ARG B C 1
ATOM 2482 O O . ARG B 1 35 ? -3.08 -10.5 -16.984 1 78.31 35 ARG B O 1
ATOM 2489 N N . HIS B 1 36 ? -3.947 -11.688 -15.25 1 82.81 36 HIS B N 1
ATOM 2490 C CA . HIS B 1 36 ? -2.695 -12.438 -15.234 1 82.81 36 HIS B CA 1
ATOM 2491 C C . HIS B 1 36 ? -2.953 -13.938 -15.266 1 82.81 36 HIS B C 1
ATOM 2493 O O . HIS B 1 36 ? -2.021 -14.727 -15.438 1 82.81 36 HIS B O 1
ATOM 2499 N N . ALA B 1 37 ? -4.211 -14.289 -15.156 1 92.12 37 ALA B N 1
ATOM 2500 C CA . ALA B 1 37 ? -4.504 -15.719 -15.234 1 92.12 37 ALA B CA 1
ATOM 2501 C C . ALA B 1 37 ? -4.176 -16.266 -16.625 1 92.12 37 ALA B C 1
ATOM 2503 O O . ALA B 1 37 ? -4.379 -15.594 -17.625 1 92.12 37 ALA B O 1
ATOM 2504 N N . VAL B 1 38 ? -3.639 -17.5 -16.609 1 94.25 38 VAL B N 1
ATOM 2505 C CA . VAL B 1 38 ? -3.271 -18.141 -17.875 1 94.25 38 VAL B CA 1
ATOM 2506 C C . VAL B 1 38 ? -4.035 -19.453 -18.016 1 94.25 38 VAL B C 1
ATOM 2508 O O . VAL B 1 38 ? -4.172 -20.219 -17.062 1 94.25 38 VAL B O 1
ATOM 2511 N N . VAL B 1 39 ? -4.555 -19.672 -19.219 1 93.5 39 VAL B N 1
ATOM 2512 C CA . VAL B 1 39 ? -5.219 -20.938 -19.531 1 93.5 39 VAL B CA 1
ATOM 2513 C C . VAL B 1 39 ? -4.383 -21.719 -20.531 1 93.5 39 VAL B C 1
ATOM 2515 O O . VAL B 1 39 ? -4.105 -21.25 -21.641 1 93.5 39 VAL B O 1
ATOM 2518 N N . VAL B 1 40 ? -3.953 -22.875 -20.047 1 93.5 40 VAL B N 1
ATOM 2519 C CA . VAL B 1 40 ? -3.219 -23.781 -20.922 1 93.5 40 VAL B CA 1
ATOM 2520 C C . VAL B 1 40 ? -4.199 -24.703 -21.656 1 93.5 40 VAL B C 1
ATOM 2522 O O . VAL B 1 40 ? -4.957 -25.438 -21.031 1 93.5 40 VAL B O 1
ATOM 2525 N N . HIS B 1 41 ? -4.125 -24.562 -22.938 1 88.88 41 HIS B N 1
ATOM 2526 C CA . HIS B 1 41 ? -4.914 -25.484 -23.75 1 88.88 41 HIS B CA 1
ATOM 2527 C C . HIS B 1 41 ? -4.121 -26.734 -24.094 1 88.88 41 HIS B C 1
ATOM 2529 O O . HIS B 1 41 ? -2.98 -26.656 -24.547 1 88.88 41 HIS B O 1
ATOM 2535 N N . THR B 1 42 ? -4.781 -27.797 -23.844 1 85.94 42 THR B N 1
ATOM 2536 C CA . THR B 1 42 ? -4.117 -29.078 -24 1 85.94 42 THR B CA 1
ATOM 2537 C C . THR B 1 42 ? -4.555 -29.766 -25.297 1 85.94 42 THR B C 1
ATOM 2539 O O . THR B 1 42 ? -5.551 -29.359 -25.906 1 85.94 42 THR B O 1
ATOM 2542 N N . GLY B 1 43 ? -3.627 -30.594 -25.828 1 87.12 43 GLY B N 1
ATOM 2543 C CA . GLY B 1 43 ? -3.836 -31.375 -27.047 1 87.12 43 GLY B CA 1
ATOM 2544 C C . GLY B 1 43 ? -2.967 -32.625 -27.125 1 87.12 43 GLY B C 1
ATOM 2545 O O . GLY B 1 43 ? -2.529 -33.125 -26.094 1 87.12 43 GLY B O 1
ATOM 2546 N N . SER B 1 44 ? -2.811 -33 -28.344 1 84.31 44 SER B N 1
ATOM 2547 C CA . SER B 1 44 ? -2.086 -34.25 -28.562 1 84.31 44 SER B CA 1
ATOM 2548 C C . SER B 1 44 ? -0.626 -34.125 -28.141 1 84.31 44 SER B C 1
ATOM 2550 O O . SER B 1 44 ? -0.05 -35.062 -27.594 1 84.31 44 SER B O 1
ATOM 2552 N N . ALA B 1 45 ? -0.081 -32.969 -28.312 1 85.44 45 ALA B N 1
ATOM 2553 C CA . ALA B 1 45 ? 1.328 -32.75 -27.984 1 85.44 45 ALA B CA 1
ATOM 2554 C C . ALA B 1 45 ? 1.529 -32.594 -26.484 1 85.44 45 ALA B C 1
ATOM 2556 O O . ALA B 1 45 ? 2.594 -32.906 -25.953 1 85.44 45 ALA B O 1
ATOM 2557 N N . ALA B 1 46 ? 0.485 -32.188 -25.844 1 89.56 46 ALA B N 1
ATOM 2558 C CA . ALA B 1 46 ? 0.489 -31.953 -24.391 1 89.56 46 ALA B CA 1
ATOM 2559 C C . ALA B 1 46 ? -0.857 -32.312 -23.781 1 89.56 46 ALA B C 1
ATOM 2561 O O . ALA B 1 46 ? -1.692 -31.453 -23.531 1 89.56 46 ALA B O 1
ATOM 2562 N N . PRO B 1 47 ? -1.022 -33.625 -23.562 1 92.75 47 PRO B N 1
ATOM 2563 C CA . PRO B 1 47 ? -2.312 -34.062 -23.016 1 92.75 47 PRO B CA 1
ATOM 2564 C C . PRO B 1 47 ? -2.604 -33.469 -21.641 1 92.75 47 PRO B C 1
ATOM 2566 O O . PRO B 1 47 ? -1.678 -33.219 -20.859 1 92.75 47 PRO B O 1
ATOM 2569 N N . THR B 1 48 ? -3.859 -33.281 -21.344 1 92.94 48 THR B N 1
ATOM 2570 C CA . THR B 1 48 ? -4.336 -32.625 -20.125 1 92.94 48 THR B CA 1
ATOM 2571 C C . THR B 1 48 ? -3.746 -33.281 -18.875 1 92.94 48 THR B C 1
ATOM 2573 O O . THR B 1 48 ? -3.248 -32.594 -17.984 1 92.94 48 THR B O 1
ATOM 2576 N N . HIS B 1 49 ? -3.775 -34.562 -18.859 1 93.12 49 HIS B N 1
ATOM 2577 C CA . HIS B 1 49 ? -3.291 -35.281 -17.672 1 93.12 49 HIS B CA 1
ATOM 2578 C C . HIS B 1 49 ? -1.796 -35.031 -17.469 1 93.12 49 HIS B C 1
ATOM 2580 O O . HIS B 1 49 ? -1.332 -34.906 -16.344 1 93.12 49 HIS B O 1
ATOM 2586 N N . ALA B 1 50 ? -1.041 -35 -18.516 1 95.31 50 ALA B N 1
ATOM 2587 C CA . ALA B 1 50 ? 0.403 -34.812 -18.422 1 95.31 50 ALA B CA 1
ATOM 2588 C C . ALA B 1 50 ? 0.728 -33.406 -17.938 1 95.31 50 ALA B C 1
ATOM 2590 O O . ALA B 1 50 ? 1.599 -33.219 -17.078 1 95.31 50 ALA B O 1
ATOM 2591 N N . VAL B 1 51 ? -0.013 -32.469 -18.453 1 95.88 51 VAL B N 1
ATOM 2592 C CA . VAL B 1 51 ? 0.197 -31.078 -18.062 1 95.88 51 VAL B CA 1
ATOM 2593 C C . VAL B 1 51 ? -0.15 -30.906 -16.594 1 95.88 51 VAL B C 1
ATOM 2595 O O . VAL B 1 51 ? 0.598 -30.266 -15.836 1 95.88 51 VAL B O 1
ATOM 2598 N N . ARG B 1 52 ? -1.217 -31.453 -16.172 1 95 52 ARG B N 1
ATOM 2599 C CA . ARG B 1 52 ? -1.625 -31.375 -14.773 1 95 52 ARG B CA 1
ATOM 2600 C C . ARG B 1 52 ? -0.563 -31.969 -13.859 1 95 52 ARG B C 1
ATOM 2602 O O . ARG B 1 52 ? -0.226 -31.391 -12.828 1 95 52 ARG B O 1
ATOM 2609 N N . GLN B 1 53 ? -0.086 -33.094 -14.242 1 95.69 53 GLN B N 1
ATOM 2610 C CA . GLN B 1 53 ? 0.931 -33.75 -13.438 1 95.69 53 GLN B CA 1
ATOM 2611 C C . GLN B 1 53 ? 2.223 -32.938 -13.398 1 95.69 53 GLN B C 1
ATOM 2613 O O . GLN B 1 53 ? 2.891 -32.875 -12.367 1 95.69 53 GLN B O 1
ATOM 2618 N N . LEU B 1 54 ? 2.521 -32.438 -14.516 1 96.88 54 LEU B N 1
ATOM 2619 C CA . LEU B 1 54 ? 3.701 -31.578 -14.57 1 96.88 54 LEU B CA 1
ATOM 2620 C C . LEU B 1 54 ? 3.564 -30.391 -13.602 1 96.88 54 LEU B C 1
ATOM 2622 O O . LEU B 1 54 ? 4.469 -30.141 -12.805 1 96.88 54 LEU B O 1
ATOM 2626 N N . LEU B 1 55 ? 2.434 -29.75 -13.656 1 96.38 55 LEU B N 1
ATOM 2627 C CA . LEU B 1 55 ? 2.193 -28.594 -12.797 1 96.38 55 LEU B CA 1
ATOM 2628 C C . LEU B 1 55 ? 2.164 -29 -11.328 1 96.38 55 LEU B C 1
ATOM 2630 O O . LEU B 1 55 ? 2.674 -28.266 -10.469 1 96.38 55 LEU B O 1
ATOM 2634 N N . SER B 1 56 ? 1.623 -30.109 -11.086 1 95.81 56 SER B N 1
ATOM 2635 C CA . SER B 1 56 ? 1.639 -30.609 -9.719 1 95.81 56 SER B CA 1
ATOM 2636 C C . SER B 1 56 ? 3.064 -30.859 -9.234 1 95.81 56 SER B C 1
ATOM 2638 O O . SER B 1 56 ? 3.395 -30.547 -8.086 1 95.81 56 SER B O 1
ATOM 2640 N N . SER B 1 57 ? 3.912 -31.344 -10.062 1 96.69 57 SER B N 1
ATOM 2641 C CA . SER B 1 57 ? 5.301 -31.609 -9.703 1 96.69 57 SER B CA 1
ATOM 2642 C C . SER B 1 57 ? 6.074 -30.312 -9.477 1 96.69 57 SER B C 1
ATOM 2644 O O . SER B 1 57 ? 7 -30.281 -8.664 1 96.69 57 SER B O 1
ATOM 2646 N N . LEU B 1 58 ? 5.652 -29.344 -10.164 1 96.88 58 LEU B N 1
ATOM 2647 C CA . LEU B 1 58 ? 6.355 -28.078 -10.094 1 96.88 58 LEU B CA 1
ATOM 2648 C C . LEU B 1 58 ? 6.031 -27.344 -8.797 1 96.88 58 LEU B C 1
ATOM 2650 O O . LEU B 1 58 ? 6.547 -26.25 -8.547 1 96.88 58 LEU B O 1
ATOM 2654 N N . SER B 1 59 ? 5.23 -27.891 -7.957 1 93.81 59 SER B N 1
ATOM 2655 C CA . SER B 1 59 ? 5.113 -27.375 -6.598 1 93.81 59 SER B CA 1
ATOM 2656 C C . SER B 1 59 ? 6.453 -27.406 -5.875 1 93.81 59 SER B C 1
ATOM 2658 O O . SER B 1 59 ? 6.688 -26.641 -4.938 1 93.81 59 SER B O 1
ATOM 2660 N N . ASP B 1 60 ? 7.258 -28.312 -6.391 1 94.81 60 ASP B N 1
ATOM 2661 C CA . ASP B 1 60 ? 8.656 -28.359 -5.973 1 94.81 60 ASP B CA 1
ATOM 2662 C C . ASP B 1 60 ? 9.547 -27.609 -6.961 1 94.81 60 ASP B C 1
ATOM 2664 O O . ASP B 1 60 ? 9.141 -27.344 -8.094 1 94.81 60 ASP B O 1
ATOM 2668 N N . GLU B 1 61 ? 10.625 -27.234 -6.434 1 94.06 61 GLU B N 1
ATOM 2669 C CA . GLU B 1 61 ? 11.617 -26.641 -7.324 1 94.06 61 GLU B CA 1
ATOM 2670 C C . GLU B 1 61 ? 12.391 -27.719 -8.086 1 94.06 61 GLU B C 1
ATOM 2672 O O . GLU B 1 61 ? 13.055 -28.562 -7.473 1 94.06 61 GLU B O 1
ATOM 2677 N N . LEU B 1 62 ? 12.336 -27.719 -9.453 1 96.25 62 LEU B N 1
ATOM 2678 C CA . LEU B 1 62 ? 12.945 -28.781 -10.266 1 96.25 62 LEU B CA 1
ATOM 2679 C C . LEU B 1 62 ? 13.844 -28.172 -11.336 1 96.25 62 LEU B C 1
ATOM 2681 O O . LEU B 1 62 ? 13.523 -27.141 -11.914 1 96.25 62 LEU B O 1
ATOM 2685 N N . SER B 1 63 ? 14.906 -28.859 -11.594 1 94.75 63 SER B N 1
ATOM 2686 C CA . SER B 1 63 ? 15.742 -28.531 -12.742 1 94.75 63 SER B CA 1
ATOM 2687 C C . SER B 1 63 ? 15.156 -29.094 -14.031 1 94.75 63 SER B C 1
ATOM 2689 O O . SER B 1 63 ? 14.242 -29.922 -13.992 1 94.75 63 SER B O 1
ATOM 2691 N N . TRP B 1 64 ? 15.672 -28.625 -15.148 1 93.81 64 TRP B N 1
ATOM 2692 C CA . TRP B 1 64 ? 15.234 -29.156 -16.438 1 93.81 64 TRP B CA 1
ATOM 2693 C C . TRP B 1 64 ? 15.461 -30.656 -16.5 1 93.81 64 TRP B C 1
ATOM 2695 O O . TRP B 1 64 ? 14.594 -31.406 -16.984 1 93.81 64 TRP B O 1
ATOM 2705 N N . GLU B 1 65 ? 16.609 -31.078 -16 1 93.94 65 GLU B N 1
ATOM 2706 C CA . GLU B 1 65 ? 16.922 -32.5 -16.016 1 93.94 65 GLU B CA 1
ATOM 2707 C C . GLU B 1 65 ? 15.914 -33.312 -15.203 1 93.94 65 GLU B C 1
ATOM 2709 O O . GLU B 1 65 ? 15.484 -34.375 -15.625 1 93.94 65 GLU B O 1
ATOM 2714 N N . GLN B 1 66 ? 15.539 -32.781 -14.148 1 95.75 66 GLN B N 1
ATOM 2715 C CA . GLN B 1 66 ? 14.562 -33.469 -13.305 1 95.75 66 GLN B CA 1
ATOM 2716 C C . GLN B 1 66 ? 13.188 -33.469 -13.969 1 95.75 66 GLN B C 1
ATOM 2718 O O . GLN B 1 66 ? 12.453 -34.469 -13.867 1 95.75 66 GLN B O 1
ATOM 2723 N N . ILE B 1 67 ? 12.82 -32.469 -14.648 1 96.69 67 ILE B N 1
ATOM 2724 C CA . ILE B 1 67 ? 11.516 -32.344 -15.281 1 96.69 67 ILE B CA 1
ATOM 2725 C C . ILE B 1 67 ? 11.375 -33.375 -16.406 1 96.69 67 ILE B C 1
ATOM 2727 O O . ILE B 1 67 ? 10.359 -34.062 -16.5 1 96.69 67 ILE B O 1
ATOM 2731 N N . VAL B 1 68 ? 12.414 -33.531 -17.234 1 95.25 68 VAL B N 1
ATOM 2732 C CA . VAL B 1 68 ? 12.32 -34.406 -18.391 1 95.25 68 VAL B CA 1
ATOM 2733 C C . VAL B 1 68 ? 12.359 -35.844 -17.938 1 95.25 68 VAL B C 1
ATOM 2735 O O . VAL B 1 68 ? 12.047 -36.75 -18.719 1 95.25 68 VAL B O 1
ATOM 2738 N N . ASN B 1 69 ? 12.734 -36.062 -16.703 1 95.56 69 ASN B N 1
ATOM 2739 C CA . ASN B 1 69 ? 12.805 -37.438 -16.188 1 95.56 69 ASN B CA 1
ATOM 2740 C C . ASN B 1 69 ? 11.555 -37.781 -15.391 1 95.56 69 ASN B C 1
ATOM 2742 O O . ASN B 1 69 ? 11.438 -38.906 -14.891 1 95.56 69 ASN B O 1
ATOM 2746 N N . LEU B 1 70 ? 10.68 -36.875 -15.281 1 95.75 70 LEU B N 1
ATOM 2747 C CA . LEU B 1 70 ? 9.398 -37.188 -14.664 1 95.75 70 LEU B CA 1
ATOM 2748 C C . LEU B 1 70 ? 8.633 -38.219 -15.492 1 95.75 70 LEU B C 1
ATOM 2750 O O . LEU B 1 70 ? 8.781 -38.25 -16.719 1 95.75 70 LEU B O 1
ATOM 2754 N N . ARG B 1 71 ? 7.762 -38.938 -14.867 1 95.06 71 ARG B N 1
ATOM 2755 C CA . ARG B 1 71 ? 6.953 -39.938 -15.555 1 95.06 71 ARG B CA 1
ATOM 2756 C C . ARG B 1 71 ? 6.027 -39.281 -16.578 1 95.06 71 ARG B C 1
ATOM 2758 O O . ARG B 1 71 ? 5.875 -39.812 -17.688 1 95.06 71 ARG B O 1
ATOM 2765 N N . CYS B 1 72 ? 5.461 -38.156 -16.188 1 94.88 72 CYS B N 1
ATOM 2766 C CA . CYS B 1 72 ? 4.488 -37.5 -17.062 1 94.88 72 CYS B CA 1
ATOM 2767 C C . CYS B 1 72 ? 5.16 -36.938 -18.297 1 94.88 72 CYS B C 1
ATOM 2769 O O . CYS B 1 72 ? 4.492 -36.656 -19.297 1 94.88 72 CYS B O 1
ATOM 2771 N N . ALA B 1 73 ? 6.41 -36.719 -18.281 1 95.06 73 ALA B N 1
ATOM 2772 C CA . ALA B 1 73 ? 7.137 -36.156 -19.406 1 95.06 73 ALA B CA 1
ATOM 2773 C C . ALA B 1 73 ? 7.008 -37.062 -20.641 1 95.06 73 ALA B C 1
ATOM 2775 O O . ALA B 1 73 ? 6.996 -36.562 -21.766 1 95.06 73 ALA B O 1
ATOM 2776 N N . LYS B 1 74 ? 6.84 -38.312 -20.438 1 93.81 74 LYS B N 1
ATOM 2777 C CA . LYS B 1 74 ? 6.762 -39.312 -21.531 1 93.81 74 LYS B CA 1
ATOM 2778 C C . LYS B 1 74 ? 5.453 -39.156 -22.297 1 93.81 74 LYS B C 1
ATOM 2780 O O . LYS B 1 74 ? 5.328 -39.656 -23.406 1 93.81 74 LYS B O 1
ATOM 2785 N N . ASP B 1 75 ? 4.527 -38.531 -21.672 1 94.81 75 ASP B N 1
ATOM 2786 C CA . ASP B 1 75 ? 3.215 -38.406 -22.297 1 94.81 75 ASP B CA 1
ATOM 2787 C C . ASP B 1 75 ? 3.168 -37.219 -23.234 1 94.81 75 ASP B C 1
ATOM 2789 O O . ASP B 1 75 ? 2.211 -37.062 -24 1 94.81 75 ASP B O 1
ATOM 2793 N N . PHE B 1 76 ? 4.16 -36.438 -23.156 1 94.5 76 PHE B N 1
ATOM 2794 C CA . PHE B 1 76 ? 4.289 -35.375 -24.141 1 94.5 76 PHE B CA 1
ATOM 2795 C C . PHE B 1 76 ? 4.836 -35.906 -25.453 1 94.5 76 PHE B C 1
ATOM 2797 O O . PHE B 1 76 ? 5.52 -36.938 -25.469 1 94.5 76 PHE B O 1
ATOM 2804 N N . ARG B 1 77 ? 4.531 -35.281 -26.594 1 91 77 ARG B N 1
ATOM 2805 C CA . ARG B 1 77 ? 5 -35.75 -27.891 1 91 77 ARG B CA 1
ATOM 2806 C C . ARG B 1 77 ? 6.523 -35.688 -27.984 1 91 77 ARG B C 1
ATOM 2808 O O . ARG B 1 77 ? 7.156 -36.625 -28.469 1 91 77 ARG B O 1
ATOM 2815 N N . ASP B 1 78 ? 7.102 -34.562 -27.5 1 91.88 78 ASP B N 1
ATOM 2816 C CA . ASP B 1 78 ? 8.547 -34.375 -27.453 1 91.88 78 ASP B CA 1
ATOM 2817 C C . ASP B 1 78 ? 8.961 -33.469 -26.312 1 91.88 78 ASP B C 1
ATOM 2819 O O . ASP B 1 78 ? 8.164 -32.625 -25.859 1 91.88 78 ASP B O 1
ATOM 2823 N N . PRO B 1 79 ? 10.141 -33.656 -25.922 1 91.5 79 PRO B N 1
ATOM 2824 C CA . PRO B 1 79 ? 10.633 -32.812 -24.828 1 91.5 79 PRO B CA 1
ATOM 2825 C C . PRO B 1 79 ? 10.586 -31.328 -25.172 1 91.5 79 PRO B C 1
ATOM 2827 O O . PRO B 1 79 ? 10.477 -30.5 -24.266 1 91.5 79 PRO B O 1
ATOM 2830 N N . ASP B 1 80 ? 10.625 -31.047 -26.359 1 93.44 80 ASP B N 1
ATOM 2831 C CA . ASP B 1 80 ? 10.57 -29.656 -26.766 1 93.44 80 ASP B CA 1
ATOM 2832 C C . ASP B 1 80 ? 9.211 -29.047 -26.469 1 93.44 80 ASP B C 1
ATOM 2834 O O . ASP B 1 80 ? 9.102 -27.828 -26.234 1 93.44 80 ASP B O 1
ATOM 2838 N N . ASP B 1 81 ? 8.25 -29.875 -26.469 1 93.94 81 ASP B N 1
ATOM 2839 C CA . ASP B 1 81 ? 6.918 -29.406 -26.109 1 93.94 81 ASP B CA 1
ATOM 2840 C C . ASP B 1 81 ? 6.875 -28.969 -24.641 1 93.94 81 ASP B C 1
ATOM 2842 O O . ASP B 1 81 ? 6.227 -27.984 -24.297 1 93.94 81 ASP B O 1
ATOM 2846 N N . ILE B 1 82 ? 7.566 -29.672 -23.859 1 95.56 82 ILE B N 1
ATOM 2847 C CA . ILE B 1 82 ? 7.648 -29.328 -22.438 1 95.56 82 ILE B CA 1
ATOM 2848 C C . ILE B 1 82 ? 8.391 -28 -22.266 1 95.56 82 ILE B C 1
ATOM 2850 O O . ILE B 1 82 ? 7.949 -27.125 -21.516 1 95.56 82 ILE B O 1
ATOM 2854 N N . ARG B 1 83 ? 9.438 -27.938 -22.984 1 94.19 83 ARG B N 1
ATOM 2855 C CA . ARG B 1 83 ? 10.242 -26.719 -22.922 1 94.19 83 ARG B CA 1
ATOM 2856 C C . ARG B 1 83 ? 9.438 -25.5 -23.344 1 94.19 83 ARG B C 1
ATOM 2858 O O . ARG B 1 83 ? 9.461 -24.469 -22.656 1 94.19 83 ARG B O 1
ATOM 2865 N N . SER B 1 84 ? 8.766 -25.688 -24.375 1 94.25 84 SER B N 1
ATOM 2866 C CA . SER B 1 84 ? 7.934 -24.594 -24.891 1 94.25 84 SER B CA 1
ATOM 2867 C C . SER B 1 84 ? 6.863 -24.203 -23.875 1 94.25 84 SER B C 1
ATOM 2869 O O . SER B 1 84 ? 6.629 -23.016 -23.641 1 94.25 84 SER B O 1
ATOM 2871 N N . LEU B 1 85 ? 6.281 -25.156 -23.297 1 94.69 85 LEU B N 1
ATOM 2872 C CA . LEU B 1 85 ? 5.258 -24.906 -22.281 1 94.69 85 LEU B CA 1
ATOM 2873 C C . LEU B 1 85 ? 5.852 -24.172 -21.078 1 94.69 85 LEU B C 1
ATOM 2875 O O . LEU B 1 85 ? 5.289 -23.188 -20.609 1 94.69 85 LEU B O 1
ATOM 2879 N N . LEU B 1 86 ? 6.934 -24.625 -20.672 1 94.88 86 LEU B N 1
ATOM 2880 C CA . LEU B 1 86 ? 7.602 -24.016 -19.531 1 94.88 86 LEU B CA 1
ATOM 2881 C C . LEU B 1 86 ? 7.961 -22.562 -19.812 1 94.88 86 LEU B C 1
ATOM 2883 O O . LEU B 1 86 ? 7.758 -21.688 -18.969 1 94.88 86 LEU B O 1
ATOM 2887 N N . GLU B 1 87 ? 8.445 -22.344 -20.938 1 94.81 87 GLU B N 1
ATOM 2888 C CA . GLU B 1 87 ? 8.812 -20.984 -21.328 1 94.81 87 GLU B CA 1
ATOM 2889 C C . GLU B 1 87 ? 7.594 -20.062 -21.344 1 94.81 87 GLU B C 1
ATOM 2891 O O . GLU B 1 87 ? 7.668 -18.906 -20.891 1 94.81 87 GLU B O 1
ATOM 2896 N N . GLU B 1 88 ? 6.527 -20.578 -21.797 1 94.44 88 GLU B N 1
ATOM 2897 C CA . GLU B 1 88 ? 5.289 -19.797 -21.828 1 94.44 88 GLU B CA 1
ATOM 2898 C C . GLU B 1 88 ? 4.801 -19.5 -20.406 1 94.44 88 GLU B C 1
ATOM 2900 O O . GLU B 1 88 ? 4.352 -18.391 -20.125 1 94.44 88 GLU B O 1
ATOM 2905 N N . LEU B 1 89 ? 4.906 -20.5 -19.594 1 95.94 89 LEU B N 1
ATOM 2906 C CA . LEU B 1 89 ? 4.441 -20.344 -18.219 1 95.94 89 LEU B CA 1
ATOM 2907 C C . LEU B 1 89 ? 5.34 -19.391 -17.453 1 95.94 89 LEU B C 1
ATOM 2909 O O . LEU B 1 89 ? 4.863 -18.625 -16.594 1 95.94 89 LEU B O 1
ATOM 2913 N N . VAL B 1 90 ? 6.598 -19.391 -17.766 1 94.44 90 VAL B N 1
ATOM 2914 C CA . VAL B 1 90 ? 7.543 -18.453 -17.172 1 94.44 90 VAL B CA 1
ATOM 2915 C C . VAL B 1 90 ? 7.238 -17.031 -17.641 1 94.44 90 VAL B C 1
ATOM 2917 O O . VAL B 1 90 ? 7.184 -16.094 -16.844 1 94.44 90 VAL B O 1
ATOM 2920 N N . ALA B 1 91 ? 6.992 -16.891 -18.891 1 92.56 91 ALA B N 1
ATOM 2921 C CA . ALA B 1 91 ? 6.684 -15.594 -19.484 1 92.56 91 ALA B CA 1
ATOM 2922 C C . ALA B 1 91 ? 5.402 -15.016 -18.875 1 92.56 91 ALA B C 1
ATOM 2924 O O . ALA B 1 91 ? 5.293 -13.797 -18.703 1 92.56 91 ALA B O 1
ATOM 2925 N N . ALA B 1 92 ? 4.516 -15.883 -18.547 1 92.75 92 ALA B N 1
ATOM 2926 C CA . ALA B 1 92 ? 3.229 -15.453 -18 1 92.75 92 ALA B CA 1
ATOM 2927 C C . ALA B 1 92 ? 3.322 -15.25 -16.484 1 92.75 92 ALA B C 1
ATOM 2929 O O . ALA B 1 92 ? 2.365 -14.789 -15.859 1 92.75 92 ALA B O 1
ATOM 2930 N N . GLY B 1 93 ? 4.41 -15.641 -15.922 1 91.38 93 GLY B N 1
ATOM 2931 C CA . GLY B 1 93 ? 4.629 -15.469 -14.5 1 91.38 93 GLY B CA 1
ATOM 2932 C C . GLY B 1 93 ? 4.07 -16.609 -13.664 1 91.38 93 GLY B C 1
ATOM 2933 O O . GLY B 1 93 ? 4.078 -16.547 -12.438 1 91.38 93 GLY B O 1
ATOM 2934 N N . ALA B 1 94 ? 3.551 -17.625 -14.281 1 95.88 94 ALA B N 1
ATOM 2935 C CA . ALA B 1 94 ? 2.955 -18.75 -13.57 1 95.88 94 ALA B CA 1
ATOM 2936 C C . ALA B 1 94 ? 4.031 -19.672 -12.992 1 95.88 94 ALA B C 1
ATOM 2938 O O . ALA B 1 94 ? 3.814 -20.312 -11.961 1 95.88 94 ALA B O 1
ATOM 2939 N N . VAL B 1 95 ? 5.152 -19.75 -13.656 1 95.88 95 VAL B N 1
ATOM 2940 C CA . VAL B 1 95 ? 6.301 -20.516 -13.203 1 95.88 95 VAL B CA 1
ATOM 2941 C C . VAL B 1 95 ? 7.492 -19.594 -12.977 1 95.88 95 VAL B C 1
ATOM 2943 O O . VAL B 1 95 ? 7.766 -18.719 -13.789 1 95.88 95 VAL B O 1
ATOM 2946 N N . ILE B 1 96 ? 8.125 -19.797 -11.883 1 92.12 96 ILE B N 1
ATOM 2947 C CA . ILE B 1 96 ? 9.289 -19 -11.516 1 92.12 96 ILE B CA 1
ATOM 2948 C C . ILE B 1 96 ? 10.562 -19.734 -11.906 1 92.12 96 ILE B C 1
ATOM 2950 O O . ILE B 1 96 ? 10.773 -20.891 -11.5 1 92.12 96 ILE B O 1
ATOM 2954 N N . ARG B 1 97 ? 11.344 -19.109 -12.703 1 91.88 97 ARG B N 1
ATOM 2955 C CA . ARG B 1 97 ? 12.672 -19.609 -13.047 1 91.88 97 ARG B CA 1
ATOM 2956 C C . ARG B 1 97 ? 13.742 -19 -12.141 1 91.88 97 ARG B C 1
ATOM 2958 O O . ARG B 1 97 ? 13.805 -17.781 -11.984 1 91.88 97 ARG B O 1
ATOM 2965 N N . ARG B 1 98 ? 14.508 -19.875 -11.484 1 87.94 98 ARG B N 1
ATOM 2966 C CA . ARG B 1 98 ? 15.562 -19.406 -10.586 1 87.94 98 ARG B CA 1
ATOM 2967 C C . ARG B 1 98 ? 16.922 -19.906 -11.031 1 87.94 98 ARG B C 1
ATOM 2969 O O . ARG B 1 98 ? 17.031 -20.984 -11.617 1 87.94 98 ARG B O 1
ATOM 2976 N N . ILE B 1 99 ? 17.859 -19.078 -10.805 1 82.81 99 ILE B N 1
ATOM 2977 C CA . ILE B 1 99 ? 19.25 -19.5 -10.992 1 82.81 99 ILE B CA 1
ATOM 2978 C C . ILE B 1 99 ? 19.938 -19.594 -9.641 1 82.81 99 ILE B C 1
ATOM 2980 O O . ILE B 1 99 ? 19.844 -18.672 -8.82 1 82.81 99 ILE B O 1
ATOM 2984 N N . ARG B 1 100 ? 20.406 -20.797 -9.25 1 73.31 100 ARG B N 1
ATOM 2985 C CA . ARG B 1 100 ? 21.062 -20.969 -7.965 1 73.31 100 ARG B CA 1
ATOM 2986 C C . ARG B 1 100 ? 22.266 -20.016 -7.832 1 73.31 100 ARG B C 1
ATOM 2988 O O . ARG B 1 100 ? 23.109 -19.953 -8.719 1 73.31 100 ARG B O 1
ATOM 2995 N N . PRO B 1 101 ? 22.078 -19.281 -6.719 1 69.44 101 PRO B N 1
ATOM 2996 C CA . PRO B 1 101 ? 23.188 -18.328 -6.559 1 69.44 101 PRO B CA 1
ATOM 2997 C C . PRO B 1 101 ? 24.516 -19.016 -6.273 1 69.44 101 PRO B C 1
ATOM 2999 O O . PRO B 1 101 ? 24.547 -20.078 -5.648 1 69.44 101 PRO B O 1
ATOM 3002 N N . THR B 1 102 ? 25.625 -18.547 -6.875 1 63.81 102 THR B N 1
ATOM 3003 C CA . THR B 1 102 ? 26.984 -19 -6.645 1 63.81 102 THR B CA 1
ATOM 3004 C C . THR B 1 102 ? 27.438 -18.672 -5.223 1 63.81 102 THR B C 1
ATOM 3006 O O . THR B 1 102 ? 28.234 -19.406 -4.633 1 63.81 102 THR B O 1
ATOM 3009 N N . ASN B 1 103 ? 27.016 -17.5 -4.672 1 64.88 103 ASN B N 1
ATOM 3010 C CA . ASN B 1 103 ? 27.469 -17.047 -3.361 1 64.88 103 ASN B CA 1
ATOM 3011 C C . ASN B 1 103 ? 26.328 -17.078 -2.336 1 64.88 103 ASN B C 1
ATOM 3013 O O . ASN B 1 103 ? 25.484 -16.188 -2.326 1 64.88 103 ASN B O 1
ATOM 3017 N N . PRO B 1 104 ? 26.344 -18.031 -1.463 1 66.06 104 PRO B N 1
ATOM 3018 C CA . PRO B 1 104 ? 25.25 -18.266 -0.518 1 66.06 104 PRO B CA 1
ATOM 3019 C C . PRO B 1 104 ? 25.281 -17.297 0.662 1 66.06 104 PRO B C 1
ATOM 3021 O O . PRO B 1 104 ? 24.359 -17.312 1.488 1 66.06 104 PRO B O 1
ATOM 3024 N N . ALA B 1 105 ? 26.422 -16.297 0.564 1 78.06 105 ALA B N 1
ATOM 3025 C CA . ALA B 1 105 ? 26.469 -15.484 1.781 1 78.06 105 ALA B CA 1
ATOM 3026 C C . ALA B 1 105 ? 25.234 -14.594 1.892 1 78.06 105 ALA B C 1
ATOM 3028 O O . ALA B 1 105 ? 24.75 -14.07 0.887 1 78.06 105 ALA B O 1
ATOM 3029 N N . SER B 1 106 ? 24.719 -14.492 3.049 1 87.81 106 SER B N 1
ATOM 3030 C CA . SER B 1 106 ? 23.562 -13.656 3.342 1 87.81 106 SER B CA 1
ATOM 3031 C C . SER B 1 106 ? 23.922 -12.172 3.283 1 87.81 106 SER B C 1
ATOM 3033 O O . SER B 1 106 ? 24.875 -11.734 3.943 1 87.81 106 SER B O 1
ATOM 3035 N N . PRO B 1 107 ? 23.297 -11.414 2.457 1 91.88 107 PRO B N 1
ATOM 3036 C CA . PRO B 1 107 ? 23.578 -9.969 2.41 1 91.88 107 PRO B CA 1
ATOM 3037 C C . PRO B 1 107 ? 23.328 -9.281 3.752 1 91.88 107 PRO B C 1
ATOM 3039 O O . PRO B 1 107 ? 22.516 -9.75 4.555 1 91.88 107 PRO B O 1
ATOM 3042 N N . VAL B 1 108 ? 24.078 -8.211 3.975 1 94.75 108 VAL B N 1
ATOM 3043 C CA . VAL B 1 108 ? 23.938 -7.43 5.203 1 94.75 108 VAL B CA 1
ATOM 3044 C C . VAL B 1 108 ? 23.188 -6.137 4.914 1 94.75 108 VAL B C 1
ATOM 3046 O O . VAL B 1 108 ? 23.594 -5.348 4.059 1 94.75 108 VAL B O 1
ATOM 3049 N N . ILE B 1 109 ? 22.094 -5.938 5.637 1 96.38 109 ILE B N 1
ATOM 3050 C CA . ILE B 1 109 ? 21.312 -4.711 5.559 1 96.38 109 ILE B CA 1
ATOM 3051 C C . ILE B 1 109 ? 21.484 -3.914 6.855 1 96.38 109 ILE B C 1
ATOM 3053 O O . ILE B 1 109 ? 21.281 -4.449 7.945 1 96.38 109 ILE B O 1
ATOM 3057 N N . ARG B 1 110 ? 21.938 -2.697 6.766 1 96.38 110 ARG B N 1
ATOM 3058 C CA . ARG B 1 110 ? 21.938 -1.807 7.922 1 96.38 110 ARG B CA 1
ATOM 3059 C C . ARG B 1 110 ? 20.781 -0.817 7.852 1 96.38 110 ARG B C 1
ATOM 3061 O O . ARG B 1 110 ? 20.688 -0.025 6.91 1 96.38 110 ARG B O 1
ATOM 3068 N N . LEU B 1 111 ? 19.891 -0.931 8.805 1 97 111 LEU B N 1
ATOM 3069 C CA . LEU B 1 111 ? 18.734 -0.056 8.953 1 97 111 LEU B CA 1
ATOM 3070 C C . LEU B 1 111 ? 19.031 1.094 9.906 1 97 111 LEU B C 1
ATOM 3072 O O . LEU B 1 111 ? 19.375 0.867 11.07 1 97 111 LEU B O 1
ATOM 3076 N N . VAL B 1 112 ? 18.922 2.318 9.352 1 96.12 112 VAL B N 1
ATOM 3077 C CA . VAL B 1 112 ? 19.188 3.512 10.148 1 96.12 112 VAL B CA 1
ATOM 3078 C C . VAL B 1 112 ? 17.875 4.289 10.352 1 96.12 112 VAL B C 1
ATOM 3080 O O . VAL B 1 112 ? 17.266 4.73 9.383 1 96.12 112 VAL B O 1
ATOM 3083 N N . GLY B 1 113 ? 17.469 4.477 11.562 1 95.62 113 GLY B N 1
ATOM 3084 C CA . GLY B 1 113 ? 16.25 5.227 11.852 1 95.62 113 GLY B CA 1
ATOM 3085 C C . GLY B 1 113 ? 15.844 5.152 13.312 1 95.62 113 GLY B C 1
ATOM 3086 O O . GLY B 1 113 ? 16.312 4.289 14.055 1 95.62 113 GLY B O 1
ATOM 3087 N N . ARG B 1 114 ? 14.969 5.984 13.742 1 94.19 114 ARG B N 1
ATOM 3088 C CA . ARG B 1 114 ? 14.562 6.082 15.141 1 94.19 114 ARG B CA 1
ATOM 3089 C C . ARG B 1 114 ? 13.055 6.262 15.266 1 94.19 114 ARG B C 1
ATOM 3091 O O . ARG B 1 114 ? 12.562 6.727 16.297 1 94.19 114 ARG B O 1
ATOM 3098 N N . GLY B 1 115 ? 12.312 5.938 14.328 1 95.94 115 GLY B N 1
ATOM 3099 C CA . GLY B 1 115 ? 10.875 6.18 14.336 1 95.94 115 GLY B CA 1
ATOM 3100 C C . GLY B 1 115 ? 10.07 4.961 13.93 1 95.94 115 GLY B C 1
ATOM 3101 O O . GLY B 1 115 ? 10.594 3.85 13.867 1 95.94 115 GLY B O 1
ATOM 3102 N N . PRO B 1 116 ? 8.797 5.172 13.742 1 97.06 116 PRO B N 1
ATOM 3103 C CA . PRO B 1 116 ? 7.859 4.074 13.484 1 97.06 116 PRO B CA 1
ATOM 3104 C C . PRO B 1 116 ? 8.211 3.281 12.227 1 97.06 116 PRO B C 1
ATOM 3106 O O . PRO B 1 116 ? 7.996 2.068 12.18 1 97.06 116 PRO B O 1
ATOM 3109 N N . LEU B 1 117 ? 8.711 3.898 11.234 1 98.25 117 LEU B N 1
ATOM 3110 C CA . LEU B 1 117 ? 9.047 3.186 10 1 98.25 117 LEU B CA 1
ATOM 3111 C C . LEU B 1 117 ? 10.211 2.227 10.234 1 98.25 117 LEU B C 1
ATOM 3113 O O . LEU B 1 117 ? 10.156 1.07 9.805 1 98.25 117 LEU B O 1
ATOM 3117 N N . SER B 1 118 ? 11.25 2.725 10.93 1 97.56 118 SER B N 1
ATOM 3118 C CA . SER B 1 118 ? 12.391 1.851 11.203 1 97.56 118 SER B CA 1
ATOM 3119 C C . SER B 1 118 ? 11.984 0.693 12.117 1 97.56 118 SER B C 1
ATOM 3121 O O . SER B 1 118 ? 12.43 -0.44 11.914 1 97.56 118 SER B O 1
ATOM 3123 N N . ASP B 1 119 ? 11.148 0.99 13.094 1 96.75 119 ASP B N 1
ATOM 3124 C CA . ASP B 1 119 ? 10.664 -0.066 13.977 1 96.75 119 ASP B CA 1
ATOM 3125 C C . ASP B 1 119 ? 9.922 -1.144 13.195 1 96.75 119 ASP B C 1
ATOM 3127 O O . ASP B 1 119 ? 10.203 -2.334 13.344 1 96.75 119 ASP B O 1
ATOM 3131 N N . ALA B 1 120 ? 9.039 -0.728 12.391 1 97 120 ALA B N 1
ATOM 3132 C CA . ALA B 1 120 ? 8.227 -1.658 11.602 1 97 120 ALA B CA 1
ATOM 3133 C C . ALA B 1 120 ? 9.078 -2.385 10.57 1 97 120 ALA B C 1
ATOM 3135 O O . ALA B 1 120 ? 8.875 -3.574 10.312 1 97 120 ALA B O 1
ATOM 3136 N N . LEU B 1 121 ? 9.992 -1.71 9.961 1 97.88 121 LEU B N 1
ATOM 3137 C CA . LEU B 1 121 ? 10.891 -2.328 8.992 1 97.88 121 LEU B CA 1
ATOM 3138 C C . LEU B 1 121 ? 11.766 -3.385 9.656 1 97.88 121 LEU B C 1
ATOM 3140 O O . LEU B 1 121 ? 12.008 -4.449 9.078 1 97.88 121 LEU B O 1
ATOM 3144 N N . ALA B 1 122 ? 12.266 -3.037 10.828 1 97 122 ALA B N 1
ATOM 3145 C CA . ALA B 1 122 ? 13.086 -4.004 11.562 1 97 122 ALA B CA 1
ATOM 3146 C C . ALA B 1 122 ? 12.328 -5.312 11.773 1 97 122 ALA B C 1
ATOM 3148 O O . ALA B 1 122 ? 12.883 -6.398 11.578 1 97 122 ALA B O 1
ATOM 3149 N N . GLU B 1 123 ? 11.086 -5.172 12.094 1 95.44 123 GLU B N 1
ATOM 3150 C CA . GLU B 1 123 ? 10.258 -6.355 12.305 1 95.44 123 GLU B CA 1
ATOM 3151 C C . GLU B 1 123 ? 10.023 -7.105 10.992 1 95.44 123 GLU B C 1
ATOM 3153 O O . GLU B 1 123 ? 10.148 -8.328 10.938 1 95.44 123 GLU B O 1
ATOM 3158 N N . ALA B 1 124 ? 9.742 -6.441 9.953 1 95.88 124 ALA B N 1
ATOM 3159 C CA . ALA B 1 124 ? 9.422 -7.047 8.656 1 95.88 124 ALA B CA 1
ATOM 3160 C C . ALA B 1 124 ? 10.648 -7.742 8.062 1 95.88 124 ALA B C 1
ATOM 3162 O O . ALA B 1 124 ? 10.523 -8.797 7.434 1 95.88 124 ALA B O 1
ATOM 3163 N N . LEU B 1 125 ? 11.797 -7.176 8.289 1 95.94 125 LEU B N 1
ATOM 3164 C CA . LEU B 1 125 ? 13.023 -7.656 7.66 1 95.94 125 LEU B CA 1
ATOM 3165 C C . LEU B 1 125 ? 13.547 -8.906 8.367 1 95.94 125 LEU B C 1
ATOM 3167 O O . LEU B 1 125 ? 14.391 -9.625 7.824 1 95.94 125 LEU B O 1
ATOM 3171 N N . ARG B 1 126 ? 13.047 -9.164 9.523 1 91.69 126 ARG B N 1
ATOM 3172 C CA . ARG B 1 126 ? 13.492 -10.328 10.281 1 91.69 126 ARG B CA 1
ATOM 3173 C C . ARG B 1 126 ? 13.164 -11.625 9.539 1 91.69 126 ARG B C 1
ATOM 3175 O O . ARG B 1 126 ? 13.789 -12.656 9.781 1 91.69 126 ARG B O 1
ATOM 3182 N N . HIS B 1 127 ? 12.211 -11.516 8.609 1 86 127 HIS B N 1
ATOM 3183 C CA . HIS B 1 127 ? 11.75 -12.711 7.922 1 86 127 HIS B CA 1
ATOM 3184 C C . HIS B 1 127 ? 12.453 -12.883 6.582 1 86 127 HIS B C 1
ATOM 3186 O O . HIS B 1 127 ? 12.102 -13.773 5.801 1 86 127 HIS B O 1
ATOM 3192 N N . THR B 1 128 ? 13.398 -12.109 6.371 1 86.19 128 THR B N 1
ATOM 3193 C CA . THR B 1 128 ? 14.188 -12.219 5.148 1 86.19 128 THR B CA 1
ATOM 3194 C C . THR B 1 128 ? 15.461 -13.023 5.402 1 86.19 128 THR B C 1
ATOM 3196 O O . THR B 1 128 ? 15.75 -13.398 6.543 1 86.19 128 THR B O 1
ATOM 3199 N N . SER B 1 129 ? 16.188 -13.289 4.348 1 83.12 129 SER B N 1
ATOM 3200 C CA . SER B 1 129 ? 17.422 -14.047 4.441 1 83.12 129 SER B CA 1
ATOM 3201 C C . SER B 1 129 ? 18.609 -13.133 4.762 1 83.12 129 SER B C 1
ATOM 3203 O O . SER B 1 129 ? 19.734 -13.602 4.938 1 83.12 129 SER B O 1
ATOM 3205 N N . ALA B 1 130 ? 18.391 -11.906 4.855 1 92 130 ALA B N 1
ATOM 3206 C CA . ALA B 1 130 ? 19.469 -10.945 5.098 1 92 130 ALA B CA 1
ATOM 3207 C C . ALA B 1 130 ? 19.781 -10.836 6.59 1 92 130 ALA B C 1
ATOM 3209 O O . ALA B 1 130 ? 18.922 -11.102 7.43 1 92 130 ALA B O 1
ATOM 3210 N N . ARG B 1 131 ? 21.109 -10.5 6.926 1 93.62 131 ARG B N 1
ATOM 3211 C CA . ARG B 1 131 ? 21.484 -10.086 8.273 1 93.62 131 ARG B CA 1
ATOM 3212 C C . ARG B 1 131 ? 21.172 -8.609 8.5 1 93.62 131 ARG B C 1
ATOM 3214 O O . ARG B 1 131 ? 21.641 -7.75 7.754 1 93.62 131 ARG B O 1
ATOM 3221 N N . ILE B 1 132 ? 20.391 -8.328 9.547 1 94.31 132 ILE B N 1
ATOM 3222 C CA . ILE B 1 132 ? 19.906 -6.965 9.766 1 94.31 132 ILE B CA 1
ATOM 3223 C C . ILE B 1 132 ? 20.656 -6.328 10.93 1 94.31 132 ILE B C 1
ATOM 3225 O O . ILE B 1 132 ? 20.766 -6.922 12.008 1 94.31 132 ILE B O 1
ATOM 3229 N N . GLN B 1 133 ? 21.219 -5.184 10.695 1 93.06 133 GLN B N 1
ATOM 3230 C CA . GLN B 1 133 ? 21.781 -4.309 11.727 1 93.06 133 GLN B CA 1
ATOM 3231 C C . GLN B 1 133 ? 20.938 -3.041 11.875 1 93.06 133 GLN B C 1
ATOM 3233 O O . GLN B 1 133 ? 20.812 -2.262 10.93 1 93.06 133 GLN B O 1
ATOM 3238 N N . HIS B 1 134 ? 20.297 -2.891 12.992 1 90.44 134 HIS B N 1
ATOM 3239 C CA . HIS B 1 134 ? 19.484 -1.712 13.242 1 90.44 134 HIS B CA 1
ATOM 3240 C C . HIS B 1 134 ? 20.219 -0.711 14.133 1 90.44 134 HIS B C 1
ATOM 3242 O O . HIS B 1 134 ? 20.719 -1.073 15.203 1 90.44 134 HIS B O 1
ATOM 3248 N N . THR B 1 135 ? 20.281 0.523 13.664 1 89.38 135 THR B N 1
ATOM 3249 C CA . THR B 1 135 ? 20.922 1.572 14.453 1 89.38 135 THR B CA 1
ATOM 3250 C C . THR B 1 135 ? 20.094 2.85 14.43 1 89.38 135 THR B C 1
ATOM 3252 O O . THR B 1 135 ? 19.391 3.125 13.453 1 89.38 135 THR B O 1
ATOM 3255 N N . THR B 1 136 ? 19.953 3.594 15.492 1 81.62 136 THR B N 1
ATOM 3256 C CA . THR B 1 136 ? 19.172 4.816 15.586 1 81.62 136 THR B CA 1
ATOM 3257 C C . THR B 1 136 ? 19.984 6.027 15.148 1 81.62 136 THR B C 1
ATOM 3259 O O . THR B 1 136 ? 19.438 7.047 14.734 1 81.62 136 THR B O 1
ATOM 3262 N N . HIS B 1 137 ? 21.25 5.984 15.477 1 68.56 137 HIS B N 1
ATOM 3263 C CA . HIS B 1 137 ? 22.078 7.141 15.133 1 68.56 137 HIS B CA 1
ATOM 3264 C C . HIS B 1 137 ? 23.188 6.762 14.18 1 68.56 137 HIS B C 1
ATOM 3266 O O . HIS B 1 137 ? 23.578 5.59 14.102 1 68.56 137 HIS B O 1
ATOM 3272 N N . SER B 1 138 ? 23.328 7.789 13.156 1 59.09 138 SER B N 1
ATOM 3273 C CA . SER B 1 138 ? 24.5 7.609 12.297 1 59.09 138 SER B CA 1
ATOM 3274 C C . SER B 1 138 ? 25.703 7.156 13.102 1 59.09 138 SER B C 1
ATOM 3276 O O . SER B 1 138 ? 26.109 7.816 14.062 1 59.09 138 SER B O 1
ATOM 3278 N N . VAL B 1 139 ? 25.719 5.91 13.508 1 56.47 139 VAL B N 1
ATOM 3279 C CA . VAL B 1 139 ? 26.812 5.426 14.328 1 56.47 139 VAL B CA 1
ATOM 3280 C C . VAL B 1 139 ? 28.141 5.938 13.773 1 56.47 139 VAL B C 1
ATOM 3282 O O . VAL B 1 139 ? 28.578 5.523 12.688 1 56.47 139 VAL B O 1
ATOM 3285 N N . HIS B 1 140 ? 28.516 7.195 14.078 1 57.12 140 HIS B N 1
ATOM 3286 C CA . HIS B 1 140 ? 29.844 7.738 13.82 1 57.12 140 HIS B CA 1
ATOM 3287 C C . HIS B 1 140 ? 30.922 6.691 14.047 1 57.12 140 HIS B C 1
ATOM 3289 O O . HIS B 1 140 ? 31.984 6.742 13.43 1 57.12 140 HIS B O 1
ATOM 3295 N N . GLY B 1 141 ? 30.562 5.465 13.898 1 63.91 141 GLY B N 1
ATOM 3296 C CA . GLY B 1 141 ? 31.766 4.699 14.172 1 63.91 141 GLY B CA 1
ATOM 3297 C C . GLY B 1 141 ? 31.75 3.32 13.539 1 63.91 141 GLY B C 1
ATOM 3298 O O . GLY B 1 141 ? 32.781 2.637 13.508 1 63.91 141 GLY B O 1
ATOM 3299 N N . LYS B 1 142 ? 30.594 2.992 13.047 1 74.31 142 LYS B N 1
ATOM 3300 C CA . LYS B 1 142 ? 30.672 1.633 12.523 1 74.31 142 LYS B CA 1
ATOM 3301 C C . LYS B 1 142 ? 30.984 1.637 11.031 1 74.31 142 LYS B C 1
ATOM 3303 O O . LYS B 1 142 ? 30.484 2.488 10.289 1 74.31 142 LYS B O 1
ATOM 3308 N N . SER B 1 143 ? 31.859 0.824 10.703 1 86.38 143 SER B N 1
ATOM 3309 C CA . SER B 1 143 ? 32.312 0.704 9.32 1 86.38 143 SER B CA 1
ATOM 3310 C C . SER B 1 143 ? 31.188 0.249 8.406 1 86.38 143 SER B C 1
ATOM 3312 O O . SER B 1 143 ? 30.328 -0.537 8.812 1 86.38 143 SER B O 1
ATOM 3314 N N . TRP B 1 144 ? 31.188 0.804 7.176 1 92.56 144 TRP B N 1
ATOM 3315 C CA . TRP B 1 144 ? 30.188 0.441 6.168 1 92.56 144 TRP B CA 1
ATOM 3316 C C . TRP B 1 144 ? 30.75 -0.591 5.195 1 92.56 144 TRP B C 1
ATOM 3318 O O . TRP B 1 144 ? 30.062 -1.016 4.266 1 92.56 144 TRP B O 1
ATOM 3328 N N . GLN B 1 145 ? 31.906 -1.083 5.41 1 88.44 145 GLN B N 1
ATOM 3329 C CA . GLN B 1 145 ? 32.625 -1.946 4.477 1 88.44 145 GLN B CA 1
ATOM 3330 C C . GLN B 1 145 ? 31.906 -3.277 4.289 1 88.44 145 GLN B C 1
ATOM 3332 O O . GLN B 1 145 ? 31.969 -3.877 3.217 1 88.44 145 GLN B O 1
ATOM 3337 N N . HIS B 1 146 ? 31.109 -3.701 5.227 1 89.75 146 HIS B N 1
ATOM 3338 C CA . HIS B 1 146 ? 30.484 -5.02 5.117 1 89.75 146 HIS B CA 1
ATOM 3339 C C . HIS B 1 146 ? 28.969 -4.906 4.988 1 89.75 146 HIS B C 1
ATOM 3341 O O . HIS B 1 146 ? 28.25 -5.895 5.156 1 89.75 146 HIS B O 1
ATOM 3347 N N . VAL B 1 147 ? 28.594 -3.717 4.645 1 95.06 147 VAL B N 1
ATOM 3348 C CA . VAL B 1 147 ? 27.172 -3.494 4.477 1 95.06 147 VAL B CA 1
ATOM 3349 C C . VAL B 1 147 ? 26.797 -3.543 2.994 1 95.06 147 VAL B C 1
ATOM 3351 O O . VAL B 1 147 ? 27.422 -2.854 2.178 1 95.06 147 VAL B O 1
ATOM 3354 N N . ASP B 1 148 ? 25.797 -4.367 2.691 1 94.88 148 ASP B N 1
ATOM 3355 C CA . ASP B 1 148 ? 25.406 -4.531 1.294 1 94.88 148 ASP B CA 1
ATOM 3356 C C . ASP B 1 148 ? 24.328 -3.523 0.901 1 94.88 148 ASP B C 1
ATOM 3358 O O . ASP B 1 148 ? 24.203 -3.154 -0.269 1 94.88 148 ASP B O 1
ATOM 3362 N N . LEU B 1 149 ? 23.547 -3.115 1.869 1 96.69 149 LEU B N 1
ATOM 3363 C CA . LEU B 1 149 ? 22.438 -2.188 1.644 1 96.69 149 LEU B CA 1
ATOM 3364 C C . LEU B 1 149 ? 22.141 -1.393 2.906 1 96.69 149 LEU B C 1
ATOM 3366 O O . LEU B 1 149 ? 22.016 -1.965 3.992 1 96.69 149 LEU B O 1
ATOM 3370 N N . ALA B 1 150 ? 22.062 -0.12 2.764 1 97 150 ALA B N 1
ATOM 3371 C CA . ALA B 1 150 ? 21.609 0.734 3.857 1 97 150 ALA B CA 1
ATOM 3372 C C . ALA B 1 150 ? 20.172 1.2 3.625 1 97 150 ALA B C 1
ATOM 3374 O O . ALA B 1 150 ? 19.812 1.593 2.514 1 97 150 ALA B O 1
ATOM 3375 N N . VAL B 1 151 ? 19.359 1.115 4.629 1 97.81 151 VAL B N 1
ATOM 3376 C CA . VAL B 1 151 ? 18 1.668 4.598 1 97.81 151 VAL B CA 1
ATOM 3377 C C . VAL B 1 151 ? 17.906 2.836 5.578 1 97.81 151 VAL B C 1
ATOM 3379 O O . VAL B 1 151 ? 18.109 2.666 6.781 1 97.81 151 VAL B O 1
ATOM 3382 N N . LEU B 1 152 ? 17.672 4.004 5.031 1 97.5 152 LEU B N 1
ATOM 3383 C CA . LEU B 1 152 ? 17.531 5.227 5.816 1 97.5 152 LEU B CA 1
ATOM 3384 C C . LEU B 1 152 ? 16.047 5.535 6.059 1 97.5 152 LEU B C 1
ATOM 3386 O O . LEU B 1 152 ? 15.336 5.934 5.133 1 97.5 152 LEU B O 1
ATOM 3390 N N . ALA B 1 153 ? 15.648 5.418 7.309 1 97.94 153 ALA B N 1
ATOM 3391 C CA . ALA B 1 153 ? 14.219 5.496 7.582 1 97.94 153 ALA B CA 1
ATOM 3392 C C . ALA B 1 153 ? 13.898 6.672 8.5 1 97.94 153 ALA B C 1
ATOM 3394 O O . ALA B 1 153 ? 14.773 7.16 9.219 1 97.94 153 ALA B O 1
ATOM 3395 N N . ASP B 1 154 ? 12.68 7.223 8.453 1 97.44 154 ASP B N 1
ATOM 3396 C CA . ASP B 1 154 ? 11.992 8.07 9.422 1 97.44 154 ASP B CA 1
ATOM 3397 C C . ASP B 1 154 ? 12.297 9.539 9.18 1 97.44 154 ASP B C 1
ATOM 3399 O O . ASP B 1 154 ? 11.383 10.359 9.031 1 97.44 154 ASP B O 1
ATOM 3403 N N . ASP B 1 155 ? 13.578 9.891 9.039 1 95.81 155 ASP B N 1
ATOM 3404 C CA . ASP B 1 155 ? 13.953 11.305 9.023 1 95.81 155 ASP B CA 1
ATOM 3405 C C . ASP B 1 155 ? 13.461 11.992 7.75 1 95.81 155 ASP B C 1
ATOM 3407 O O . ASP B 1 155 ? 13.609 11.453 6.648 1 95.81 155 ASP B O 1
ATOM 3411 N N . LEU B 1 156 ? 12.984 13.172 7.883 1 95.62 156 LEU B N 1
ATOM 3412 C CA . LEU B 1 156 ? 12.469 13.93 6.75 1 95.62 156 LEU B CA 1
ATOM 3413 C C . LEU B 1 156 ? 13.602 14.375 5.832 1 95.62 156 LEU B C 1
ATOM 3415 O O . LEU B 1 156 ? 13.445 14.391 4.609 1 95.62 156 LEU B O 1
ATOM 3419 N N . ILE B 1 157 ? 14.688 14.734 6.469 1 94.75 157 ILE B N 1
ATOM 3420 C CA . ILE B 1 157 ? 15.906 15.086 5.75 1 94.75 157 ILE B CA 1
ATOM 3421 C C . ILE B 1 157 ? 17.047 14.164 6.176 1 94.75 157 ILE B C 1
ATOM 3423 O O . ILE B 1 157 ? 17.297 13.992 7.371 1 94.75 157 ILE B O 1
ATOM 3427 N N . ALA B 1 158 ? 17.625 13.609 5.191 1 92.31 158 ALA B N 1
ATOM 3428 C CA . ALA B 1 158 ? 18.703 12.68 5.496 1 92.31 158 ALA B CA 1
ATOM 3429 C C . ALA B 1 158 ? 19.938 13.43 6.023 1 92.31 158 ALA B C 1
ATOM 3431 O O . ALA B 1 158 ? 20.219 14.547 5.582 1 92.31 158 ALA B O 1
ATOM 3432 N N . ASP B 1 159 ? 20.656 12.781 6.867 1 91.75 159 ASP B N 1
ATOM 3433 C CA . ASP B 1 159 ? 21.906 13.312 7.402 1 91.75 159 ASP B CA 1
ATOM 3434 C C . ASP B 1 159 ? 22.984 13.375 6.32 1 91.75 159 ASP B C 1
ATOM 3436 O O . ASP B 1 159 ? 23.375 12.344 5.777 1 91.75 159 ASP B O 1
ATOM 3440 N N . THR B 1 160 ? 23.5 14.594 6.125 1 91.12 160 THR B N 1
ATOM 3441 C CA . THR B 1 160 ? 24.469 14.805 5.043 1 91.12 160 THR B CA 1
ATOM 3442 C C . THR B 1 160 ? 25.75 14.031 5.305 1 91.12 160 THR B C 1
ATOM 3444 O O . THR B 1 160 ? 26.391 13.539 4.371 1 91.12 160 THR B O 1
ATOM 3447 N N . ARG B 1 161 ? 26.156 13.961 6.523 1 91.38 161 ARG B N 1
ATOM 3448 C CA . ARG B 1 161 ? 27.359 13.211 6.863 1 91.38 161 ARG B CA 1
ATOM 3449 C C . ARG B 1 161 ? 27.203 11.727 6.551 1 91.38 161 ARG B C 1
ATOM 3451 O O . ARG B 1 161 ? 28.109 11.094 6.008 1 91.38 161 ARG B O 1
ATOM 3458 N N . LEU B 1 162 ? 26.125 11.227 6.879 1 92.81 162 LEU B N 1
ATOM 3459 C CA . LEU B 1 162 ? 25.828 9.828 6.578 1 92.81 162 LEU B CA 1
ATOM 3460 C C . LEU B 1 162 ? 25.828 9.586 5.074 1 92.81 162 LEU B C 1
ATOM 3462 O O . LEU B 1 162 ? 26.406 8.602 4.602 1 92.81 162 LEU B O 1
ATOM 3466 N N . LEU B 1 163 ? 25.234 10.445 4.375 1 93.88 163 LEU B N 1
ATOM 3467 C CA . LEU B 1 163 ? 25.188 10.305 2.924 1 93.88 163 LEU B CA 1
ATOM 3468 C C . LEU B 1 163 ? 26.578 10.297 2.32 1 93.88 163 LEU B C 1
ATOM 3470 O O . LEU B 1 163 ? 26.859 9.523 1.403 1 93.88 163 LEU B O 1
ATOM 3474 N N . ARG B 1 164 ? 27.375 11.117 2.85 1 93.12 164 ARG B N 1
ATOM 3475 C CA . ARG B 1 164 ? 28.75 11.164 2.381 1 93.12 164 ARG B CA 1
ATOM 3476 C C . ARG B 1 164 ? 29.484 9.859 2.682 1 93.12 164 ARG B C 1
ATOM 3478 O O . ARG B 1 164 ? 30.219 9.344 1.838 1 93.12 164 ARG B O 1
ATOM 3485 N N . MET B 1 165 ? 29.266 9.336 3.857 1 93.19 165 MET B N 1
ATOM 3486 C CA . MET B 1 165 ? 29.891 8.07 4.246 1 93.19 165 MET B CA 1
ATOM 3487 C C . MET B 1 165 ? 29.438 6.938 3.324 1 93.19 165 MET B C 1
ATOM 3489 O O . MET B 1 165 ? 30.266 6.109 2.916 1 93.19 165 MET B O 1
ATOM 3493 N N . LEU B 1 166 ? 28.219 6.941 2.99 1 95.31 166 LEU B N 1
ATOM 3494 C CA . LEU B 1 166 ? 27.688 5.91 2.115 1 95.31 166 LEU B CA 1
ATOM 3495 C C . LEU B 1 166 ? 28.25 6.035 0.707 1 95.31 166 LEU B C 1
ATOM 3497 O O . LEU B 1 166 ? 28.562 5.031 0.069 1 95.31 166 LEU B O 1
ATOM 3501 N N . ALA B 1 167 ? 28.359 7.238 0.254 1 94.81 167 ALA B N 1
ATOM 3502 C CA . ALA B 1 167 ? 28.953 7.484 -1.059 1 94.81 167 ALA B CA 1
ATOM 3503 C C . ALA B 1 167 ? 30.391 7.004 -1.106 1 94.81 167 ALA B C 1
ATOM 3505 O O . ALA B 1 167 ? 30.797 6.309 -2.043 1 94.81 167 ALA B O 1
ATOM 3506 N N . ASP B 1 168 ? 31.125 7.34 -0.078 1 93.06 168 ASP B N 1
ATOM 3507 C CA . ASP B 1 168 ? 32.531 6.965 -0.002 1 93.06 168 ASP B CA 1
ATOM 3508 C C . ASP B 1 168 ? 32.688 5.449 0.039 1 93.06 168 ASP B C 1
ATOM 3510 O O . ASP B 1 168 ? 33.594 4.898 -0.583 1 93.06 168 ASP B O 1
ATOM 3514 N N . ALA B 1 169 ? 31.844 4.805 0.745 1 95.19 169 ALA B N 1
ATOM 3515 C CA . ALA B 1 169 ? 31.922 3.355 0.898 1 95.19 169 ALA B CA 1
ATOM 3516 C C . ALA B 1 169 ? 31.234 2.646 -0.267 1 95.19 169 ALA B C 1
ATOM 3518 O O . ALA B 1 169 ? 31.25 1.415 -0.351 1 95.19 169 ALA B O 1
ATOM 3519 N N . GLU B 1 170 ? 30.609 3.404 -1.136 1 95.81 170 GLU B N 1
ATOM 3520 C CA . GLU B 1 170 ? 29.891 2.895 -2.299 1 95.81 170 GLU B CA 1
ATOM 3521 C C . GLU B 1 170 ? 28.812 1.898 -1.887 1 95.81 170 GLU B C 1
ATOM 3523 O O . GLU B 1 170 ? 28.672 0.834 -2.492 1 95.81 170 GLU B O 1
ATOM 3528 N N . VAL B 1 171 ? 28.109 2.223 -0.797 1 96.62 171 VAL B N 1
ATOM 3529 C CA . VAL B 1 171 ? 27.031 1.376 -0.29 1 96.62 171 VAL B CA 1
ATOM 3530 C C . VAL B 1 171 ? 25.703 1.831 -0.873 1 96.62 171 VAL B C 1
ATOM 3532 O O . VAL B 1 171 ? 25.281 2.971 -0.659 1 96.62 171 VAL B O 1
ATOM 3535 N N . PRO B 1 172 ? 25 0.97 -1.625 1 97 172 PRO B N 1
ATOM 3536 C CA . PRO B 1 172 ? 23.641 1.308 -2.047 1 97 172 PRO B CA 1
ATOM 3537 C C . PRO B 1 172 ? 22.719 1.613 -0.869 1 97 172 PRO B C 1
ATOM 3539 O O . PRO B 1 172 ? 22.875 1.025 0.206 1 97 172 PRO B O 1
ATOM 3542 N N . HIS B 1 173 ? 21.781 2.531 -1.086 1 97.69 173 HIS B N 1
ATOM 3543 C CA . HIS B 1 173 ? 20.922 2.861 0.041 1 97.69 173 HIS B CA 1
ATOM 3544 C C . HIS B 1 173 ? 19.531 3.275 -0.432 1 97.69 173 HIS B C 1
ATOM 3546 O O . HIS B 1 173 ? 19.391 3.832 -1.522 1 97.69 173 HIS B O 1
ATOM 3552 N N . LEU B 1 174 ? 18.562 2.947 0.362 1 98.44 174 LEU B N 1
ATOM 3553 C CA . LEU B 1 174 ? 17.156 3.234 0.127 1 98.44 174 LEU B CA 1
ATOM 3554 C C . LEU B 1 174 ? 16.594 4.156 1.205 1 98.44 174 LEU B C 1
ATOM 3556 O O . LEU B 1 174 ? 16.75 3.891 2.398 1 98.44 174 LEU B O 1
ATOM 3560 N N . SER B 1 175 ? 15.984 5.23 0.787 1 98.31 175 SER B N 1
ATOM 3561 C CA . SER B 1 175 ? 15.336 6.137 1.727 1 98.31 175 SER B CA 1
ATOM 3562 C C . SER B 1 175 ? 13.867 5.77 1.916 1 98.31 175 SER B C 1
ATOM 3564 O O . SER B 1 175 ? 13.156 5.492 0.945 1 98.31 175 SER B O 1
ATOM 3566 N N . VAL B 1 176 ? 13.422 5.703 3.17 1 98.69 176 VAL B N 1
ATOM 3567 C CA . VAL B 1 176 ? 12.031 5.414 3.525 1 98.69 176 VAL B CA 1
ATOM 3568 C C . VAL B 1 176 ? 11.547 6.414 4.57 1 98.69 176 VAL B C 1
ATOM 3570 O O . VAL B 1 176 ? 12.055 6.441 5.695 1 98.69 176 VAL B O 1
ATOM 3573 N N . ARG B 1 177 ? 10.531 7.238 4.242 1 98.12 177 ARG B N 1
ATOM 3574 C CA . ARG B 1 177 ? 10.086 8.266 5.172 1 98.12 177 ARG B CA 1
ATOM 3575 C C . ARG B 1 177 ? 8.609 8.586 4.965 1 98.12 177 ARG B C 1
ATOM 3577 O O . ARG B 1 177 ? 8.016 8.188 3.961 1 98.12 177 ARG B O 1
ATOM 3584 N N . ALA B 1 178 ? 8.031 9.172 5.91 1 97.88 178 ALA B N 1
ATOM 3585 C CA . ALA B 1 178 ? 6.695 9.75 5.801 1 97.88 178 ALA B CA 1
ATOM 3586 C C . ALA B 1 178 ? 6.758 11.266 5.699 1 97.88 178 ALA B C 1
ATOM 3588 O O . ALA B 1 178 ? 7.453 11.922 6.48 1 97.88 178 ALA B O 1
ATOM 3589 N N . ARG B 1 179 ? 6.086 11.773 4.684 1 96.56 179 ARG B N 1
ATOM 3590 C CA . ARG B 1 179 ? 6.047 13.219 4.461 1 96.56 179 ARG B CA 1
ATOM 3591 C C . ARG B 1 179 ? 4.613 13.703 4.285 1 96.56 179 ARG B C 1
ATOM 3593 O O . ARG B 1 179 ? 3.934 13.32 3.332 1 96.56 179 ARG B O 1
ATOM 3600 N N . ASP B 1 180 ? 4.145 14.578 5.207 1 95.62 180 ASP B N 1
ATOM 3601 C CA . ASP B 1 180 ? 2.803 15.148 5.156 1 95.62 180 ASP B CA 1
ATOM 3602 C C . ASP B 1 180 ? 1.739 14.055 5.094 1 95.62 180 ASP B C 1
ATOM 3604 O O . ASP B 1 180 ? 0.786 14.148 4.316 1 95.62 180 ASP B O 1
ATOM 3608 N N . GLY B 1 181 ? 1.996 12.984 5.738 1 95 181 GLY B N 1
ATOM 3609 C CA . GLY B 1 181 ? 1.025 11.906 5.824 1 95 181 GLY B CA 1
ATOM 3610 C C . GLY B 1 181 ? 1.146 10.906 4.691 1 95 181 GLY B C 1
ATOM 3611 O O . GLY B 1 181 ? 0.382 9.938 4.625 1 95 181 GLY B O 1
ATOM 3612 N N . THR B 1 182 ? 2.076 11.07 3.832 1 96.5 182 THR B N 1
ATOM 3613 C CA . THR B 1 182 ? 2.311 10.211 2.682 1 96.5 182 THR B CA 1
ATOM 3614 C C . THR B 1 182 ? 3.576 9.383 2.873 1 96.5 182 THR B C 1
ATOM 3616 O O . THR B 1 182 ? 4.562 9.867 3.428 1 96.5 182 THR B O 1
ATOM 3619 N N . GLY B 1 183 ? 3.469 8.117 2.467 1 98 183 GLY B N 1
ATOM 3620 C CA . GLY B 1 183 ? 4.664 7.289 2.496 1 98 183 GLY B CA 1
ATOM 3621 C C . GLY B 1 183 ? 5.566 7.5 1.294 1 98 183 GLY B C 1
ATOM 3622 O O . GLY B 1 183 ? 5.094 7.52 0.155 1 98 183 GLY B O 1
ATOM 3623 N N . LEU B 1 184 ? 6.836 7.676 1.519 1 98 184 LEU B N 1
ATOM 3624 C CA . LEU B 1 184 ? 7.832 7.84 0.465 1 98 184 LEU B CA 1
ATOM 3625 C C . LEU B 1 184 ? 8.875 6.73 0.522 1 98 184 LEU B C 1
ATOM 3627 O O . LEU B 1 184 ? 9.508 6.52 1.561 1 98 184 LEU B O 1
ATOM 3631 N N . ILE B 1 185 ? 9 6.043 -0.554 1 98.56 185 ILE B N 1
ATOM 3632 C CA . ILE B 1 185 ? 10 4.988 -0.671 1 98.56 185 ILE B CA 1
ATOM 3633 C C . ILE B 1 185 ? 10.961 5.309 -1.815 1 98.56 185 ILE B C 1
ATOM 3635 O O . ILE B 1 185 ? 10.539 5.422 -2.971 1 98.56 185 ILE B O 1
ATOM 3639 N N . GLY B 1 186 ? 12.266 5.387 -1.484 1 97.94 186 GLY B N 1
ATOM 3640 C CA . GLY B 1 186 ? 13.273 5.727 -2.471 1 97.94 186 GLY B CA 1
ATOM 3641 C C . GLY B 1 186 ? 13.758 7.16 -2.359 1 97.94 186 GLY B C 1
ATOM 3642 O O . GLY B 1 186 ? 13.281 7.918 -1.514 1 97.94 186 GLY B O 1
ATOM 3643 N N . PRO B 1 187 ? 14.547 7.488 -3.082 1 96.94 187 PRO B N 1
ATOM 3644 C CA . PRO B 1 187 ? 15.094 6.637 -4.141 1 96.94 187 PRO B CA 1
ATOM 3645 C C . PRO B 1 187 ? 16.016 5.543 -3.604 1 96.94 187 PRO B C 1
ATOM 3647 O O . PRO B 1 187 ? 16.438 5.605 -2.449 1 96.94 187 PRO B O 1
ATOM 3650 N N . MET B 1 188 ? 16.141 4.477 -4.398 1 96.81 188 MET B N 1
ATOM 3651 C CA . MET B 1 188 ? 17.281 3.57 -4.293 1 96.81 188 MET B CA 1
ATOM 3652 C C . MET B 1 188 ? 18.516 4.168 -4.957 1 96.81 188 MET B C 1
ATOM 3654 O O . MET B 1 188 ? 18.594 4.262 -6.184 1 96.81 188 MET B O 1
ATOM 3658 N N . VAL B 1 189 ? 19.469 4.504 -4.148 1 97.38 189 VAL B N 1
ATOM 3659 C CA . VAL B 1 189 ? 20.656 5.164 -4.672 1 97.38 189 VAL B CA 1
ATOM 3660 C C . VAL B 1 189 ? 21.781 4.141 -4.848 1 97.38 189 VAL B C 1
ATOM 3662 O O . VAL B 1 189 ? 22.156 3.455 -3.895 1 97.38 189 VAL B O 1
ATOM 3665 N N . LEU B 1 190 ? 22.203 3.979 -6.02 1 96.12 190 LEU B N 1
ATOM 3666 C CA . LEU B 1 190 ? 23.469 3.318 -6.344 1 96.12 190 LEU B CA 1
ATOM 3667 C C . LEU B 1 190 ? 24.578 4.34 -6.559 1 96.12 190 LEU B C 1
ATOM 3669 O O . LEU B 1 190 ? 24.625 4.992 -7.602 1 96.12 190 LEU B O 1
ATOM 3673 N N . PRO B 1 191 ? 25.453 4.473 -5.551 1 96.5 191 PRO B N 1
ATOM 3674 C CA . PRO B 1 191 ? 26.438 5.551 -5.609 1 96.5 191 PRO B CA 1
ATOM 3675 C C . PRO B 1 191 ? 27.188 5.586 -6.934 1 96.5 191 PRO B C 1
ATOM 3677 O O . PRO B 1 191 ? 27.672 4.555 -7.398 1 96.5 191 PRO B O 1
ATOM 3680 N N . GLY B 1 192 ? 27.188 6.758 -7.5 1 95.06 192 GLY B N 1
ATOM 3681 C CA . GLY B 1 192 ? 27.906 6.957 -8.742 1 95.06 192 GLY B CA 1
ATOM 3682 C C . GLY B 1 192 ? 27.141 6.488 -9.969 1 95.06 192 GLY B C 1
ATOM 3683 O O . GLY B 1 192 ? 27.578 6.699 -11.102 1 95.06 192 GLY B O 1
ATOM 3684 N N . ILE B 1 193 ? 26 5.953 -9.789 1 95.38 193 ILE B N 1
ATOM 3685 C CA . ILE B 1 193 ? 25.266 5.367 -10.906 1 95.38 193 ILE B CA 1
ATOM 3686 C C . ILE B 1 193 ? 23.906 6.059 -11.047 1 95.38 193 ILE B C 1
ATOM 3688 O O . ILE B 1 193 ? 23.562 6.559 -12.125 1 95.38 193 ILE B O 1
ATOM 3692 N N . THR B 1 194 ? 23.156 6.125 -10.023 1 96.62 194 THR B N 1
ATOM 3693 C CA . THR B 1 194 ? 21.828 6.738 -10.047 1 96.62 194 THR B CA 1
ATOM 3694 C C . THR B 1 194 ? 21.844 8.094 -9.344 1 96.62 194 THR B C 1
ATOM 3696 O O . THR B 1 194 ? 22.812 8.438 -8.664 1 96.62 194 THR B O 1
ATOM 3699 N N . SER B 1 195 ? 20.734 8.898 -9.594 1 97 195 SER B N 1
ATOM 3700 C CA . SER B 1 195 ? 20.609 10.164 -8.875 1 97 195 SER B CA 1
ATOM 3701 C C . SER B 1 195 ? 20.578 9.945 -7.371 1 97 195 SER B C 1
ATOM 3703 O O . SER B 1 195 ? 20.094 8.914 -6.898 1 97 195 SER B O 1
ATOM 3705 N N . CYS B 1 196 ? 21.141 10.883 -6.668 1 97.12 196 CYS B N 1
ATOM 3706 C CA . CYS B 1 196 ? 21.219 10.773 -5.215 1 97.12 196 CYS B CA 1
ATOM 3707 C C . CYS B 1 196 ? 20.25 11.742 -4.543 1 97.12 196 CYS B C 1
ATOM 3709 O O . CYS B 1 196 ? 19.5 12.445 -5.219 1 97.12 196 CYS B O 1
ATOM 3711 N N . LEU B 1 197 ? 20.234 11.695 -3.193 1 96.5 197 LEU B N 1
ATOM 3712 C CA . LEU B 1 197 ? 19.328 12.555 -2.438 1 96.5 197 LEU B CA 1
ATOM 3713 C C . LEU B 1 197 ? 19.734 14.023 -2.582 1 96.5 197 LEU B C 1
ATOM 3715 O O . LEU B 1 197 ? 18.875 14.914 -2.525 1 96.5 197 LEU B O 1
ATOM 3719 N N . GLU B 1 198 ? 21.016 14.297 -2.809 1 95.94 198 GLU B N 1
ATOM 3720 C CA . GLU B 1 198 ? 21.453 15.664 -3.064 1 95.94 198 GLU B CA 1
ATOM 3721 C C . GLU B 1 198 ? 20.922 16.172 -4.398 1 95.94 198 GLU B C 1
ATOM 3723 O O . GLU B 1 198 ? 20.562 17.344 -4.523 1 95.94 198 GLU B O 1
ATOM 3728 N N . CYS B 1 199 ? 20.906 15.273 -5.391 1 97 199 CYS B N 1
ATOM 3729 C CA . CYS B 1 199 ? 20.281 15.641 -6.656 1 97 199 CYS B CA 1
ATOM 3730 C C . CYS B 1 199 ? 18.844 16.109 -6.441 1 97 199 CYS B C 1
ATOM 3732 O O . CYS B 1 199 ? 18.453 17.172 -6.926 1 97 199 CYS B O 1
ATOM 3734 N N . ALA B 1 200 ? 18.094 15.305 -5.707 1 95.06 200 ALA B N 1
ATOM 3735 C CA . ALA B 1 200 ? 16.703 15.648 -5.43 1 95.06 200 ALA B CA 1
ATOM 3736 C C . ALA B 1 200 ? 16.594 16.984 -4.715 1 95.06 200 ALA B C 1
ATOM 3738 O O . ALA B 1 200 ? 15.742 17.812 -5.043 1 95.06 200 ALA B O 1
ATOM 3739 N N . ASP B 1 201 ? 17.484 17.234 -3.762 1 94.69 201 ASP B N 1
ATOM 3740 C CA . ASP B 1 201 ? 17.484 18.484 -2.996 1 94.69 201 ASP B CA 1
ATOM 3741 C C . ASP B 1 201 ? 17.781 19.672 -3.895 1 94.69 201 ASP B C 1
ATOM 3743 O O . ASP B 1 201 ? 17.125 20.719 -3.775 1 94.69 201 ASP B O 1
ATOM 3747 N N . ARG B 1 202 ? 18.656 19.5 -4.723 1 96.38 202 ARG B N 1
ATOM 3748 C CA . ARG B 1 202 ? 19.016 20.578 -5.633 1 96.38 202 ARG B CA 1
ATOM 3749 C C . ARG B 1 202 ? 17.875 20.891 -6.594 1 96.38 202 ARG B C 1
ATOM 3751 O O . ARG B 1 202 ? 17.609 22.047 -6.926 1 96.38 202 ARG B O 1
ATOM 3758 N N . HIS B 1 203 ? 17.219 19.859 -7.051 1 95.81 203 HIS B N 1
ATOM 3759 C CA . HIS B 1 203 ? 16.047 20.094 -7.895 1 95.81 203 HIS B CA 1
ATOM 3760 C C . HIS B 1 203 ? 14.961 20.844 -7.133 1 95.81 203 HIS B C 1
ATOM 3762 O O . HIS B 1 203 ? 14.281 21.703 -7.699 1 95.81 203 HIS B O 1
ATOM 3768 N N . ARG B 1 204 ? 14.812 20.547 -5.863 1 94.12 204 ARG B N 1
ATOM 3769 C CA . ARG B 1 204 ? 13.852 21.266 -5.039 1 94.12 204 ARG B CA 1
ATOM 3770 C C . ARG B 1 204 ? 14.242 22.734 -4.906 1 94.12 204 ARG B C 1
ATOM 3772 O O . ARG B 1 204 ? 13.391 23.625 -4.965 1 94.12 204 ARG B O 1
ATOM 3779 N N . HIS B 1 205 ? 15.469 22.906 -4.711 1 95.44 205 HIS B N 1
ATOM 3780 C CA . HIS B 1 205 ? 15.977 24.266 -4.617 1 95.44 205 HIS B CA 1
ATOM 3781 C C . HIS B 1 205 ? 15.711 25.047 -5.902 1 95.44 205 HIS B C 1
ATOM 3783 O O . HIS B 1 205 ? 15.32 26.203 -5.859 1 95.44 205 HIS B O 1
ATOM 3789 N N . ASP B 1 206 ? 15.953 24.406 -7.039 1 96.12 206 ASP B N 1
ATOM 3790 C CA . ASP B 1 206 ? 15.695 25.047 -8.328 1 96.12 206 ASP B CA 1
ATOM 3791 C C . ASP B 1 206 ? 14.242 25.5 -8.43 1 96.12 206 ASP B C 1
ATOM 3793 O O . ASP B 1 206 ? 13.961 26.547 -9.023 1 96.12 206 ASP B O 1
ATOM 3797 N N . ARG B 1 207 ? 13.289 24.797 -7.863 1 93.38 207 ARG B N 1
ATOM 3798 C CA . ARG B 1 207 ? 11.867 25.078 -7.961 1 93.38 207 ARG B CA 1
ATOM 3799 C C . ARG B 1 207 ? 11.438 26.109 -6.918 1 93.38 207 ARG B C 1
ATOM 3801 O O . ARG B 1 207 ? 10.484 26.859 -7.129 1 93.38 207 ARG B O 1
ATOM 3808 N N . ASP B 1 208 ? 12.094 26.047 -5.84 1 93.31 208 ASP B N 1
ATOM 3809 C CA . ASP B 1 208 ? 11.82 26.953 -4.727 1 93.31 208 ASP B CA 1
ATOM 3810 C C . ASP B 1 208 ? 13.117 27.422 -4.074 1 93.31 208 ASP B C 1
ATOM 3812 O O . ASP B 1 208 ? 13.719 26.703 -3.279 1 93.31 208 ASP B O 1
ATOM 3816 N N . GLU B 1 209 ? 13.406 28.688 -4.289 1 94.44 209 GLU B N 1
ATOM 3817 C CA . GLU B 1 209 ? 14.664 29.25 -3.801 1 94.44 209 GLU B CA 1
ATOM 3818 C C . GLU B 1 209 ? 14.711 29.25 -2.275 1 94.44 209 GLU B C 1
ATOM 3820 O O . GLU B 1 209 ? 15.789 29.344 -1.685 1 94.44 209 GLU B O 1
ATOM 3825 N N . GLN B 1 210 ? 13.633 29.109 -1.588 1 93.31 210 GLN B N 1
ATOM 3826 C CA . GLN B 1 210 ? 13.594 29.141 -0.129 1 93.31 210 GLN B CA 1
ATOM 3827 C C . GLN B 1 210 ? 13.766 27.75 0.454 1 93.31 210 GLN B C 1
ATOM 3829 O O . GLN B 1 210 ? 13.812 27.578 1.675 1 93.31 210 GLN B O 1
ATOM 3834 N N . TRP B 1 211 ? 13.977 26.781 -0.354 1 94.38 211 TRP B N 1
ATOM 3835 C CA . TRP B 1 211 ? 14.008 25.375 0.067 1 94.38 211 TRP B CA 1
ATOM 3836 C C . TRP B 1 211 ? 15.125 25.141 1.081 1 94.38 211 TRP B C 1
ATOM 3838 O O . TRP B 1 211 ? 14.906 24.5 2.113 1 94.38 211 TRP B O 1
ATOM 3848 N N . PRO B 1 212 ? 16.312 25.672 0.844 1 94.69 212 PRO B N 1
ATOM 3849 C CA . PRO B 1 212 ? 17.359 25.391 1.83 1 94.69 212 PRO B CA 1
ATOM 3850 C C . PRO B 1 212 ? 16.984 25.844 3.238 1 94.69 212 PRO B C 1
ATOM 3852 O O . PRO B 1 212 ? 17.266 25.141 4.211 1 94.69 212 PRO B O 1
ATOM 3855 N N . ALA B 1 213 ? 16.266 26.906 3.342 1 95.81 213 ALA B N 1
ATOM 3856 C CA . ALA B 1 213 ? 15.82 27.391 4.645 1 95.81 213 ALA B CA 1
ATOM 3857 C C . ALA B 1 213 ? 14.719 26.5 5.211 1 95.81 213 ALA B C 1
ATOM 3859 O O . ALA B 1 213 ? 14.703 26.219 6.41 1 95.81 213 ALA B O 1
ATOM 3860 N N . VAL B 1 214 ? 13.883 26.094 4.406 1 94.5 214 VAL B N 1
ATOM 3861 C CA . VAL B 1 214 ? 12.797 25.203 4.801 1 94.5 214 VAL B CA 1
ATOM 3862 C C . VAL B 1 214 ? 13.359 23.859 5.238 1 94.5 214 VAL B C 1
ATOM 3864 O O . VAL B 1 214 ? 13.023 23.344 6.309 1 94.5 214 VAL B O 1
ATOM 3867 N N . ALA B 1 215 ? 14.281 23.344 4.43 1 95.75 215 ALA B N 1
ATOM 3868 C CA . ALA B 1 215 ? 14.898 22.047 4.699 1 95.75 215 ALA B CA 1
ATOM 3869 C C . ALA B 1 215 ? 15.656 22.062 6.023 1 95.75 215 ALA B C 1
ATOM 3871 O O . ALA B 1 215 ? 15.648 21.078 6.766 1 95.75 215 ALA B O 1
ATOM 3872 N N . ALA B 1 216 ? 16.266 23.141 6.297 1 96 216 ALA B N 1
ATOM 3873 C CA . ALA B 1 216 ? 17.016 23.266 7.539 1 96 216 ALA B CA 1
ATOM 3874 C C . ALA B 1 216 ? 16.109 23.078 8.75 1 96 216 ALA B C 1
ATOM 3876 O O . ALA B 1 216 ? 16.516 22.5 9.758 1 96 216 ALA B O 1
ATOM 3877 N N . GLN B 1 217 ? 14.914 23.531 8.633 1 95.75 217 GLN B N 1
ATOM 3878 C CA . GLN B 1 217 ? 13.953 23.406 9.727 1 95.75 217 GLN B CA 1
ATOM 3879 C C . GLN B 1 217 ? 13.484 21.969 9.898 1 95.75 217 GLN B C 1
ATOM 3881 O O . GLN B 1 217 ? 12.984 21.594 10.961 1 95.75 217 GLN B O 1
ATOM 3886 N N . LEU B 1 218 ? 13.68 21.203 8.867 1 96.19 218 LEU B N 1
ATOM 3887 C CA . LEU B 1 218 ? 13.172 19.828 8.867 1 96.19 218 LEU B CA 1
ATOM 3888 C C . LEU B 1 218 ? 14.258 18.859 9.312 1 96.19 218 LEU B C 1
ATOM 3890 O O . LEU B 1 218 ? 13.969 17.688 9.594 1 96.19 218 LEU B O 1
ATOM 3894 N N . THR B 1 219 ? 15.484 19.328 9.367 1 94.06 219 THR B N 1
ATOM 3895 C CA . THR B 1 219 ? 16.594 18.469 9.758 1 94.06 219 THR B CA 1
ATOM 3896 C C . THR B 1 219 ? 16.406 17.938 11.18 1 94.06 219 THR B C 1
ATOM 3898 O O . THR B 1 219 ? 16.047 18.688 12.086 1 94.06 219 THR B O 1
ATOM 3901 N N . GLY B 1 220 ? 16.531 16.609 11.305 1 92 220 GLY B N 1
ATOM 3902 C CA . GLY B 1 220 ? 16.406 15.992 12.617 1 92 220 GLY B CA 1
ATOM 3903 C C . GLY B 1 220 ? 14.969 15.688 12.992 1 92 220 GLY B C 1
ATOM 3904 O O . GLY B 1 220 ? 14.688 15.266 14.117 1 92 220 GLY B O 1
ATOM 3905 N N . THR B 1 221 ? 14.039 15.852 12.117 1 95.06 221 THR B N 1
ATOM 3906 C CA . THR B 1 221 ? 12.625 15.625 12.391 1 95.06 221 THR B CA 1
ATOM 3907 C C . THR B 1 221 ? 12.164 14.297 11.789 1 95.06 221 THR B C 1
ATOM 3909 O O . THR B 1 221 ? 12.508 13.977 10.648 1 95.06 221 THR B O 1
ATOM 3912 N N . VAL B 1 222 ? 11.445 13.57 12.562 1 95.88 222 VAL B N 1
ATOM 3913 C CA . VAL B 1 222 ? 10.828 12.328 12.102 1 95.88 222 VAL B CA 1
ATOM 3914 C C . VAL B 1 222 ? 9.445 12.617 11.523 1 95.88 222 VAL B C 1
ATOM 3916 O O . VAL B 1 222 ? 8.656 13.344 12.133 1 95.88 222 VAL B O 1
ATOM 3919 N N . GLY B 1 223 ? 9.211 12.094 10.359 1 95.38 223 GLY B N 1
ATOM 3920 C CA . GLY B 1 223 ? 7.906 12.281 9.742 1 95.38 223 GLY B CA 1
ATOM 3921 C C . GLY B 1 223 ? 6.785 11.586 10.484 1 95.38 223 GLY B C 1
ATOM 3922 O O . GLY B 1 223 ? 7.02 10.602 11.195 1 95.38 223 GLY B O 1
ATOM 3923 N N . VAL B 1 224 ? 5.605 12.156 10.25 1 94.88 224 VAL B N 1
ATOM 3924 C CA . VAL B 1 224 ? 4.43 11.609 10.914 1 94.88 224 VAL B CA 1
ATOM 3925 C C . VAL B 1 224 ? 3.424 11.133 9.867 1 94.88 224 VAL B C 1
ATOM 3927 O O . VAL B 1 224 ? 3.213 11.789 8.852 1 94.88 224 VAL B O 1
ATOM 3930 N N . ALA B 1 225 ? 2.846 9.984 10.141 1 95.88 225 ALA B N 1
ATOM 3931 C CA . ALA B 1 225 ? 1.775 9.445 9.312 1 95.88 225 ALA B CA 1
ATOM 3932 C C . ALA B 1 225 ? 0.867 8.523 10.117 1 95.88 225 ALA B C 1
ATOM 3934 O O . ALA B 1 225 ? 1.251 8.039 11.188 1 95.88 225 ALA B O 1
ATOM 3935 N N . ALA B 1 226 ? -0.338 8.336 9.633 1 95.31 226 ALA B N 1
ATOM 3936 C C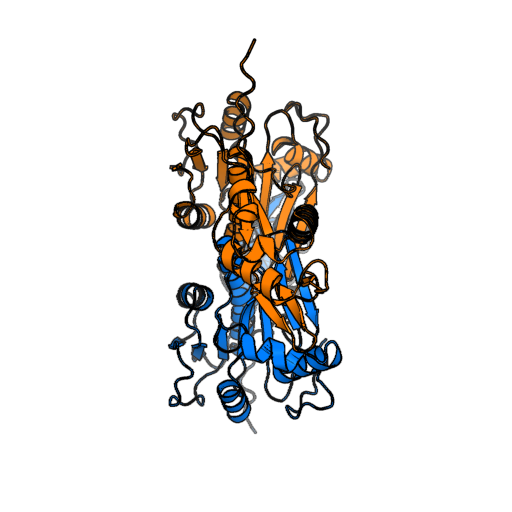A . ALA B 1 226 ? -1.267 7.395 10.258 1 95.31 226 ALA B CA 1
ATOM 3937 C C . ALA B 1 226 ? -0.703 5.977 10.25 1 95.31 226 ALA B C 1
ATOM 3939 O O . ALA B 1 226 ? 0.118 5.637 9.391 1 95.31 226 ALA B O 1
ATOM 3940 N N . PRO B 1 227 ? -1.165 5.152 11.141 1 95.94 227 PRO B N 1
ATOM 3941 C CA . PRO B 1 227 ? -0.675 3.773 11.227 1 95.94 227 PRO B CA 1
ATOM 3942 C C . PRO B 1 227 ? -0.815 3.014 9.914 1 95.94 227 PRO B C 1
ATOM 3944 O O . PRO B 1 227 ? 0.1 2.289 9.508 1 95.94 227 PRO B O 1
ATOM 3947 N N . ALA B 1 228 ? -1.907 3.195 9.234 1 97.38 228 ALA B N 1
ATOM 3948 C CA . ALA B 1 228 ? -2.111 2.533 7.945 1 97.38 228 ALA B CA 1
ATOM 3949 C C . ALA B 1 228 ? -1.029 2.93 6.945 1 97.38 228 ALA B C 1
ATOM 3951 O O . ALA B 1 228 ? -0.503 2.084 6.219 1 97.38 228 ALA B O 1
ATOM 3952 N N . THR B 1 229 ? -0.706 4.195 6.938 1 97.88 229 THR B N 1
ATOM 3953 C CA . THR B 1 229 ? 0.309 4.695 6.02 1 97.88 229 THR B CA 1
ATOM 3954 C C . THR B 1 229 ? 1.688 4.16 6.391 1 97.88 229 THR B C 1
ATOM 3956 O O . THR B 1 229 ? 2.479 3.805 5.516 1 97.88 229 THR B O 1
ATOM 3959 N N . VAL B 1 230 ? 1.961 4.078 7.668 1 98.25 230 VAL B N 1
ATOM 3960 C CA . VAL B 1 230 ? 3.227 3.506 8.117 1 98.25 230 VAL B CA 1
ATOM 3961 C C . VAL B 1 230 ? 3.344 2.062 7.629 1 98.25 230 VAL B C 1
ATOM 3963 O O . VAL B 1 230 ? 4.336 1.694 6.992 1 98.25 230 VAL B O 1
ATOM 3966 N N . LEU B 1 231 ? 2.297 1.309 7.812 1 98.12 231 LEU B N 1
ATOM 3967 C CA . LEU B 1 231 ? 2.283 -0.092 7.406 1 98.12 231 LEU B CA 1
ATOM 3968 C C . LEU B 1 231 ? 2.459 -0.219 5.895 1 98.12 231 LEU B C 1
ATOM 3970 O O . LEU B 1 231 ? 3.252 -1.038 5.426 1 98.12 231 LEU B O 1
ATOM 3974 N N . GLY B 1 232 ? 1.678 0.563 5.23 1 98.62 232 GLY B N 1
ATOM 3975 C CA . GLY B 1 232 ? 1.769 0.526 3.779 1 98.62 232 GLY B CA 1
ATOM 3976 C C . GLY B 1 232 ? 3.139 0.917 3.258 1 98.62 232 GLY B C 1
ATOM 3977 O O . GLY B 1 232 ? 3.631 0.326 2.295 1 98.62 232 GLY B O 1
ATOM 3978 N N . THR B 1 233 ? 3.715 1.918 3.848 1 98.75 233 THR B N 1
ATOM 3979 C CA . THR B 1 233 ? 5.047 2.369 3.459 1 98.75 233 THR B CA 1
ATOM 3980 C C . THR B 1 233 ? 6.074 1.259 3.662 1 98.75 233 THR B C 1
ATOM 3982 O O . THR B 1 233 ? 6.891 0.993 2.777 1 98.75 233 THR B O 1
ATOM 3985 N N . VAL B 1 234 ? 5.992 0.578 4.738 1 98.62 234 VAL B N 1
ATOM 3986 C CA . VAL B 1 234 ? 6.887 -0.531 5.059 1 98.62 234 VAL B CA 1
ATOM 3987 C C . VAL B 1 234 ? 6.699 -1.655 4.043 1 98.62 234 VAL B C 1
ATOM 3989 O O . VAL B 1 234 ? 7.676 -2.25 3.578 1 98.62 234 VAL B O 1
ATOM 3992 N N . ALA B 1 235 ? 5.48 -1.879 3.711 1 98.5 235 ALA B N 1
ATOM 3993 C CA . ALA B 1 235 ? 5.184 -2.939 2.754 1 98.5 235 ALA B CA 1
ATOM 3994 C C . ALA B 1 235 ? 5.855 -2.67 1.41 1 98.5 235 ALA B C 1
ATOM 3996 O O . ALA B 1 235 ? 6.508 -3.553 0.847 1 98.5 235 ALA B O 1
ATOM 3997 N N . VAL B 1 236 ? 5.691 -1.465 0.92 1 98.31 236 VAL B N 1
ATOM 3998 C CA . VAL B 1 236 ? 6.27 -1.096 -0.367 1 98.31 236 VAL B CA 1
ATOM 3999 C C . VAL B 1 236 ? 7.797 -1.139 -0.279 1 98.31 236 VAL B C 1
ATOM 4001 O O . VAL B 1 236 ? 8.461 -1.629 -1.192 1 98.31 236 VAL B O 1
ATOM 4004 N N . ALA B 1 237 ? 8.344 -0.66 0.808 1 98.5 237 ALA B N 1
ATOM 4005 C CA . ALA B 1 237 ? 9.789 -0.702 1.01 1 98.5 237 ALA B CA 1
ATOM 4006 C C . ALA B 1 237 ? 10.297 -2.141 1.021 1 98.5 237 ALA B C 1
ATOM 4008 O O . ALA B 1 237 ? 11.312 -2.451 0.39 1 98.5 237 ALA B O 1
ATOM 4009 N N . LEU B 1 238 ? 9.586 -2.963 1.722 1 97.5 238 LEU B N 1
ATOM 4010 C CA . LEU B 1 238 ? 9.969 -4.367 1.815 1 97.5 238 LEU B CA 1
ATOM 4011 C C . LEU B 1 238 ? 9.977 -5.02 0.438 1 97.5 238 LEU B C 1
ATOM 4013 O O . LEU B 1 238 ? 10.883 -5.797 0.122 1 97.5 238 LEU B O 1
ATOM 4017 N N . ALA B 1 239 ? 8.984 -4.695 -0.339 1 95.75 239 ALA B N 1
ATOM 4018 C CA . ALA B 1 239 ? 8.93 -5.242 -1.693 1 95.75 239 ALA B CA 1
ATOM 4019 C C . ALA B 1 239 ? 10.164 -4.824 -2.498 1 95.75 239 ALA B C 1
ATOM 4021 O O . ALA B 1 239 ? 10.727 -5.629 -3.24 1 95.75 239 ALA B O 1
ATOM 4022 N N . GLN B 1 240 ? 10.562 -3.578 -2.346 1 95.38 240 GLN B N 1
ATOM 4023 C CA . GLN B 1 240 ? 11.758 -3.088 -3.027 1 95.38 240 GLN B CA 1
ATOM 4024 C C . GLN B 1 240 ? 13.016 -3.797 -2.521 1 95.38 240 GLN B C 1
ATOM 4026 O O . GLN B 1 240 ? 13.859 -4.211 -3.314 1 95.38 240 GLN B O 1
ATOM 4031 N N . ILE B 1 241 ? 13.148 -3.977 -1.274 1 95.31 241 ILE B N 1
ATOM 4032 C CA . ILE B 1 241 ? 14.312 -4.605 -0.655 1 95.31 241 ILE B CA 1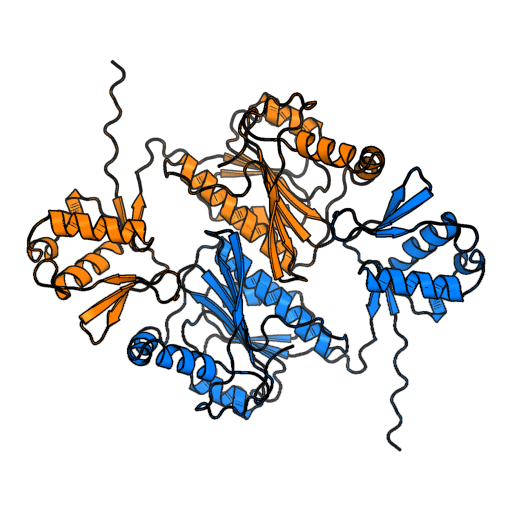
ATOM 4033 C C . ILE B 1 241 ? 14.406 -6.062 -1.102 1 95.31 241 ILE B C 1
ATOM 4035 O O . ILE B 1 241 ? 15.492 -6.547 -1.437 1 95.31 241 ILE B O 1
ATOM 4039 N N . ASP B 1 242 ? 13.289 -6.723 -1.139 1 92.38 242 ASP B N 1
ATOM 4040 C CA . ASP B 1 242 ? 13.266 -8.117 -1.575 1 92.38 242 ASP B CA 1
ATOM 4041 C C . ASP B 1 242 ? 13.797 -8.258 -3 1 92.38 242 ASP B C 1
ATOM 4043 O O . ASP B 1 242 ? 14.484 -9.227 -3.316 1 92.38 242 ASP B O 1
ATOM 4047 N N . ARG B 1 243 ? 13.438 -7.348 -3.799 1 91.12 243 ARG B N 1
ATOM 4048 C CA . ARG B 1 243 ? 13.922 -7.375 -5.176 1 91.12 243 ARG B CA 1
ATOM 4049 C C . ARG B 1 243 ? 15.438 -7.207 -5.227 1 91.12 243 ARG B C 1
ATOM 4051 O O . ARG B 1 243 ? 16.125 -7.887 -5.996 1 91.12 243 ARG B O 1
ATOM 4058 N N . VAL B 1 244 ? 15.945 -6.34 -4.426 1 91.06 244 VAL B N 1
ATOM 4059 C CA . VAL B 1 244 ? 17.375 -6.109 -4.355 1 91.06 244 VAL B CA 1
ATOM 4060 C C . VAL B 1 244 ? 18.078 -7.367 -3.852 1 91.06 244 VAL B C 1
ATOM 4062 O O . VAL B 1 244 ? 19.094 -7.785 -4.41 1 91.06 244 VAL B O 1
ATOM 4065 N N . LEU B 1 245 ? 17.516 -7.93 -2.836 1 88.62 245 LEU B N 1
ATOM 4066 C CA . LEU B 1 245 ? 18.094 -9.148 -2.27 1 88.62 245 LEU B CA 1
ATOM 4067 C C . LEU B 1 245 ? 18.094 -10.273 -3.291 1 88.62 245 LEU B C 1
ATOM 4069 O O . LEU B 1 245 ? 19.062 -11.031 -3.387 1 88.62 245 LEU B O 1
ATOM 4073 N N . SER B 1 246 ? 16.984 -10.359 -3.986 1 85.44 246 SER B N 1
ATOM 4074 C CA . SER B 1 246 ? 16.906 -11.375 -5.035 1 85.44 246 SER B CA 1
ATOM 4075 C C . SER B 1 246 ? 17.984 -11.148 -6.098 1 85.44 246 SER B C 1
ATOM 4077 O O . SER B 1 246 ? 18.578 -12.109 -6.586 1 85.44 246 SER B O 1
ATOM 4079 N N . ALA B 1 247 ? 18.188 -9.938 -6.457 1 84.38 247 ALA B N 1
ATOM 4080 C CA . ALA B 1 247 ? 19.219 -9.594 -7.441 1 84.38 247 ALA B CA 1
ATOM 4081 C C . ALA B 1 247 ? 20.609 -9.961 -6.93 1 84.38 247 ALA B C 1
ATOM 4083 O O . ALA B 1 247 ? 21.453 -10.445 -7.688 1 84.38 247 ALA B O 1
ATOM 4084 N N . MET B 1 248 ? 20.828 -9.719 -5.707 1 81.69 248 MET B N 1
ATOM 4085 C CA . MET B 1 248 ? 22.125 -10.023 -5.098 1 81.69 248 MET B CA 1
ATOM 4086 C C . MET B 1 248 ? 22.391 -11.523 -5.117 1 81.69 248 MET B C 1
ATOM 4088 O O . MET B 1 248 ? 23.547 -11.953 -5.082 1 81.69 248 MET B O 1
ATOM 4092 N N . ARG B 1 249 ? 21.312 -12.242 -5.223 1 78 249 ARG B N 1
ATOM 4093 C CA . ARG B 1 249 ? 21.453 -13.695 -5.254 1 78 249 ARG B CA 1
ATOM 4094 C C . ARG B 1 249 ? 21.484 -14.219 -6.688 1 78 249 ARG B C 1
ATOM 4096 O O . ARG B 1 249 ? 21.391 -15.422 -6.922 1 78 249 ARG B O 1
ATOM 4103 N N . GLY B 1 250 ? 21.5 -13.32 -7.617 1 74.31 250 GLY B N 1
ATOM 4104 C CA . GLY B 1 250 ? 21.719 -13.719 -9 1 74.31 250 GLY B CA 1
ATOM 4105 C C . GLY B 1 250 ? 20.438 -13.805 -9.805 1 74.31 250 GLY B C 1
ATOM 4106 O O . GLY B 1 250 ? 20.453 -14.234 -10.961 1 74.31 250 GLY B O 1
ATOM 4107 N N . GLN B 1 251 ? 19.359 -13.508 -9.172 1 75.19 251 GLN B N 1
ATOM 4108 C CA . GLN B 1 251 ? 18.109 -13.492 -9.922 1 75.19 251 GLN B CA 1
ATOM 4109 C C . GLN B 1 251 ? 17.906 -12.164 -10.641 1 75.19 251 GLN B C 1
ATOM 4111 O O . GLN B 1 251 ? 18.188 -11.102 -10.078 1 75.19 251 GLN B O 1
ATOM 4116 N N . PRO B 1 252 ? 17.75 -12.25 -11.977 1 64.56 252 PRO B N 1
ATOM 4117 C CA . PRO B 1 252 ? 17.531 -10.945 -12.617 1 64.56 252 PRO B CA 1
ATOM 4118 C C . PRO B 1 252 ? 16.422 -10.148 -11.938 1 64.56 252 PRO B C 1
ATOM 4120 O O . PRO B 1 252 ? 15.305 -10.656 -11.758 1 64.56 252 PRO B O 1
ATOM 4123 N N . PRO B 1 253 ? 16.938 -9.039 -11.359 1 60.88 253 PRO B N 1
ATOM 4124 C CA . PRO B 1 253 ? 15.867 -8.281 -10.703 1 60.88 253 PRO B CA 1
ATOM 4125 C C . PRO B 1 253 ? 14.859 -7.695 -11.695 1 60.88 253 PRO B C 1
ATOM 4127 O O . PRO B 1 253 ? 15.227 -7.375 -12.828 1 60.88 253 PRO B O 1
ATOM 4130 N N . GLY B 1 254 ? 13.586 -7.988 -11.484 1 66.31 254 GLY B N 1
ATOM 4131 C CA . GLY B 1 254 ? 12.711 -7.086 -12.211 1 66.31 254 GLY B CA 1
ATOM 4132 C C . GLY B 1 254 ? 13.047 -5.621 -12 1 66.31 254 GLY B C 1
ATOM 4133 O O . GLY B 1 254 ? 13.992 -5.301 -11.273 1 66.31 254 GLY B O 1
ATOM 4134 N N . PRO B 1 255 ? 12.586 -4.746 -12.805 1 74.25 255 PRO B N 1
ATOM 4135 C CA . PRO B 1 255 ? 12.859 -3.312 -12.672 1 74.25 255 PRO B CA 1
ATOM 4136 C C . PRO B 1 255 ? 12.586 -2.789 -11.258 1 74.25 255 PRO B C 1
ATOM 4138 O O . PRO B 1 255 ? 11.594 -3.182 -10.633 1 74.25 255 PRO B O 1
ATOM 4141 N N . LEU B 1 256 ? 13.641 -2.191 -10.727 1 88.06 256 LEU B N 1
ATOM 4142 C CA . LEU B 1 256 ? 13.453 -1.473 -9.469 1 88.06 256 LEU B CA 1
ATOM 4143 C C . LEU B 1 256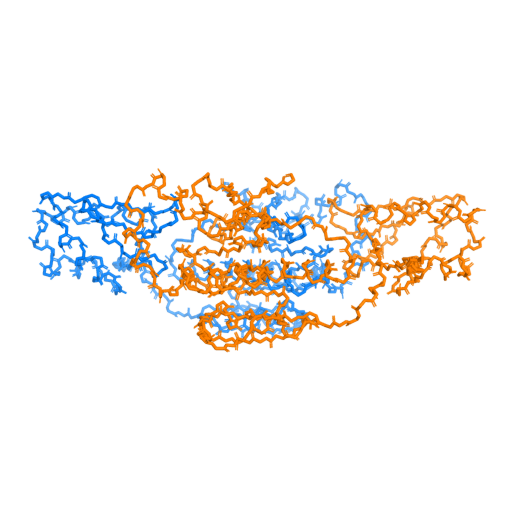 ? 12.836 -0.099 -9.711 1 88.06 256 LEU B C 1
ATOM 4145 O O . LEU B 1 256 ? 13.469 0.771 -10.312 1 88.06 256 LEU B O 1
ATOM 4149 N N . ALA B 1 257 ? 11.656 0.09 -9.227 1 92.38 257 ALA B N 1
ATOM 4150 C CA . ALA B 1 257 ? 10.898 1.306 -9.508 1 92.38 257 ALA B CA 1
ATOM 4151 C C . ALA B 1 257 ? 11.5 2.508 -8.789 1 92.38 257 ALA B C 1
ATOM 4153 O O . ALA B 1 257 ? 11.188 3.656 -9.117 1 92.38 257 ALA B O 1
ATOM 4154 N N . THR B 1 258 ? 12.414 2.256 -7.871 1 95.94 258 THR B N 1
ATOM 4155 C CA . THR B 1 258 ? 12.922 3.344 -7.039 1 95.94 258 THR B CA 1
ATOM 4156 C C . THR B 1 258 ? 14.281 3.818 -7.539 1 95.94 258 THR B C 1
ATOM 4158 O O . THR B 1 258 ? 14.93 4.652 -6.902 1 95.94 258 THR B O 1
ATOM 4161 N N . LEU B 1 259 ? 14.789 3.209 -8.664 1 94.88 259 LEU B N 1
ATOM 4162 C CA . LEU B 1 259 ? 15.977 3.789 -9.273 1 94.88 259 LEU B CA 1
ATOM 4163 C C . LEU B 1 259 ? 15.656 5.137 -9.914 1 94.88 259 LEU B C 1
ATOM 4165 O O . LEU B 1 259 ? 14.812 5.219 -10.812 1 94.88 259 LEU B O 1
ATOM 4169 N N . ASN B 1 260 ? 16.25 6.141 -9.445 1 96.25 260 ASN B N 1
ATOM 4170 C CA . ASN B 1 260 ? 16.031 7.516 -9.883 1 96.25 260 ASN B CA 1
ATOM 4171 C C . ASN B 1 260 ? 14.586 7.953 -9.664 1 96.25 260 ASN B C 1
ATOM 4173 O O . ASN B 1 260 ? 14.039 8.727 -10.453 1 96.25 260 ASN B O 1
ATOM 4177 N N . ALA B 1 261 ? 13.922 7.383 -8.664 1 96.56 261 ALA B N 1
ATOM 4178 C CA . ALA B 1 261 ? 12.523 7.734 -8.414 1 96.56 261 ALA B CA 1
ATOM 4179 C C . ALA B 1 261 ? 12.148 7.48 -6.957 1 96.56 261 ALA B C 1
ATOM 4181 O O . ALA B 1 261 ? 12.836 6.742 -6.25 1 96.56 261 ALA B O 1
ATOM 4182 N N . THR B 1 262 ? 11.164 8.148 -6.59 1 96.69 262 THR B N 1
ATOM 4183 C CA . THR B 1 262 ? 10.508 7.914 -5.309 1 96.69 262 THR B CA 1
ATOM 4184 C C . THR B 1 262 ? 9.086 7.41 -5.512 1 96.69 262 THR B C 1
ATOM 4186 O O . THR B 1 262 ? 8.336 7.965 -6.316 1 96.69 262 THR B O 1
ATOM 4189 N N . LEU B 1 263 ? 8.766 6.32 -4.852 1 97.5 263 LEU B N 1
ATOM 4190 C CA . LEU B 1 263 ? 7.379 5.871 -4.809 1 97.5 263 LEU B CA 1
ATOM 4191 C C . LEU B 1 263 ? 6.609 6.59 -3.701 1 97.5 263 LEU B C 1
ATOM 4193 O O . LEU B 1 263 ? 7.086 6.68 -2.566 1 97.5 263 LEU B O 1
ATOM 4197 N N . GLU B 1 264 ? 5.488 7.102 -4.043 1 97.31 264 GLU B N 1
ATOM 4198 C CA . GLU B 1 264 ? 4.641 7.832 -3.104 1 97.31 264 GLU B CA 1
ATOM 4199 C C . GLU B 1 264 ? 3.332 7.09 -2.85 1 97.31 264 GLU B C 1
ATOM 4201 O O . GLU B 1 264 ? 2.533 6.898 -3.768 1 97.31 264 GLU B O 1
ATOM 4206 N N . LEU B 1 265 ? 3.156 6.676 -1.622 1 97.56 265 LEU B N 1
ATOM 4207 C CA . LEU B 1 265 ? 1.922 6.02 -1.208 1 97.56 265 LEU B CA 1
ATOM 4208 C C . LEU B 1 265 ? 1.009 6.992 -0.47 1 97.56 265 LEU B C 1
ATOM 4210 O O . LEU B 1 265 ? 1.296 7.383 0.664 1 97.56 265 LEU B O 1
ATOM 4214 N N . ASP B 1 266 ? -0.06 7.324 -1.108 1 95.62 266 ASP B N 1
ATOM 4215 C CA . ASP B 1 266 ? -1.067 8.203 -0.524 1 95.62 266 ASP B CA 1
ATOM 4216 C C . ASP B 1 266 ? -2.385 7.461 -0.305 1 95.62 266 ASP B C 1
ATOM 4218 O O . ASP B 1 266 ? -3.162 7.277 -1.243 1 95.62 266 ASP B O 1
ATOM 4222 N N . LEU B 1 267 ? -2.654 7.109 0.94 1 94.62 267 LEU B N 1
ATOM 4223 C CA . LEU B 1 267 ? -3.842 6.316 1.226 1 94.62 267 LEU B CA 1
ATOM 4224 C C . LEU B 1 267 ? -5.078 7.203 1.331 1 94.62 267 LEU B C 1
ATOM 4226 O O . LEU B 1 267 ? -6.207 6.707 1.304 1 94.62 267 LEU B O 1
ATOM 4230 N N . ALA B 1 268 ? -4.891 8.492 1.471 1 89.5 268 ALA B N 1
ATOM 4231 C CA . ALA B 1 268 ? -6.035 9.406 1.435 1 89.5 268 ALA B CA 1
ATOM 4232 C C . ALA B 1 268 ? -6.664 9.438 0.044 1 89.5 268 ALA B C 1
ATOM 4234 O O . ALA B 1 268 ? -7.887 9.531 -0.089 1 89.5 268 ALA B O 1
ATOM 4235 N N . THR B 1 269 ? -5.844 9.312 -0.941 1 89.69 269 THR B N 1
ATOM 4236 C CA . THR B 1 269 ? -6.34 9.328 -2.312 1 89.69 269 THR B CA 1
ATOM 4237 C C . THR B 1 269 ? -6.227 7.949 -2.945 1 89.69 269 THR B C 1
ATOM 4239 O O . THR B 1 269 ? -6.508 7.777 -4.133 1 89.69 269 THR B O 1
ATOM 4242 N N . HIS B 1 270 ? -5.738 6.988 -2.287 1 92.62 270 HIS B N 1
ATOM 4243 C CA . HIS B 1 270 ? -5.59 5.609 -2.74 1 92.62 270 HIS B CA 1
ATOM 4244 C C . HIS B 1 270 ? -4.707 5.527 -3.98 1 92.62 270 HIS B C 1
ATOM 4246 O O . HIS B 1 270 ? -5.098 4.934 -4.988 1 92.62 270 HIS B O 1
ATOM 4252 N N . ALA B 1 271 ? -3.529 6.043 -3.785 1 94.19 271 ALA B N 1
ATOM 4253 C CA . ALA B 1 271 ? -2.633 6.109 -4.938 1 94.19 271 ALA B CA 1
ATOM 4254 C C . ALA B 1 271 ? -1.224 5.66 -4.562 1 94.19 271 ALA B C 1
ATOM 4256 O O . ALA B 1 271 ? -0.738 5.961 -3.469 1 94.19 271 ALA B O 1
ATOM 4257 N N . LEU B 1 272 ? -0.667 4.973 -5.426 1 96.81 272 LEU B N 1
ATOM 4258 C CA . LEU B 1 272 ? 0.757 4.66 -5.445 1 96.81 272 LEU B CA 1
ATOM 4259 C C . LEU B 1 272 ? 1.4 5.133 -6.742 1 96.81 272 LEU B C 1
ATOM 4261 O O . LEU B 1 272 ? 1.17 4.547 -7.805 1 96.81 272 LEU B O 1
ATOM 4265 N N . THR B 1 273 ? 2.186 6.18 -6.664 1 95.25 273 THR B N 1
ATOM 4266 C CA . THR B 1 273 ? 2.734 6.812 -7.859 1 95.25 273 THR B CA 1
ATOM 4267 C C . THR B 1 273 ? 4.246 6.973 -7.738 1 95.25 273 THR B C 1
ATOM 4269 O O . THR B 1 273 ? 4.805 6.859 -6.645 1 95.25 273 THR B O 1
ATOM 4272 N N . ALA B 1 274 ? 4.871 7.152 -8.844 1 95.44 274 ALA B N 1
ATOM 4273 C CA . ALA B 1 274 ? 6.316 7.363 -8.875 1 95.44 274 ALA B CA 1
ATOM 4274 C C . ALA B 1 274 ? 6.648 8.797 -9.273 1 95.44 274 ALA B C 1
ATOM 4276 O O . ALA B 1 274 ? 6.016 9.359 -10.172 1 95.44 274 ALA B O 1
ATOM 4277 N N . ARG B 1 275 ? 7.504 9.359 -8.516 1 93.75 275 ARG B N 1
ATOM 4278 C CA . ARG B 1 275 ? 8.102 10.633 -8.906 1 93.75 275 ARG B CA 1
ATOM 4279 C C . ARG B 1 275 ? 9.555 10.445 -9.328 1 93.75 275 ARG B C 1
ATOM 4281 O O . ARG B 1 275 ? 10.367 9.922 -8.562 1 93.75 275 ARG B O 1
ATOM 4288 N N . HIS B 1 276 ? 9.922 10.961 -10.453 1 94.5 276 HIS B N 1
ATOM 4289 C CA . HIS B 1 276 ? 11.25 10.727 -10.992 1 94.5 276 HIS B CA 1
ATOM 4290 C C . HIS B 1 276 ? 12.188 11.883 -10.656 1 94.5 276 HIS B C 1
ATOM 4292 O O . HIS B 1 276 ? 11.766 13.039 -10.617 1 94.5 276 HIS B O 1
ATOM 4298 N N . TRP B 1 277 ? 13.422 11.492 -10.453 1 94.56 277 TRP B N 1
ATOM 4299 C CA . TRP B 1 277 ? 14.5 12.438 -10.156 1 94.56 277 TRP B CA 1
ATOM 4300 C C . TRP B 1 277 ? 15.68 12.227 -11.094 1 94.56 277 TRP B C 1
ATOM 4302 O O . TRP B 1 277 ? 16.359 11.195 -11.031 1 94.56 277 TRP B O 1
ATOM 4312 N N . THR B 1 278 ? 15.961 13.188 -11.906 1 94.69 278 THR B N 1
ATOM 4313 C CA . THR B 1 278 ? 17.156 13.109 -12.742 1 94.69 278 THR B CA 1
ATOM 4314 C C . THR B 1 278 ? 18.391 13.578 -11.977 1 94.69 278 THR B C 1
ATOM 4316 O O . THR B 1 278 ? 18.266 14.312 -10.992 1 94.69 278 THR B O 1
ATOM 4319 N N . ALA B 1 279 ? 19.5 13.102 -12.469 1 96.56 279 ALA B N 1
ATOM 4320 C CA . ALA B 1 279 ? 20.734 13.656 -11.922 1 96.56 279 ALA B CA 1
ATOM 4321 C C . ALA B 1 279 ? 20.781 15.164 -12.109 1 96.56 279 ALA B C 1
ATOM 4323 O O . ALA B 1 279 ? 20.453 15.68 -13.18 1 96.56 279 ALA B O 1
ATOM 4324 N N . HIS B 1 280 ? 21.094 15.812 -11.023 1 96.62 280 HIS B N 1
ATOM 4325 C CA . HIS B 1 280 ? 21.203 17.266 -11.125 1 96.62 280 HIS B CA 1
ATOM 4326 C C . HIS B 1 280 ? 22.562 17.672 -11.703 1 96.62 280 HIS B C 1
ATOM 4328 O O . HIS B 1 280 ? 23.594 17.172 -11.258 1 96.62 280 HIS B O 1
ATOM 4334 N N . PRO B 1 281 ? 22.609 18.562 -12.594 1 95.38 281 PRO B N 1
ATOM 4335 C CA . PRO B 1 281 ? 23.859 18.906 -13.281 1 95.38 281 PRO B CA 1
ATOM 4336 C C . PRO B 1 281 ? 24.922 19.453 -12.328 1 95.38 281 PRO B C 1
ATOM 4338 O O . PRO B 1 281 ? 26.125 19.312 -12.586 1 95.38 281 PRO B O 1
ATOM 4341 N N . LEU B 1 282 ? 24.531 20.062 -11.227 1 96.31 282 LEU B N 1
ATOM 4342 C CA . LEU B 1 282 ? 25.484 20.672 -10.312 1 96.31 282 LEU B CA 1
ATOM 4343 C C . LEU B 1 282 ? 25.781 19.75 -9.133 1 96.31 282 LEU B C 1
ATOM 4345 O O . LEU B 1 282 ? 26.469 20.156 -8.18 1 96.31 282 LEU B O 1
ATOM 4349 N N . CYS B 1 283 ? 25.25 18.609 -9.109 1 96.75 283 CYS B N 1
ATOM 4350 C CA . CYS B 1 283 ? 25.562 17.656 -8.055 1 96.75 283 CYS B CA 1
ATOM 4351 C C . CYS B 1 283 ? 26.844 16.906 -8.359 1 96.75 283 CYS B C 1
ATOM 4353 O O . CYS B 1 283 ? 27.062 16.453 -9.484 1 96.75 283 CYS B O 1
ATOM 4355 N N . PRO B 1 284 ? 27.656 16.703 -7.441 1 94.88 284 PRO B N 1
ATOM 4356 C CA . PRO B 1 284 ? 28.938 16.047 -7.684 1 94.88 284 PRO B CA 1
ATOM 4357 C C . PRO B 1 284 ? 2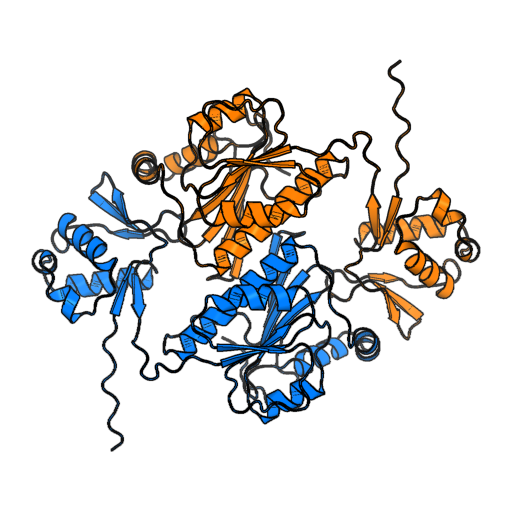8.859 14.523 -7.582 1 94.88 284 PRO B C 1
ATOM 4359 O O . PRO B 1 284 ? 29.875 13.844 -7.645 1 94.88 284 PRO B O 1
ATOM 4362 N N . CYS B 1 285 ? 27.734 13.914 -7.469 1 94.5 285 CYS B N 1
ATOM 4363 C CA . CYS B 1 285 ? 27.625 12.5 -7.133 1 94.5 285 CYS B CA 1
ATOM 4364 C C . CYS B 1 285 ? 28.047 11.625 -8.305 1 94.5 285 CYS B C 1
ATOM 4366 O O . CYS B 1 285 ? 28.328 10.438 -8.125 1 94.5 285 CYS B O 1
ATOM 4368 N N . GLY B 1 286 ? 28.031 12.125 -9.57 1 92.56 286 GLY B N 1
ATOM 4369 C CA . GLY B 1 286 ? 28.547 11.383 -10.703 1 92.56 286 GLY B CA 1
ATOM 4370 C C . GLY B 1 286 ? 27.516 10.492 -11.359 1 92.56 286 GLY B C 1
ATOM 4371 O O . GLY B 1 286 ? 27.828 9.719 -12.258 1 92.56 286 GLY B O 1
ATOM 4372 N N . ALA B 1 287 ? 26.281 10.633 -10.977 1 92.81 287 ALA B N 1
ATOM 4373 C CA . ALA B 1 287 ? 25.219 9.789 -11.523 1 92.81 287 ALA B CA 1
ATOM 4374 C C . ALA B 1 287 ? 25.172 9.891 -13.039 1 92.81 287 ALA B C 1
ATOM 4376 O O . ALA B 1 287 ? 25.25 10.992 -13.602 1 92.81 287 ALA B O 1
ATOM 4377 N N . TYR B 1 288 ? 25 8.695 -13.648 1 88.94 288 TYR B N 1
ATOM 4378 C CA . TYR B 1 288 ? 24.953 8.719 -15.109 1 88.94 288 TYR B CA 1
ATOM 4379 C C . TYR B 1 288 ? 23.766 7.93 -15.633 1 88.94 288 TYR B C 1
ATOM 4381 O O . TYR B 1 288 ? 23.406 8.055 -16.812 1 88.94 288 TYR B O 1
ATOM 4389 N N . PHE B 1 289 ? 23.281 7.148 -14.742 1 83.31 289 PHE B N 1
ATOM 4390 C CA . PHE B 1 289 ? 22.188 6.285 -15.164 1 83.31 289 PHE B CA 1
ATOM 4391 C C . PHE B 1 289 ? 20.859 7.055 -15.195 1 83.31 289 PHE B C 1
ATOM 4393 O O . PHE B 1 289 ? 20.438 7.602 -14.18 1 83.31 289 PHE B O 1
ATOM 4400 N N . ALA B 1 290 ? 20.125 7.199 -16.406 1 76.38 290 ALA B N 1
ATOM 4401 C CA . ALA B 1 290 ? 18.906 8 -16.547 1 76.38 290 ALA B CA 1
ATOM 4402 C C . ALA B 1 290 ? 17.656 7.141 -16.375 1 76.38 290 ALA B C 1
ATOM 4404 O O . ALA B 1 290 ? 16.547 7.664 -16.297 1 76.38 290 ALA B O 1
ATOM 4405 N N . GLY B 1 291 ? 17.719 5.914 -15.977 1 69.19 291 GLY B N 1
ATOM 4406 C CA . GLY B 1 291 ? 16.562 5.055 -15.836 1 69.19 291 GLY B CA 1
ATOM 4407 C C . GLY B 1 291 ? 16.172 4.359 -17.125 1 69.19 291 GLY B C 1
ATOM 4408 O O . GLY B 1 291 ? 16.656 4.727 -18.203 1 69.19 291 GLY B O 1
ATOM 4409 N N . ASN B 1 292 ? 15.367 3.152 -17.047 1 55.69 292 ASN B N 1
ATOM 4410 C CA . ASN B 1 292 ? 14.914 2.441 -18.234 1 55.69 292 ASN B CA 1
ATOM 4411 C C . ASN B 1 292 ? 13.68 3.1 -18.844 1 55.69 292 ASN B C 1
ATOM 4413 O O . ASN B 1 292 ? 12.906 3.758 -18.141 1 55.69 292 ASN B O 1
#